Protein 4R1S (pdb70)

Nearest PDB structures (foldseek):
  4r1s-assembly2_B  TM=1.002E+00  e=2.062E-67  Petunia x hybrida
  4r1t-assembly1_A  TM=9.836E-01  e=7.313E-62  Petunia x hybrida
  5tqm-assembly2_B  TM=9.952E-01  e=5.275E-56  Sorghum bicolor
  4r1u-assembly1_A  TM=9.672E-01  e=2.224E-51  Medicago truncatula
  4r1u-assembly2_B  TM=9.645E-01  e=1.099E-50  Medicago truncatula

Solvent-accessible surface area: 26893 Å² total; per-residue (Å²): 88,100,63,37,31,0,0,0,0,24,0,14,34,12,35,4,0,18,0,0,55,18,0,1,83,96,21,2,40,0,58,0,7,11,165,65,26,129,45,116,116,5,30,25,0,112,152,22,125,10,4,190,134,62,13,64,15,15,145,8,40,20,59,68,80,85,11,1,93,103,0,0,104,57,6,35,0,0,0,1,22,21,30,33,86,36,78,32,41,2,45,0,40,34,8,3,14,66,0,1,72,23,0,0,33,3,0,29,106,29,133,14,152,18,0,0,3,11,4,10,31,5,0,2,70,38,46,72,134,45,79,107,117,63,62,0,36,24,116,16,82,6,41,48,82,59,0,70,102,17,102,33,50,57,16,36,0,10,1,34,1,0,76,8,0,71,126,25,3,182,128,88,71,19,64,10,0,0,0,1,8,6,37,8,0,0,22,4,39,10,78,83,32,38,49,21,0,87,20,0,26,18,0,1,67,4,41,1,52,5,31,20,35,37,24,49,3,0,1,3,0,73,6,0,0,69,0,0,2,42,0,20,71,24,104,137,6,75,24,15,8,2,0,0,40,28,13,27,1,42,8,42,0,7,97,9,0,33,107,79,6,97,89,15,73,13,10,119,118,18,50,70,118,119,150,113,129,63,174,71,33,106,50,31,12,91,73,0,99,107,51,55,17,154,32,32,77,13,99,93,1,0,82,46,0,0,81,6,0,44,141,74,59,57,9,108,123,62,190,89,103,67,28,28,0,0,0,0,23,0,14,35,13,35,3,0,18,0,0,53,14,0,1,97,92,15,2,39,0,59,0,6,10,158,65,26,127,48,118,125,6,31,28,0,112,145,14,119,13,4,189,129,68,15,65,17,16,136,6,39,21,58,67,78,88,14,1,93,105,0,0,107,58,8,38,0,0,0,2,22,20,31,32,86,36,78,30,36,2,42,0,38,33,8,2,16,67,0,2,76,23,0,0,33,2,0,22,104,40,129,13,165,16,0,0,3,11,4,10,29,5,0,2,76,39,43,73,136,44,82,115,122,60,59,1,37,28,116,17,83,8,45,53,85,62,0,71,102,14,104,30,45,57,15,36,0,8,2,34,0,0,73,4,0,71,117,21,3,183,127,87,71,20,64,10,0,0,0,1,7,7,38,9,0,0,26,4,38,9,77,84,31,36,48,21,0,88,21,0,25,18,0,1,67,5,38,1,53,5,18,23,33,35,23,45,4,0,1,3,0,61,6,0,0,66,0,0,2,41,0,20,73,18,108,129,7,73,22,16,8,2,0,0,43,28,14,29,5,44,4,51,0,4,85,24,0,31,145,74,6,95,93,14,71,14,10,115,113,18,60,72,121,118,151,115,116,69,161,68,34,106,49,30,13,94,72,0,100,107,48,55,19,153,28,33,79,13,111,97,0,0,86,45,0,0,86,10,0,40,136,66,59,54,8,109,120,108

B-factor: mean 30.67, std 13.15, range [9.42, 91.93]

GO terms:
  GO:0005737 cytoplasm (C, IDA)
  GO:0016621 cinnamoyl-CoA reductase activity (F, IDA)
  GO:0009699 phenylpropanoid biosynthetic process (P, IDA)
  GO:0007623 circadian rhythm (P, IEP)
  GO:0016621 cinnamoyl-CoA reductase activity (F, IMP)
  GO:0009699 phenylpropanoid biosynthetic process (P, IMP)
  GO:0009809 lignin biosynthetic process (P, IMP)
  GO:0010597 green leaf volatile biosynthetic process (P, IMP)

InterPro domains:
  IPR001509 NAD-dependent epimerase/dehydratase [PF01370] (9-241)
  IPR036291 NAD(P)-binding domain superfamily [SSF51735] (2-313)
  IPR050425 NAD(P)-dependent dehydratase-like [PTHR10366] (8-305)

Radius of gyration: 26.02 Å; Cα contacts (8 Å, |Δi|>4): 1402; chains: 2; bounding box: 62×63×68 Å

Organism: Petunia hybrida (NCBI:txid4102)

Secondary structure (DSSP, 8-state):
-TT-EEEEETTTSHHHHHHHHHHHHTT-EEEEEES-TT-GGGHHHHTSTTHHHHEEEEE--TT-HHHHHHHHTT-SEEEE------S-HHHHHHHHHHHHHHHHHHHHHTT-SEEEEE--GGGTS--SSS-TTSPB-TT----HHHHHHTT-HHHHHHHHHHHHHHHHHHHHT--EEEEEE-EEES--SSSS--HHHHHHHHHHHT---SB-S-EEEEEEHHHHHHHHHHHHH-TT--EEEEE--EEEEHHHHHHHHHHH-TTS----SBS--SSPPPPPPPB--HHHHHTT--PPPHHHHHHHHHHHHHHTTS-PPP-/-TT-EEEETTTTSHHHHHHHHHHHHTT-EEEEEES-TT-GGGHHHHTSTTHHHHEEEEE--TT-HHHHHHHHTT-SEEEE------S-HHHHHHHHHHHHHHHHHHHHHTT-SEEEEE--GGGTS--TTS-TTSPB-TT----HHHHHHTT-HHHHHHHHHHHHHHHHHHHHT--EEEEEE-EEES--SSSS--HHHHHHHHHHTT---SB-S-EEEEEEHHHHHHHHHHHHH-TT--EEEEE--EEEEHHHHHHHHHHH-TTS-----BS--SSPPPPPPPB--HHHHHTT--PPPHHHHHHHHHHHHHHTTS----

Sequence (637 aa):
VSGQVVCVTGAGGFIASWLVKILLEKGYTVRGTVRNPDDPKNGHLRELEGAKERLTLCKADLLDYQSLREAINGCDGVFHTASPVTDDPEQMVEPAVIIGTKNVINAAAEANVRRVVFTSSIGAVYMDPNRDPETVVDETCWSDPDFCKNTKNWYCYGKMVAEQAAWEEAKEKGVDLVVINPVLVQGPLLQTTVNASVLHILKYLTGSAKTYANSVQAYVDVKDVALAHILLYETPEASGRYLCAESVLHRGDVVEILSKFFPEYPIPTKCSDVTKPRVKPYKFSNQKLKDLGLEFTPVKQCLYETVKSLQEKGHLPIPTVSGQVVCVTGAGGFIASWLVKILLEKGYTVRGTVRNPDDPKNGHLRELEGAKERLTLCKADLLDYQSLREAINGCDGVFHTASPVTDDPEQMVEPAVIGTKNVINAAAEANVRRVVFTSSIGAVYMDPNRDPETVVDETCWSDPDFCKNTKNWYCYGKMVAEQAAWEEAKEKGVDLVVINPVLVQGPLLQTTVNASVLHILKYLTGSAKTYANSVQAYVDVKDVALAHILLYETPEASGRYLCAESVLHRGDVVEILSKFFPEYPIPTKCSDVTKPRVKPYKFSNQKLKDLGLEFTPVKQCLYETVKSLQEKGHLPIP

Structure (mmCIF, N/CA/C/O backbone):
data_4R1S
#
_entry.id   4R1S
#
_cell.length_a   60.177
_cell.length_b   61.232
_cell.length_c   222.239
_cell.angle_alpha   90.00
_cell.angle_beta   90.00
_cell.angle_gamma   90.00
#
_symmetry.space_group_name_H-M   'P 21 21 21'
#
loop_
_entity.id
_entity.type
_entity.pdbx_description
1 polymer 'cinnamoyl CoA reductase'
2 non-polymer 'NADP NICOTINAMIDE-ADENINE-DINUCLEOTIDE PHOSPHATE'
3 water water
#
loop_
_atom_site.group_PDB
_atom_site.id
_atom_site.type_symbol
_atom_site.label_atom_id
_atom_site.label_alt_id
_atom_site.label_comp_id
_atom_site.label_asym_id
_atom_site.label_entity_id
_atom_site.label_seq_id
_atom_site.pdbx_PDB_ins_code
_atom_site.Cartn_x
_atom_site.Cartn_y
_atom_site.Cartn_z
_atom_site.occupancy
_atom_site.B_iso_or_equiv
_atom_site.auth_seq_id
_atom_site.auth_comp_id
_atom_site.auth_asym_id
_atom_site.auth_atom_id
_atom_site.pdbx_PDB_model_num
ATOM 1 N N . VAL A 1 8 ? 31.517 1.869 3.742 1.00 57.45 4 VAL A N 1
ATOM 2 C CA . VAL A 1 8 ? 30.335 2.688 4.022 1.00 53.47 4 VAL A CA 1
ATOM 3 C C . VAL A 1 8 ? 30.548 4.123 3.550 1.00 57.89 4 VAL A C 1
ATOM 4 O O . VAL A 1 8 ? 29.611 4.929 3.513 1.00 55.12 4 VAL A O 1
ATOM 16 N N . SER A 1 9 ? 31.786 4.431 3.172 1.00 58.05 5 SER A N 1
ATOM 17 C CA . SER A 1 9 ? 32.116 5.759 2.682 1.00 48.00 5 SER A CA 1
ATOM 18 C C . SER A 1 9 ? 31.481 5.960 1.314 1.00 44.61 5 SER A C 1
ATOM 19 O O . SER A 1 9 ? 31.407 5.040 0.496 1.00 50.48 5 SER A O 1
ATOM 27 N N . GLY A 1 10 ? 30.995 7.169 1.081 1.00 60.00 6 GLY A N 1
ATOM 28 C CA . GLY A 1 10 ? 30.248 7.441 -0.123 1.00 50.42 6 GLY A CA 1
ATOM 29 C C . GLY A 1 10 ? 28.772 7.125 0.049 1.00 34.68 6 GLY A C 1
ATOM 30 O O . GLY A 1 10 ? 27.979 7.504 -0.794 1.00 41.75 6 GLY A O 1
ATOM 34 N N . GLN A 1 11 ? 28.391 6.439 1.127 1.00 32.69 7 GLN A N 1
ATOM 35 C CA . GLN A 1 11 ? 26.946 6.177 1.360 1.00 35.56 7 GLN A CA 1
ATOM 36 C C . GLN A 1 11 ? 26.220 7.397 1.916 1.00 36.07 7 GLN A C 1
ATOM 37 O O . GLN A 1 11 ? 26.735 8.119 2.758 1.00 31.98 7 GLN A O 1
ATOM 51 N N . VAL A 1 12 ? 24.994 7.600 1.456 1.00 25.19 8 VAL A N 1
ATOM 52 C CA . VAL A 1 12 ? 24.235 8.781 1.821 1.00 23.37 8 VAL A CA 1
ATOM 53 C C . VAL A 1 12 ? 22.923 8.300 2.422 1.00 21.80 8 VAL A C 1
ATOM 54 O O . VAL A 1 12 ? 22.238 7.455 1.841 1.00 21.35 8 VAL A O 1
ATOM 67 N N . VAL A 1 13 ? 22.597 8.811 3.605 1.00 21.40 9 VAL A N 1
ATOM 68 C CA . VAL A 1 13 ? 21.344 8.447 4.248 1.00 18.07 9 VAL A CA 1
ATOM 69 C C . VAL A 1 13 ? 20.595 9.678 4.728 1.00 19.32 9 VAL A C 1
ATOM 70 O O . VAL A 1 13 ? 21.202 10.688 5.123 1.00 18.61 9 VAL A O 1
ATOM 83 N N . CYS A 1 14 ? 19.270 9.576 4.696 1.00 17.09 10 CYS A N 1
ATOM 84 C CA . CYS A 1 14 ? 18.410 10.598 5.222 1.00 17.32 10 CYS A CA 1
ATOM 85 C C . CYS A 1 14 ? 17.937 10.166 6.620 1.00 15.54 10 CYS A C 1
ATOM 86 O O . CYS A 1 14 ? 17.587 9.013 6.817 1.00 17.62 10 CYS A O 1
ATOM 94 N N . VAL A 1 15 ? 18.000 11.083 7.572 1.00 16.04 11 VAL A N 1
ATOM 95 C CA . VAL A 1 15 ? 17.310 10.912 8.834 1.00 12.98 11 VAL A CA 1
ATOM 96 C C . VAL A 1 15 ? 16.212 11.962 8.942 1.00 11.58 11 VAL A C 1
ATOM 97 O O . VAL A 1 15 ? 16.482 13.170 8.986 1.00 15.39 11 VAL A O 1
ATOM 110 N N . THR A 1 16 ? 14.959 11.520 9.025 1.00 13.48 12 THR A N 1
ATOM 111 C CA . THR A 1 16 ? 13.878 12.482 9.217 1.00 14.34 12 THR A CA 1
ATOM 112 C C . THR A 1 16 ? 13.816 12.926 10.675 1.00 12.09 12 THR A C 1
ATOM 113 O O . THR A 1 16 ? 14.019 12.127 11.618 1.00 12.74 12 THR A O 1
ATOM 124 N N . GLY A 1 17 ? 13.537 14.204 10.872 1.00 13.96 13 GLY A N 1
ATOM 125 C CA . GLY A 1 17 ? 13.444 14.767 12.209 1.00 12.66 13 GLY A CA 1
ATOM 126 C C . GLY A 1 17 ? 14.757 14.670 12.975 1.00 13.26 13 GLY A C 1
ATOM 127 O O . GLY A 1 17 ? 14.812 14.243 14.140 1.00 12.14 13 GLY A O 1
ATOM 131 N N . ALA A 1 18 ? 15.810 15.127 12.322 1.00 12.82 14 ALA A N 1
ATOM 132 C CA . ALA A 1 18 ? 17.170 14.836 12.771 1.00 11.75 14 ALA A CA 1
ATOM 133 C C . ALA A 1 18 ? 17.588 15.457 14.102 1.00 15.11 14 ALA A C 1
ATOM 134 O O . ALA A 1 18 ? 18.575 15.016 14.676 1.00 15.09 14 ALA A O 1
ATOM 141 N N . GLY A 1 19 ? 16.915 16.528 14.520 1.00 14.01 15 GLY A N 1
ATOM 142 C CA . GLY A 1 19 ? 17.260 17.222 15.756 1.00 15.42 15 GLY A CA 1
ATOM 143 C C . GLY A 1 19 ? 16.594 16.674 16.995 1.00 14.18 15 GLY A C 1
ATOM 144 O O . GLY A 1 19 ? 16.842 17.188 18.082 1.00 14.35 15 GLY A O 1
ATOM 148 N N . GLY A 1 20 ? 15.785 15.631 16.839 1.00 11.97 16 GLY A N 1
ATOM 149 C CA . GLY A 1 20 ? 15.096 15.016 17.972 1.00 13.27 16 GLY A CA 1
ATOM 150 C C . GLY A 1 20 ? 15.989 14.202 18.900 1.00 11.97 16 GLY A C 1
ATOM 151 O O . GLY A 1 20 ? 17.174 13.988 18.652 1.00 11.84 16 GLY A O 1
ATOM 155 N N . PHE A 1 21 ? 15.406 13.699 19.991 1.00 11.32 17 PHE A N 1
ATOM 156 C CA . PHE A 1 21 ? 16.192 12.958 20.983 1.00 12.75 17 PHE A CA 1
ATOM 157 C C . PHE A 1 21 ? 16.936 11.738 20.415 1.00 10.68 17 PHE A C 1
ATOM 158 O O . PHE A 1 21 ? 18.162 11.645 20.467 1.00 12.22 17 PHE A O 1
ATOM 175 N N . ILE A 1 22 ? 16.185 10.790 19.880 1.00 9.78 18 ILE A N 1
ATOM 176 C CA . ILE A 1 22 ? 16.757 9.589 19.300 1.00 11.78 18 ILE A CA 1
ATOM 177 C C . ILE A 1 22 ? 17.558 9.916 18.031 1.00 11.59 18 ILE A C 1
ATOM 178 O O . ILE A 1 22 ? 18.695 9.462 17.848 1.00 14.83 18 ILE A O 1
ATOM 194 N N . ALA A 1 23 ? 16.967 10.730 17.171 1.00 12.63 19 ALA A N 1
ATOM 195 C CA . ALA A 1 23 ? 17.582 11.032 15.859 1.00 11.32 19 ALA A CA 1
ATOM 196 C C . ALA A 1 23 ? 18.952 11.717 16.013 1.00 13.12 19 ALA A C 1
ATOM 197 O O . ALA A 1 23 ? 19.846 11.479 15.217 1.00 13.19 19 ALA A O 1
ATOM 204 N N . SER A 1 24 ? 19.104 12.563 17.025 1.00 13.35 20 SER A N 1
ATOM 205 C CA . SER A 1 24 ? 20.372 13.275 17.200 1.00 13.77 20 SER A CA 1
ATOM 206 C C . SER A 1 24 ? 21.503 12.270 17.465 1.00 14.44 20 SER A C 1
ATOM 207 O O . SER A 1 24 ? 22.605 12.373 16.913 1.00 14.76 20 SER A O 1
ATOM 215 N N . TRP A 1 25 ? 21.223 11.259 18.270 1.00 14.77 21 TRP A N 1
ATOM 216 C CA . TRP A 1 25 ? 22.189 10.209 18.544 1.00 14.29 21 TRP A CA 1
ATOM 217 C C . TRP A 1 25 ? 22.434 9.388 17.288 1.00 14.02 21 TRP A C 1
ATOM 218 O O . TRP A 1 25 ? 23.577 9.061 17.003 1.00 15.85 21 TRP A O 1
ATOM 239 N N . LEU A 1 26 ? 21.368 9.081 16.552 1.00 14.97 22 LEU A N 1
ATOM 240 C CA . LEU A 1 26 ? 21.512 8.372 15.290 1.00 15.49 22 LEU A CA 1
ATOM 241 C C . LEU A 1 26 ? 22.414 9.155 14.324 1.00 15.63 22 LEU A C 1
ATOM 242 O O . LEU A 1 26 ? 23.341 8.600 13.740 1.00 16.13 22 LEU A O 1
ATOM 258 N N . VAL A 1 27 ? 22.162 10.448 14.162 1.00 15.16 23 VAL A N 1
ATOM 259 C CA . VAL A 1 27 ? 22.991 11.242 13.260 1.00 15.63 23 VAL A CA 1
ATOM 260 C C . VAL A 1 27 ? 24.440 11.240 13.739 1.00 18.71 23 VAL A C 1
ATOM 261 O O . VAL A 1 27 ? 25.377 11.077 12.959 1.00 17.66 23 VAL A O 1
ATOM 274 N N . LYS A 1 28 ? 24.626 11.388 15.041 1.00 17.33 24 LYS A N 1
ATOM 275 C CA . LYS A 1 28 ? 25.976 11.431 15.615 1.00 17.35 24 LYS A CA 1
ATOM 276 C C . LYS A 1 28 ? 26.774 10.197 15.286 1.00 15.61 24 LYS A C 1
ATOM 277 O O . LYS A 1 28 ? 27.914 10.271 14.823 1.00 17.02 24 LYS A O 1
ATOM 296 N N . ILE A 1 29 ? 26.148 9.052 15.471 1.00 16.89 25 ILE A N 1
ATOM 297 C CA . ILE A 1 29 ? 26.802 7.789 15.225 1.00 20.59 25 ILE A CA 1
ATOM 298 C C . ILE A 1 29 ? 26.963 7.470 13.739 1.00 18.00 25 ILE A C 1
ATOM 299 O O . ILE A 1 29 ? 27.992 6.903 13.337 1.00 19.54 25 ILE A O 1
ATOM 315 N N . LEU A 1 30 ? 25.975 7.837 12.922 1.00 17.35 26 LEU A N 1
ATOM 316 C CA . LEU A 1 30 ? 26.131 7.705 11.485 1.00 20.38 26 LEU A CA 1
ATOM 317 C C . LEU A 1 30 ? 27.339 8.499 11.004 1.00 18.17 26 LEU A C 1
ATOM 318 O O . LEU A 1 30 ? 28.136 8.009 10.212 1.00 19.39 26 LEU A O 1
ATOM 334 N N . LEU A 1 31 ? 27.483 9.732 11.471 1.00 20.25 27 LEU A N 1
ATOM 335 C CA . LEU A 1 31 ? 28.623 10.536 11.059 1.00 20.52 27 LEU A CA 1
ATOM 336 C C . LEU A 1 31 ? 29.945 9.918 11.525 1.00 21.80 27 LEU A C 1
ATOM 337 O O . LEU A 1 31 ? 30.944 9.929 10.791 1.00 22.31 27 LEU A O 1
ATOM 353 N N . GLU A 1 32 ? 29.951 9.384 12.745 1.00 19.37 28 GLU A N 1
ATOM 354 C CA . GLU A 1 32 ? 31.148 8.722 13.268 1.00 22.71 28 GLU A CA 1
ATOM 355 C C . GLU A 1 32 ? 31.525 7.514 12.415 1.00 21.60 28 GLU A C 1
ATOM 356 O O . GLU A 1 32 ? 32.708 7.210 12.246 1.00 25.55 28 GLU A O 1
ATOM 368 N N . LYS A 1 33 ? 30.527 6.826 11.883 1.00 23.90 29 LYS A N 1
ATOM 369 C CA . LYS A 1 33 ? 30.766 5.647 11.054 1.00 26.34 29 LYS A CA 1
ATOM 370 C C . LYS A 1 33 ? 31.140 5.991 9.609 1.00 31.88 29 LYS A C 1
ATOM 371 O O . LYS A 1 33 ? 31.400 5.093 8.810 1.00 33.74 29 LYS A O 1
ATOM 390 N N . GLY A 1 34 ? 31.147 7.280 9.275 1.00 22.92 30 GLY A N 1
ATOM 391 C CA . GLY A 1 34 ? 31.541 7.727 7.947 1.00 22.78 30 GLY A CA 1
ATOM 392 C C . GLY A 1 34 ? 30.469 8.050 6.925 1.00 23.92 30 GLY A C 1
ATOM 393 O O . GLY A 1 34 ? 30.789 8.405 5.759 1.00 25.86 30 GLY A O 1
ATOM 397 N N . TYR A 1 35 ? 29.212 7.947 7.323 1.00 21.69 31 TYR A N 1
ATOM 398 C CA . TYR A 1 35 ? 28.109 8.265 6.425 1.00 19.95 31 TYR A CA 1
ATOM 399 C C . TYR A 1 35 ? 28.018 9.735 6.090 1.00 23.28 31 TYR A C 1
ATOM 400 O O . TYR A 1 35 ? 28.387 10.581 6.886 1.00 22.69 31 TYR A O 1
ATOM 418 N N . THR A 1 36 ? 27.518 10.025 4.892 1.00 24.33 32 THR A N 1
ATOM 419 C CA . THR A 1 36 ? 26.984 11.348 4.583 1.00 20.41 32 THR A CA 1
ATOM 420 C C . THR A 1 36 ? 25.510 11.319 4.984 1.00 21.33 32 THR A C 1
ATOM 421 O O . THR A 1 36 ? 24.798 10.354 4.674 1.00 21.94 32 THR A O 1
ATOM 432 N N . VAL A 1 37 ? 25.074 12.353 5.710 1.00 19.82 33 VAL A N 1
ATOM 433 C CA . VAL A 1 37 ? 23.734 12.408 6.259 1.00 18.94 33 VAL A CA 1
ATOM 434 C C . VAL A 1 37 ? 22.990 13.647 5.798 1.00 18.12 33 VAL A C 1
ATOM 435 O O . VAL A 1 37 ? 23.518 14.772 5.838 1.00 20.45 33 VAL A O 1
ATOM 448 N N . ARG A 1 38 ? 21.767 13.424 5.344 1.00 16.91 34 ARG A N 1
ATOM 449 C CA . ARG A 1 38 ? 20.830 14.479 5.031 1.00 16.18 34 ARG A CA 1
ATOM 450 C C . ARG A 1 38 ? 19.760 14.402 6.106 1.00 16.67 34 ARG A C 1
ATOM 451 O O . ARG A 1 38 ? 18.889 13.533 6.074 1.00 17.51 34 ARG A O 1
ATOM 472 N N . GLY A 1 39 ? 19.890 15.260 7.098 1.00 16.73 35 GLY A N 1
ATOM 473 C CA . GLY A 1 39 ? 18.939 15.272 8.209 1.00 15.18 35 GLY A CA 1
ATOM 474 C C . GLY A 1 39 ? 17.841 16.272 7.922 1.00 18.77 35 GLY A C 1
ATOM 475 O O . GLY A 1 39 ? 18.114 17.423 7.601 1.00 20.70 35 GLY A O 1
ATOM 479 N N . THR A 1 40 ? 16.587 15.848 8.019 1.00 15.07 36 THR A N 1
ATOM 480 C CA . THR A 1 40 ? 15.480 16.798 7.803 1.00 14.64 36 THR A CA 1
ATOM 481 C C . THR A 1 40 ? 15.078 17.454 9.127 1.00 15.51 36 THR A C 1
ATOM 482 O O . THR A 1 40 ? 14.997 16.779 10.163 1.00 14.22 36 THR A O 1
ATOM 493 N N . VAL A 1 41 ? 14.860 18.762 9.076 1.00 13.69 37 VAL A N 1
ATOM 494 C CA . VAL A 1 41 ? 14.331 19.518 10.206 1.00 16.97 37 VAL A CA 1
ATOM 495 C C . VAL A 1 41 ? 13.368 20.560 9.621 1.00 17.78 37 VAL A C 1
ATOM 496 O O . VAL A 1 41 ? 13.485 20.956 8.460 1.00 16.41 37 VAL A O 1
ATOM 509 N N . ARG A 1 42 ? 12.411 21.010 10.419 1.00 16.46 38 ARG A N 1
ATOM 510 C CA . ARG A 1 42 ? 11.441 21.958 9.897 1.00 14.25 38 ARG A CA 1
ATOM 511 C C . ARG A 1 42 ? 12.048 23.325 9.585 1.00 20.64 38 ARG A C 1
ATOM 512 O O . ARG A 1 42 ? 11.609 23.999 8.642 1.00 20.44 38 ARG A O 1
ATOM 533 N N . ASN A 1 43 ? 13.094 23.705 10.316 1.00 20.22 39 ASN A N 1
ATOM 534 C CA . ASN A 1 43 ? 13.784 24.962 10.096 1.00 20.63 39 ASN A CA 1
ATOM 535 C C . ASN A 1 43 ? 15.269 24.877 10.447 1.00 21.14 39 ASN A C 1
ATOM 536 O O . ASN A 1 43 ? 15.649 24.940 11.618 1.00 22.86 39 ASN A O 1
ATOM 547 N N . PRO A 1 44 ? 16.122 24.726 9.426 1.00 19.42 40 PRO A N 1
ATOM 548 C CA . PRO A 1 44 ? 17.572 24.568 9.580 1.00 20.96 40 PRO A CA 1
ATOM 549 C C . PRO A 1 44 ? 18.220 25.696 10.367 1.00 33.03 40 PRO A C 1
ATOM 550 O O . PRO A 1 44 ? 19.215 25.462 11.051 1.00 31.99 40 PRO A O 1
ATOM 561 N N . ASP A 1 45 ? 17.628 26.882 10.320 1.00 31.41 41 ASP A N 1
ATOM 562 C CA . ASP A 1 45 ? 18.193 28.036 11.003 1.00 36.12 41 ASP A CA 1
ATOM 563 C C . ASP A 1 45 ? 17.756 28.172 12.464 1.00 29.83 41 ASP A C 1
ATOM 564 O O . ASP A 1 45 ? 18.266 29.038 13.171 1.00 34.01 41 ASP A O 1
ATOM 573 N N . ASP A 1 46 ? 16.814 27.346 12.911 1.00 25.60 42 ASP A N 1
ATOM 574 C CA . ASP A 1 46 ? 16.353 27.350 14.304 1.00 24.11 42 ASP A CA 1
ATOM 575 C C . ASP A 1 46 ? 17.481 26.915 15.235 1.00 29.55 42 ASP A C 1
ATOM 576 O O . ASP A 1 46 ? 18.087 25.869 15.020 1.00 26.53 42 ASP A O 1
ATOM 585 N N . PRO A 1 47 ? 17.768 27.723 16.274 1.00 31.49 43 PRO A N 1
ATOM 586 C CA . PRO A 1 47 ? 18.843 27.408 17.219 1.00 32.02 43 PRO A CA 1
ATOM 587 C C . PRO A 1 47 ? 18.668 26.063 17.915 1.00 24.58 43 PRO A C 1
ATOM 588 O O . PRO A 1 47 ? 19.655 25.534 18.432 1.00 28.63 43 PRO A O 1
ATOM 599 N N . LYS A 1 48 ? 17.459 25.520 17.952 1.00 24.60 44 LYS A N 1
ATOM 600 C CA . LYS A 1 48 ? 17.260 24.242 18.622 1.00 26.02 44 LYS A CA 1
ATOM 601 C C . LYS A 1 48 ? 17.959 23.121 17.858 1.00 24.46 44 LYS A C 1
ATOM 602 O O . LYS A 1 48 ? 18.104 22.010 18.376 1.00 24.52 44 LYS A O 1
ATOM 621 N N . ASN A 1 49 ? 18.377 23.401 16.625 1.00 22.68 45 ASN A N 1
ATOM 622 C CA . ASN A 1 49 ? 19.083 22.405 15.824 1.00 19.41 45 ASN A CA 1
ATOM 623 C C . ASN A 1 49 ? 20.608 22.568 15.885 1.00 23.05 45 ASN A C 1
ATOM 624 O O . ASN A 1 49 ? 21.356 21.799 15.283 1.00 22.34 45 ASN A O 1
ATOM 635 N N . GLY A 1 50 ? 21.076 23.566 16.628 1.00 25.90 46 GLY A N 1
ATOM 636 C CA . GLY A 1 50 ? 22.478 23.921 16.609 1.00 24.86 46 GLY A CA 1
ATOM 637 C C . GLY A 1 50 ? 23.416 22.810 17.043 1.00 25.69 46 GLY A C 1
ATOM 638 O O . GLY A 1 50 ? 24.534 22.718 16.578 1.00 27.95 46 GLY A O 1
ATOM 642 N N . HIS A 1 51 ? 22.952 21.949 17.941 1.00 19.93 47 HIS A N 1
ATOM 643 C CA . HIS A 1 51 ? 23.760 20.845 18.388 1.00 18.39 47 HIS A CA 1
ATOM 644 C C . HIS A 1 51 ? 24.192 19.925 17.248 1.00 20.07 47 HIS A C 1
ATOM 645 O O . HIS A 1 51 ? 25.258 19.320 17.331 1.00 23.91 47 HIS A O 1
ATOM 660 N N . LEU A 1 52 ? 23.382 19.823 16.194 1.00 16.63 48 LEU A N 1
ATOM 661 C CA . LEU A 1 52 ? 23.703 18.916 15.096 1.00 18.60 48 LEU A CA 1
ATOM 662 C C . LEU A 1 52 ? 24.913 19.382 14.314 1.00 21.11 48 LEU A C 1
ATOM 663 O O . LEU A 1 52 ? 25.728 18.576 13.886 1.00 22.15 48 LEU A O 1
ATOM 679 N N . ARG A 1 53 ? 25.000 20.691 14.124 1.00 20.82 49 ARG A N 1
ATOM 680 C CA . ARG A 1 53 ? 26.110 21.314 13.406 1.00 26.50 49 ARG A CA 1
ATOM 681 C C . ARG A 1 53 ? 27.450 21.071 14.109 1.00 22.00 49 ARG A C 1
ATOM 682 O O . ARG A 1 53 ? 28.513 21.097 13.465 1.00 24.76 49 ARG A O 1
ATOM 703 N N . GLU A 1 54 ? 27.430 20.838 15.428 1.00 19.74 50 GLU A N 1
ATOM 704 C CA . GLU A 1 54 ? 28.659 20.750 16.201 1.00 23.21 50 GLU A CA 1
ATOM 705 C C . GLU A 1 54 ? 29.192 19.320 16.330 1.00 23.64 50 GLU A C 1
ATOM 706 O O . GLU A 1 54 ? 30.242 19.083 16.955 1.00 23.73 50 GLU A O 1
ATOM 718 N N . LEU A 1 55 ? 28.455 18.370 15.759 1.00 21.00 51 LEU A N 1
ATOM 719 C CA . LEU A 1 55 ? 28.838 16.976 15.819 1.00 21.18 51 LEU A CA 1
ATOM 720 C C . LEU A 1 55 ? 30.078 16.735 14.995 1.00 22.42 51 LEU A C 1
ATOM 721 O O . LEU A 1 55 ? 30.297 17.383 13.956 1.00 23.19 51 LEU A O 1
ATOM 737 N N . GLU A 1 56 ? 30.869 15.773 15.442 1.00 21.75 52 GLU A N 1
ATOM 738 C CA . GLU A 1 56 ? 32.043 15.377 14.673 1.00 23.42 52 GLU A CA 1
ATOM 739 C C . GLU A 1 56 ? 31.648 14.910 13.266 1.00 26.75 52 GLU A C 1
ATOM 740 O O . GLU A 1 56 ? 30.787 14.029 13.115 1.00 22.41 52 GLU A O 1
ATOM 752 N N . GLY A 1 57 ? 32.253 15.509 12.240 1.00 24.20 53 GLY A N 1
ATOM 753 C CA . GLY A 1 57 ? 31.951 15.146 10.868 1.00 25.36 53 GLY A CA 1
ATOM 754 C C . GLY A 1 57 ? 30.814 15.942 10.225 1.00 24.60 53 GLY A C 1
ATOM 755 O O . GLY A 1 57 ? 30.605 15.860 9.006 1.00 23.39 53 GLY A O 1
ATOM 759 N N . ALA A 1 58 ? 30.082 16.720 11.016 1.00 21.63 54 ALA A N 1
ATOM 760 C CA . ALA A 1 58 ? 28.894 17.419 10.505 1.00 23.78 54 ALA A CA 1
ATOM 761 C C . ALA A 1 58 ? 29.269 18.466 9.463 1.00 22.76 54 ALA A C 1
ATOM 762 O O . ALA A 1 58 ? 28.565 18.638 8.482 1.00 24.17 54 ALA A O 1
ATOM 769 N N . LYS A 1 59 ? 30.361 19.188 9.689 1.00 25.58 55 LYS A N 1
ATOM 770 C CA . LYS A 1 59 ? 30.746 20.255 8.765 1.00 28.70 55 LYS A CA 1
ATOM 771 C C . LYS A 1 59 ? 30.906 19.759 7.337 1.00 30.14 55 LYS A C 1
ATOM 772 O O . LYS A 1 59 ? 30.446 20.413 6.415 1.00 31.70 55 LYS A O 1
ATOM 791 N N . GLU A 1 60 ? 31.517 18.589 7.175 1.00 26.75 56 GLU A N 1
ATOM 792 C CA . GLU A 1 60 ? 31.759 18.046 5.845 1.00 36.65 56 GLU A CA 1
ATOM 793 C C . GLU A 1 60 ? 30.630 17.155 5.334 1.00 31.37 56 GLU A C 1
ATOM 794 O O . GLU A 1 60 ? 30.401 17.066 4.127 1.00 30.80 56 GLU A O 1
ATOM 806 N N . ARG A 1 61 ? 29.888 16.524 6.249 1.00 25.80 57 ARG A N 1
ATOM 807 C CA . ARG A 1 61 ? 29.010 15.441 5.851 1.00 21.71 57 ARG A CA 1
ATOM 808 C C . ARG A 1 61 ? 27.566 15.495 6.315 1.00 25.54 57 ARG A C 1
ATOM 809 O O . ARG A 1 61 ? 26.802 14.589 5.985 1.00 23.77 57 ARG A O 1
ATOM 830 N N . LEU A 1 62 ? 27.175 16.530 7.054 1.00 22.35 58 LEU A N 1
ATOM 831 C CA . LEU A 1 62 ? 25.763 16.680 7.434 1.00 18.57 58 LEU A CA 1
ATOM 832 C C . LEU A 1 62 ? 25.160 17.862 6.711 1.00 21.54 58 LEU A C 1
ATOM 833 O O . LEU A 1 62 ? 25.692 18.968 6.759 1.00 23.03 58 LEU A O 1
ATOM 849 N N . THR A 1 63 ? 24.089 17.612 5.968 1.00 20.49 59 THR A N 1
ATOM 850 C CA . THR A 1 63 ? 23.280 18.676 5.398 1.00 23.18 59 THR A CA 1
ATOM 851 C C . THR A 1 63 ? 21.953 18.700 6.137 1.00 21.68 59 THR A C 1
ATOM 852 O O . THR A 1 63 ? 21.306 17.665 6.270 1.00 20.86 59 THR A O 1
ATOM 863 N N . LEU A 1 64 ? 21.523 19.871 6.592 1.00 18.76 60 LEU A N 1
ATOM 864 C CA . LEU A 1 64 ? 20.178 19.976 7.176 1.00 17.45 60 LEU A CA 1
ATOM 865 C C . LEU A 1 64 ? 19.235 20.428 6.065 1.00 18.78 60 LEU A C 1
ATOM 866 O O . LEU A 1 64 ? 19.414 21.503 5.493 1.00 22.70 60 LEU A O 1
ATOM 882 N N . CYS A 1 65 ? 18.271 19.566 5.751 1.00 17.29 61 CYS A N 1
ATOM 883 C CA . CYS A 1 65 ? 17.290 19.811 4.716 1.00 16.96 61 CYS A CA 1
ATOM 884 C C . CYS A 1 65 ? 16.003 20.313 5.343 1.00 18.75 61 CYS A C 1
ATOM 885 O O . CYS A 1 65 ? 15.480 19.682 6.255 1.00 19.80 61 CYS A O 1
ATOM 893 N N . LYS A 1 66 ? 15.505 21.443 4.878 1.00 19.18 62 LYS A N 1
ATOM 894 C CA . LYS A 1 66 ? 14.227 21.952 5.378 1.00 18.59 62 LYS A CA 1
ATOM 895 C C . LYS A 1 66 ? 13.094 21.089 4.840 1.00 16.00 62 LYS A C 1
ATOM 896 O O . LYS A 1 66 ? 12.868 21.002 3.622 1.00 16.94 62 LYS A O 1
ATOM 915 N N . ALA A 1 67 ? 12.360 20.447 5.747 1.00 14.72 63 ALA A N 1
ATOM 916 C CA . ALA A 1 67 ? 11.257 19.625 5.333 1.00 14.41 63 ALA A CA 1
ATOM 917 C C . ALA A 1 67 ? 10.217 19.452 6.409 1.00 18.88 63 ALA A C 1
ATOM 918 O O . ALA A 1 67 ? 10.479 19.605 7.589 1.00 17.00 63 ALA A O 1
ATOM 925 N N . ASP A 1 68 ? 9.022 19.129 5.969 1.00 15.58 64 ASP A N 1
ATOM 926 C CA . ASP A 1 68 ? 7.938 18.752 6.873 1.00 14.94 64 ASP A CA 1
ATOM 927 C C . ASP A 1 68 ? 7.346 17.455 6.362 1.00 16.81 64 ASP A C 1
ATOM 928 O O . ASP A 1 68 ? 7.240 17.258 5.143 1.00 13.73 64 ASP A O 1
ATOM 937 N N . LEU A 1 69 ? 6.922 16.592 7.274 1.00 13.06 65 LEU A N 1
ATOM 938 C CA . LEU A 1 69 ? 6.293 15.324 6.932 1.00 13.04 65 LEU A CA 1
ATOM 939 C C . LEU A 1 69 ? 5.062 15.466 6.028 1.00 12.99 65 LEU A C 1
ATOM 940 O O . LEU A 1 69 ? 4.777 14.537 5.287 1.00 13.86 65 LEU A O 1
ATOM 956 N N . LEU A 1 70 ? 4.347 16.594 6.137 1.00 12.56 66 LEU A N 1
ATOM 957 C CA . LEU A 1 70 ? 3.160 16.832 5.310 1.00 15.80 66 LEU A CA 1
ATOM 958 C C . LEU A 1 70 ? 3.453 17.704 4.086 1.00 20.25 66 LEU A C 1
ATOM 959 O O . LEU A 1 70 ? 2.544 18.170 3.418 1.00 20.65 66 LEU A O 1
ATOM 975 N N . ASP A 1 71 ? 4.725 17.881 3.769 1.00 13.86 67 ASP A N 1
ATOM 976 C CA . ASP A 1 71 ? 5.139 18.566 2.536 1.00 13.75 67 ASP A CA 1
ATOM 977 C C . ASP A 1 71 ? 5.918 17.565 1.691 1.00 14.31 67 ASP A C 1
ATOM 978 O O . ASP A 1 71 ? 7.128 17.412 1.831 1.00 16.56 67 ASP A O 1
ATOM 987 N N . TYR A 1 72 ? 5.198 16.885 0.808 1.00 16.70 68 TYR A N 1
ATOM 988 C CA . TYR A 1 72 ? 5.777 15.785 0.051 1.00 14.98 68 TYR A CA 1
ATOM 989 C C . TYR A 1 72 ? 6.969 16.242 -0.805 1.00 15.67 68 TYR A C 1
ATOM 990 O O . TYR A 1 72 ? 8.009 15.578 -0.820 1.00 17.78 68 TYR A O 1
ATOM 1008 N N . GLN A 1 73 ? 6.837 17.383 -1.468 1.00 19.13 69 GLN A N 1
ATOM 1009 C CA . GLN A 1 73 ? 7.958 17.890 -2.265 1.00 20.51 69 GLN A CA 1
ATOM 1010 C C . GLN A 1 73 ? 9.213 18.122 -1.421 1.00 17.51 69 GLN A C 1
ATOM 1011 O O . GLN A 1 73 ? 10.334 17.863 -1.886 1.00 18.43 69 GLN A O 1
ATOM 1025 N N . SER A 1 74 ? 9.056 18.613 -0.188 1.00 15.68 70 SER A N 1
ATOM 1026 C CA . SER A 1 74 ? 10.218 18.828 0.664 1.00 16.06 70 SER A CA 1
ATOM 1027 C C . SER A 1 74 ? 10.934 17.504 0.970 1.00 15.87 70 SER A C 1
ATOM 1028 O O . SER A 1 74 ? 12.161 17.452 1.113 1.00 17.51 70 SER A O 1
ATOM 1036 N N . LEU A 1 75 ? 10.162 16.425 1.044 1.00 15.11 71 LEU A N 1
ATOM 1037 C CA . LEU A 1 75 ? 10.699 15.102 1.315 1.00 16.18 71 LEU A CA 1
ATOM 1038 C C . LEU A 1 75 ? 11.391 14.536 0.089 1.00 18.41 71 LEU A C 1
ATOM 1039 O O . LEU A 1 75 ? 12.446 13.918 0.213 1.00 16.90 71 LEU A O 1
ATOM 1055 N N . ARG A 1 76 ? 10.812 14.772 -1.087 1.00 19.82 72 ARG A N 1
ATOM 1056 C CA . ARG A 1 76 ? 11.480 14.442 -2.337 1.00 19.52 72 ARG A CA 1
ATOM 1057 C C . ARG A 1 76 ? 12.865 15.077 -2.411 1.00 17.18 72 ARG A C 1
ATOM 1058 O O . ARG A 1 76 ? 13.846 14.432 -2.809 1.00 18.35 72 ARG A O 1
ATOM 1079 N N . GLU A 1 77 ? 12.960 16.349 -2.049 1.00 17.93 73 GLU A N 1
ATOM 1080 C CA . GLU A 1 77 ? 14.244 17.054 -2.130 1.00 17.68 73 GLU A CA 1
ATOM 1081 C C . GLU A 1 77 ? 15.287 16.505 -1.149 1.00 19.92 73 GLU A C 1
ATOM 1082 O O . GLU A 1 77 ? 16.476 16.391 -1.470 1.00 20.46 73 GLU A O 1
ATOM 1094 N N . ALA A 1 78 ? 14.828 16.163 0.051 1.00 17.52 74 ALA A N 1
ATOM 1095 C CA . ALA A 1 78 ? 15.699 15.605 1.069 1.00 17.10 74 ALA A CA 1
ATOM 1096 C C . ALA A 1 78 ? 16.186 14.209 0.721 1.00 16.29 74 ALA A C 1
ATOM 1097 O O . ALA A 1 78 ? 17.369 13.873 0.896 1.00 18.20 74 ALA A O 1
ATOM 1104 N N . ILE A 1 79 ? 15.268 13.390 0.224 1.00 16.14 75 ILE A N 1
ATOM 1105 C CA . ILE A 1 79 ? 15.548 11.971 0.037 1.00 15.91 75 ILE A CA 1
ATOM 1106 C C . ILE A 1 79 ? 16.238 11.667 -1.305 1.00 19.74 75 ILE A C 1
ATOM 1107 O O . ILE A 1 79 ? 16.868 10.634 -1.460 1.00 19.82 75 ILE A O 1
ATOM 1123 N N . ASN A 1 80 ? 16.104 12.565 -2.259 1.00 19.05 76 ASN A N 1
ATOM 1124 C CA . ASN A 1 80 ? 16.776 12.432 -3.562 1.00 19.08 76 ASN A CA 1
ATOM 1125 C C . ASN A 1 80 ? 18.258 12.108 -3.373 1.00 25.55 76 ASN A C 1
ATOM 1126 O O . ASN A 1 80 ? 18.942 12.843 -2.666 1.00 22.42 76 ASN A O 1
ATOM 1137 N N . GLY A 1 81 ? 18.751 11.004 -3.945 1.00 21.05 77 GLY A N 1
ATOM 1138 C CA . GLY A 1 81 ? 20.167 10.662 -3.911 1.00 23.94 77 GLY A CA 1
ATOM 1139 C C . GLY A 1 81 ? 20.608 9.865 -2.676 1.00 25.19 77 GLY A C 1
ATOM 1140 O O . GLY A 1 81 ? 21.788 9.533 -2.536 1.00 25.08 77 GLY A O 1
ATOM 1144 N N . CYS A 1 82 ? 19.663 9.549 -1.784 1.00 23.00 78 CYS A N 1
ATOM 1145 C CA . CYS A 1 82 ? 19.982 8.743 -0.603 1.00 19.39 78 CYS A CA 1
ATOM 1146 C C . CYS A 1 82 ? 19.962 7.258 -0.914 1.00 24.17 78 CYS A C 1
ATOM 1147 O O . CYS A 1 82 ? 19.116 6.791 -1.687 1.00 26.11 78 CYS A O 1
ATOM 1155 N N . ASP A 1 83 ? 20.896 6.536 -0.299 1.00 22.32 79 ASP A N 1
ATOM 1156 C CA . ASP A 1 83 ? 20.927 5.084 -0.318 1.00 25.17 79 ASP A CA 1
ATOM 1157 C C . ASP A 1 83 ? 19.961 4.496 0.721 1.00 26.63 79 ASP A C 1
ATOM 1158 O O . ASP A 1 83 ? 19.437 3.397 0.566 1.00 23.51 79 ASP A O 1
ATOM 1167 N N . GLY A 1 84 ? 19.729 5.223 1.798 1.00 21.30 80 GLY A N 1
ATOM 1168 C CA . GLY A 1 84 ? 18.860 4.713 2.850 1.00 21.46 80 GLY A CA 1
ATOM 1169 C C . GLY A 1 84 ? 18.111 5.833 3.517 1.00 20.18 80 GLY A C 1
ATOM 1170 O O . GLY A 1 84 ? 18.539 6.985 3.433 1.00 19.16 80 GLY A O 1
ATOM 1174 N N . VAL A 1 85 ? 17.023 5.490 4.209 1.00 17.23 81 VAL A N 1
ATOM 1175 C CA . VAL A 1 85 ? 16.263 6.456 4.965 1.00 13.86 81 VAL A CA 1
ATOM 1176 C C . VAL A 1 85 ? 15.946 5.901 6.348 1.00 15.09 81 VAL A C 1
ATOM 1177 O O . VAL A 1 85 ? 15.472 4.769 6.476 1.00 18.08 81 VAL A O 1
ATOM 1190 N N . PHE A 1 86 ? 16.232 6.710 7.361 1.00 16.07 82 PHE A N 1
ATOM 1191 C CA . PHE A 1 86 ? 15.814 6.419 8.710 1.00 14.39 82 PHE A CA 1
ATOM 1192 C C . PHE A 1 86 ? 14.648 7.334 9.025 1.00 14.69 82 PHE A C 1
ATOM 1193 O O . PHE A 1 86 ? 14.831 8.547 9.265 1.00 14.84 82 PHE A O 1
ATOM 1210 N N . HIS A 1 87 ? 13.451 6.770 8.983 1.00 15.46 83 HIS A N 1
ATOM 1211 C CA . HIS A 1 87 ? 12.273 7.578 9.185 1.00 14.74 83 HIS A CA 1
ATOM 1212 C C . HIS A 1 87 ? 11.892 7.570 10.671 1.00 14.00 83 HIS A C 1
ATOM 1213 O O . HIS A 1 87 ? 11.166 6.690 11.124 1.00 14.42 83 HIS A O 1
ATOM 1228 N N . THR A 1 88 ? 12.384 8.568 11.402 1.00 13.97 84 THR A N 1
ATOM 1229 C CA . THR A 1 88 ? 12.181 8.649 12.846 1.00 13.48 84 THR A CA 1
ATOM 1230 C C . THR A 1 88 ? 11.230 9.789 13.274 1.00 12.80 84 THR A C 1
ATOM 1231 O O . THR A 1 88 ? 10.750 9.819 14.416 1.00 11.64 84 THR A O 1
ATOM 1242 N N . ALA A 1 89 ? 10.981 10.744 12.400 1.00 12.64 85 ALA A N 1
ATOM 1243 C CA . ALA A 1 89 ? 10.219 11.939 12.766 1.00 12.75 85 ALA A CA 1
ATOM 1244 C C . ALA A 1 89 ? 8.751 11.574 13.020 1.00 11.70 85 ALA A C 1
ATOM 1245 O O . ALA A 1 89 ? 8.129 10.847 12.244 1.00 12.71 85 ALA A O 1
ATOM 1252 N N . SER A 1 90 ? 8.227 12.100 14.113 1.00 9.42 86 SER A N 1
ATOM 1253 C CA . SER A 1 90 ? 6.819 11.930 14.471 1.00 11.42 86 SER A CA 1
ATOM 1254 C C . SER A 1 90 ? 6.450 12.902 15.563 1.00 11.91 86 SER A C 1
ATOM 1255 O O . SER A 1 90 ? 7.263 13.174 16.450 1.00 12.28 86 SER A O 1
ATOM 1263 N N . PRO A 1 91 ? 5.182 13.368 15.555 1.00 12.69 87 PRO A N 1
ATOM 1264 C CA . PRO A 1 91 ? 4.666 13.928 16.800 1.00 12.27 87 PRO A CA 1
ATOM 1265 C C . PRO A 1 91 ? 4.685 12.846 17.877 1.00 12.18 87 PRO A C 1
ATOM 1266 O O . PRO A 1 91 ? 4.651 11.649 17.582 1.00 13.38 87 PRO A O 1
ATOM 1277 N N . VAL A 1 92 ? 4.801 13.288 19.124 1.00 12.77 88 VAL A N 1
ATOM 1278 C CA . VAL A 1 92 ? 4.762 12.402 20.269 1.00 12.60 88 VAL A CA 1
ATOM 1279 C C . VAL A 1 92 ? 3.770 13.005 21.240 1.00 12.19 88 VAL A C 1
ATOM 1280 O O . VAL A 1 92 ? 4.115 13.820 22.091 1.00 14.63 88 VAL A O 1
ATOM 1293 N N . THR A 1 93 ? 2.503 12.642 21.062 1.00 11.51 89 THR A N 1
ATOM 1294 C CA . THR A 1 93 ? 1.424 13.299 21.734 1.00 14.56 89 THR A CA 1
ATOM 1295 C C . THR A 1 93 ? 0.179 12.427 21.675 1.00 13.96 89 THR A C 1
ATOM 1296 O O . THR A 1 93 ? -0.039 11.682 20.683 1.00 15.98 89 THR A O 1
ATOM 1307 N N . ASP A 1 94 ? -0.619 12.488 22.743 1.00 14.22 90 ASP A N 1
ATOM 1308 C CA . ASP A 1 94 ? -1.944 11.856 22.743 1.00 16.35 90 ASP A CA 1
ATOM 1309 C C . ASP A 1 94 ? -3.053 12.749 22.179 1.00 18.98 90 ASP A C 1
ATOM 1310 O O . ASP A 1 94 ? -4.238 12.388 22.217 1.00 18.84 90 ASP A O 1
ATOM 1319 N N . ASP A 1 95 ? -2.703 13.923 21.653 1.00 16.20 91 ASP A N 1
ATOM 1320 C CA . ASP A 1 95 ? -3.698 14.758 20.976 1.00 11.73 91 ASP A CA 1
ATOM 1321 C C . ASP A 1 95 ? -3.833 14.274 19.551 1.00 13.86 91 ASP A C 1
ATOM 1322 O O . ASP A 1 95 ? -2.923 14.467 18.765 1.00 16.10 91 ASP A O 1
ATOM 1331 N N . PRO A 1 96 ? -4.983 13.645 19.211 1.00 16.07 92 PRO A N 1
ATOM 1332 C CA . PRO A 1 96 ? -5.100 13.038 17.870 1.00 18.81 92 PRO A CA 1
ATOM 1333 C C . PRO A 1 96 ? -5.042 14.086 16.764 1.00 16.18 92 PRO A C 1
ATOM 1334 O O . PRO A 1 96 ? -4.600 13.780 15.667 1.00 16.00 92 PRO A O 1
ATOM 1345 N N . GLU A 1 97 ? -5.450 15.319 17.050 1.00 16.02 93 GLU A N 1
ATOM 1346 C CA . GLU A 1 97 ? -5.374 16.381 16.032 1.00 18.71 93 GLU A CA 1
ATOM 1347 C C . GLU A 1 97 ? -3.946 16.725 15.649 1.00 16.07 93 GLU A C 1
ATOM 1348 O O . GLU A 1 97 ? -3.663 17.116 14.487 1.00 16.05 93 GLU A O 1
ATOM 1360 N N . GLN A 1 98 ? -3.031 16.566 16.591 1.00 13.07 94 GLN A N 1
ATOM 1361 C CA . GLN A 1 98 ? -1.617 16.748 16.346 1.00 12.72 94 GLN A CA 1
ATOM 1362 C C . GLN A 1 98 ? -0.930 15.467 15.873 1.00 14.89 94 GLN A C 1
ATOM 1363 O O . GLN A 1 98 ? 0.010 15.516 15.092 1.00 16.48 94 GLN A O 1
ATOM 1377 N N . MET A 1 99 ? -1.391 14.316 16.336 1.00 12.87 95 MET A N 1
ATOM 1378 C CA . MET A 1 99 ? -0.627 13.084 16.145 1.00 12.30 95 MET A CA 1
ATOM 1379 C C . MET A 1 99 ? -0.866 12.423 14.776 1.00 15.50 95 MET A C 1
ATOM 1380 O O . MET A 1 99 ? 0.062 11.946 14.114 1.00 14.23 95 MET A O 1
ATOM 1394 N N . VAL A 1 100 ? -2.126 12.307 14.390 1.00 15.16 96 VAL A N 1
ATOM 1395 C CA . VAL A 1 100 ? -2.480 11.300 13.405 1.00 17.43 96 VAL A CA 1
ATOM 1396 C C . VAL A 1 100 ? -1.977 11.575 11.987 1.00 14.59 96 VAL A C 1
ATOM 1397 O O . VAL A 1 100 ? -1.376 10.686 11.369 1.00 16.37 96 VAL A O 1
ATOM 1410 N N . GLU A 1 101 ? -2.206 12.770 11.438 1.00 18.05 97 GLU A N 1
ATOM 1411 C CA . GLU A 1 101 ? -1.829 12.979 10.022 1.00 18.00 97 GLU A CA 1
ATOM 1412 C C . GLU A 1 101 ? -0.313 12.944 9.821 1.00 16.66 97 GLU A C 1
ATOM 1413 O O . GLU A 1 101 ? 0.192 12.273 8.909 1.00 16.02 97 GLU A O 1
ATOM 1425 N N . PRO A 1 102 ? 0.467 13.621 10.695 1.00 15.05 98 PRO A N 1
ATOM 1426 C CA . PRO A 1 102 ? 1.917 13.563 10.421 1.00 15.16 98 PRO A CA 1
ATOM 1427 C C . PRO A 1 102 ? 2.488 12.168 10.611 1.00 19.95 98 PRO A C 1
ATOM 1428 O O . PRO A 1 102 ? 3.434 11.778 9.935 1.00 19.82 98 PRO A O 1
ATOM 1439 N N . ALA A 1 103 ? 1.909 11.394 11.516 1.00 13.02 99 ALA A N 1
ATOM 1440 C CA . ALA A 1 103 ? 2.319 10.012 11.685 1.00 15.29 99 ALA A CA 1
ATOM 1441 C C . ALA A 1 103 ? 1.969 9.154 10.452 1.00 17.00 99 ALA A C 1
ATOM 1442 O O . ALA A 1 103 ? 2.842 8.504 9.872 1.00 17.61 99 ALA A O 1
ATOM 1449 N N . VAL A 1 104 ? 0.714 9.167 10.050 1.00 16.01 100 VAL A N 1
ATOM 1450 C CA . VAL A 1 104 ? 0.234 8.216 9.056 1.00 15.70 100 VAL A CA 1
ATOM 1451 C C . VAL A 1 104 ? 0.509 8.704 7.618 1.00 17.12 100 VAL A C 1
ATOM 1452 O O . VAL A 1 104 ? 1.158 8.006 6.836 1.00 17.25 100 VAL A O 1
ATOM 1465 N N . ILE A 1 105 ? 0.063 9.916 7.309 1.00 15.69 101 ILE A N 1
ATOM 1466 C CA A ILE A 1 105 ? 0.308 10.497 5.991 0.39 17.31 101 ILE A CA 1
ATOM 1467 C CA B ILE A 1 105 ? 0.308 10.497 5.990 0.61 17.19 101 ILE A CA 1
ATOM 1468 C C . ILE A 1 105 ? 1.802 10.773 5.815 1.00 18.77 101 ILE A C 1
ATOM 1469 O O . ILE A 1 105 ? 2.364 10.489 4.755 1.00 15.76 101 ILE A O 1
ATOM 1498 N N . GLY A 1 106 ? 2.453 11.313 6.859 1.00 14.61 102 GLY A N 1
ATOM 1499 C CA . GLY A 1 106 ? 3.877 11.576 6.804 1.00 14.81 102 GLY A CA 1
ATOM 1500 C C . GLY A 1 106 ? 4.665 10.332 6.478 1.00 13.27 102 GLY A C 1
ATOM 1501 O O . GLY A 1 106 ? 5.594 10.354 5.660 1.00 15.13 102 GLY A O 1
ATOM 1505 N N . THR A 1 107 ? 4.301 9.223 7.107 1.00 13.46 103 THR A N 1
ATOM 1506 C CA . THR A 1 107 ? 4.981 7.956 6.871 1.00 15.24 103 THR A CA 1
ATOM 1507 C C . THR A 1 107 ? 4.736 7.445 5.440 1.00 17.23 103 THR A C 1
ATOM 1508 O O . THR A 1 107 ? 5.659 6.994 4.768 1.00 17.06 103 THR A O 1
ATOM 1519 N N . LYS A 1 108 ? 3.503 7.544 4.957 1.00 17.77 104 LYS A N 1
ATOM 1520 C CA . LYS A 1 108 ? 3.255 7.168 3.581 1.00 19.26 104 LYS A CA 1
ATOM 1521 C C . LYS A 1 108 ? 4.092 8.045 2.657 1.00 17.14 104 LYS A C 1
ATOM 1522 O O . LYS A 1 108 ? 4.668 7.568 1.685 1.00 18.11 104 LYS A O 1
ATOM 1541 N N . ASN A 1 109 ? 4.157 9.333 2.961 1.00 17.08 105 ASN A N 1
ATOM 1542 C CA . ASN A 1 109 ? 4.917 10.259 2.138 1.00 16.37 105 ASN A CA 1
ATOM 1543 C C . ASN A 1 109 ? 6.383 9.851 2.083 1.00 16.50 105 ASN A C 1
ATOM 1544 O O . ASN A 1 109 ? 6.993 9.884 1.015 1.00 18.48 105 ASN A O 1
ATOM 1555 N N . VAL A 1 110 ? 6.960 9.524 3.247 1.00 16.13 106 VAL A N 1
ATOM 1556 C CA . VAL A 1 110 ? 8.350 9.122 3.287 1.00 13.82 106 VAL A CA 1
ATOM 1557 C C . VAL A 1 110 ? 8.617 7.856 2.469 1.00 15.11 106 VAL A C 1
ATOM 1558 O O . VAL A 1 110 ? 9.584 7.796 1.720 1.00 16.94 106 VAL A O 1
ATOM 1571 N N . ILE A 1 111 ? 7.764 6.855 2.595 1.00 18.56 107 ILE A N 1
ATOM 1572 C CA . ILE A 1 111 ? 7.956 5.626 1.851 1.00 22.03 107 ILE A CA 1
ATOM 1573 C C . ILE A 1 111 ? 7.861 5.896 0.328 1.00 20.55 107 ILE A C 1
ATOM 1574 O O . ILE A 1 111 ? 8.649 5.371 -0.487 1.00 19.20 107 ILE A O 1
ATOM 1590 N N . ASN A 1 112 ? 6.882 6.705 -0.065 1.00 19.88 108 ASN A N 1
ATOM 1591 C CA . ASN A 1 112 ? 6.732 7.048 -1.479 1.00 22.60 108 ASN A CA 1
ATOM 1592 C C . ASN A 1 112 ? 7.908 7.837 -2.038 1.00 22.61 108 ASN A C 1
ATOM 1593 O O . ASN A 1 112 ? 8.324 7.584 -3.184 1.00 21.97 108 ASN A O 1
ATOM 1604 N N . ALA A 1 113 ? 8.439 8.777 -1.263 1.00 19.63 109 ALA A N 1
ATOM 1605 C CA . ALA A 1 113 ? 9.619 9.529 -1.701 1.00 22.47 109 ALA A CA 1
ATOM 1606 C C . ALA A 1 113 ? 10.797 8.587 -1.823 1.00 22.44 109 ALA A C 1
ATOM 1607 O O . ALA A 1 113 ? 11.576 8.672 -2.777 1.00 21.39 109 ALA A O 1
ATOM 1614 N N . ALA A 1 114 ? 10.920 7.668 -0.874 1.00 20.29 110 ALA A N 1
ATOM 1615 C CA . ALA A 1 114 ? 12.038 6.717 -0.856 1.00 19.89 110 ALA A CA 1
ATOM 1616 C C . ALA A 1 114 ? 11.973 5.773 -2.071 1.00 24.21 110 ALA A C 1
ATOM 1617 O O . ALA A 1 114 ? 12.999 5.452 -2.698 1.00 21.65 110 ALA A O 1
ATOM 1624 N N . ALA A 1 115 ? 10.764 5.347 -2.415 1.00 22.47 111 ALA A N 1
ATOM 1625 C CA . ALA A 1 115 ? 10.548 4.529 -3.594 1.00 27.62 111 ALA A CA 1
ATOM 1626 C C . ALA A 1 115 ? 10.995 5.267 -4.854 1.00 28.76 111 ALA A C 1
ATOM 1627 O O . ALA A 1 115 ? 11.735 4.711 -5.666 1.00 28.37 111 ALA A O 1
ATOM 1634 N N . GLU A 1 116 ? 10.576 6.523 -5.009 1.00 24.48 112 GLU A N 1
ATOM 1635 C CA . GLU A 1 116 ? 10.943 7.274 -6.218 1.00 28.04 112 GLU A CA 1
ATOM 1636 C C . GLU A 1 116 ? 12.472 7.507 -6.282 1.00 28.00 112 GLU A C 1
ATOM 1637 O O . GLU A 1 116 ? 13.073 7.539 -7.375 1.00 28.67 112 GLU A O 1
ATOM 1649 N N . ALA A 1 117 ? 13.106 7.652 -5.112 1.00 22.98 113 ALA A N 1
ATOM 1650 C CA . ALA A 1 117 ? 14.568 7.835 -5.044 1.00 21.36 113 ALA A CA 1
ATOM 1651 C C . ALA A 1 117 ? 15.376 6.535 -5.215 1.00 26.79 113 ALA A C 1
ATOM 1652 O O . ALA A 1 117 ? 16.615 6.570 -5.264 1.00 25.61 113 ALA A O 1
ATOM 1659 N N . ASN A 1 118 ? 14.677 5.405 -5.341 1.00 24.34 114 ASN A N 1
ATOM 1660 C CA . ASN A 1 118 ? 15.288 4.073 -5.426 1.00 24.38 114 ASN A CA 1
ATOM 1661 C C . ASN A 1 118 ? 16.253 3.791 -4.273 1.00 24.51 114 ASN A C 1
ATOM 1662 O O . ASN A 1 118 ? 17.360 3.313 -4.477 1.00 26.36 114 ASN A O 1
ATOM 1673 N N . VAL A 1 119 ? 15.834 4.116 -3.055 1.00 21.77 115 VAL A N 1
ATOM 1674 C CA . VAL A 1 119 ? 16.668 3.829 -1.894 1.00 23.42 115 VAL A CA 1
ATOM 1675 C C . VAL A 1 119 ? 16.757 2.326 -1.667 1.00 27.31 115 VAL A C 1
ATOM 1676 O O . VAL A 1 119 ? 15.851 1.582 -2.047 1.00 26.68 115 VAL A O 1
ATOM 1689 N N . ARG A 1 120 ? 17.858 1.889 -1.056 1.00 23.52 116 ARG A N 1
ATOM 1690 C CA . ARG A 1 120 ? 18.102 0.472 -0.803 1.00 25.12 116 ARG A CA 1
ATOM 1691 C C . ARG A 1 120 ? 17.190 -0.061 0.315 1.00 27.62 116 ARG A C 1
ATOM 1692 O O . ARG A 1 120 ? 16.686 -1.175 0.249 1.00 24.09 116 ARG A O 1
ATOM 1713 N N . ARG A 1 121 ? 17.022 0.724 1.371 1.00 20.02 117 ARG A N 1
ATOM 1714 C CA . ARG A 1 121 ? 16.228 0.292 2.520 1.00 18.31 117 ARG A CA 1
ATOM 1715 C C . ARG A 1 121 ? 15.747 1.488 3.319 1.00 15.69 117 ARG A C 1
ATOM 1716 O O . ARG A 1 121 ? 16.447 2.506 3.419 1.00 18.71 117 ARG A O 1
ATOM 1737 N N . VAL A 1 122 ? 14.545 1.359 3.864 1.00 17.77 118 VAL A N 1
ATOM 1738 C CA . VAL A 1 122 ? 14.021 2.292 4.839 1.00 18.79 118 VAL A CA 1
ATOM 1739 C C . VAL A 1 122 ? 13.921 1.584 6.194 1.00 17.24 118 VAL A C 1
ATOM 1740 O O . VAL A 1 122 ? 13.477 0.431 6.283 1.00 17.62 118 VAL A O 1
ATOM 1753 N N . VAL A 1 123 ? 14.404 2.257 7.226 1.00 15.87 119 VAL A N 1
ATOM 1754 C CA . VAL A 1 123 ? 14.174 1.833 8.615 1.00 13.86 119 VAL A CA 1
ATOM 1755 C C . VAL A 1 123 ? 13.184 2.795 9.259 1.00 14.40 119 VAL A C 1
ATOM 1756 O O . VAL A 1 123 ? 13.383 4.015 9.286 1.00 15.38 119 VAL A O 1
ATOM 1769 N N . PHE A 1 124 ? 12.103 2.237 9.778 1.00 17.80 120 PHE A N 1
ATOM 1770 C CA . PHE A 1 124 ? 11.053 3.044 10.386 1.00 14.67 120 PHE A CA 1
ATOM 1771 C C . PHE A 1 124 ? 11.030 2.847 11.878 1.00 13.43 120 PHE A C 1
ATOM 1772 O O . PHE A 1 124 ? 10.995 1.725 12.351 1.00 13.82 120 PHE A O 1
ATOM 1789 N N . THR A 1 125 ? 11.040 3.956 12.592 1.00 13.18 121 THR A N 1
ATOM 1790 C CA . THR A 1 125 ? 10.885 3.931 14.046 1.00 10.87 121 THR A CA 1
ATOM 1791 C C . THR A 1 125 ? 9.412 3.844 14.402 1.00 11.93 121 THR A C 1
ATOM 1792 O O . THR A 1 125 ? 8.679 4.837 14.343 1.00 16.09 121 THR A O 1
ATOM 1803 N N . SER A 1 126 ? 8.975 2.645 14.773 1.00 12.96 122 SER A N 1
ATOM 1804 C CA . SER A 1 126 ? 7.682 2.470 15.391 1.00 13.32 122 SER A CA 1
ATOM 1805 C C . SER A 1 126 ? 7.809 2.570 16.927 1.00 12.63 122 SER A C 1
ATOM 1806 O O . SER A 1 126 ? 8.562 3.401 17.438 1.00 14.99 122 SER A O 1
ATOM 1814 N N . SER A 1 127 ? 7.049 1.759 17.654 1.00 14.34 123 SER A N 1
ATOM 1815 C CA . SER A 1 127 ? 7.033 1.811 19.107 1.00 14.27 123 SER A CA 1
ATOM 1816 C C . SER A 1 127 ? 6.473 0.545 19.719 1.00 15.14 123 SER A C 1
ATOM 1817 O O . SER A 1 127 ? 5.718 -0.209 19.096 1.00 17.73 123 SER A O 1
ATOM 1825 N N . ILE A 1 128 ? 6.784 0.348 20.999 1.00 15.61 124 ILE A N 1
ATOM 1826 C CA . ILE A 1 128 ? 6.144 -0.686 21.786 1.00 18.37 124 ILE A CA 1
ATOM 1827 C C . ILE A 1 128 ? 4.634 -0.423 21.847 1.00 16.65 124 ILE A C 1
ATOM 1828 O O . ILE A 1 128 ? 3.860 -1.351 22.043 1.00 19.90 124 ILE A O 1
ATOM 1844 N N . GLY A 1 129 ? 4.230 0.832 21.628 1.00 17.33 125 GLY A N 1
ATOM 1845 C CA . GLY A 1 129 ? 2.826 1.185 21.619 1.00 20.66 125 GLY A CA 1
ATOM 1846 C C . GLY A 1 129 ? 2.052 0.483 20.517 1.00 23.39 125 GLY A C 1
ATOM 1847 O O . GLY A 1 129 ? 0.841 0.364 20.615 1.00 22.05 125 GLY A O 1
ATOM 1851 N N . ALA A 1 130 ? 2.761 0.029 19.486 1.00 19.86 126 ALA A N 1
ATOM 1852 C CA . ALA A 1 130 ? 2.156 -0.700 18.368 1.00 19.86 126 ALA A CA 1
ATOM 1853 C C . ALA A 1 130 ? 2.189 -2.197 18.614 1.00 25.92 126 ALA A C 1
ATOM 1854 O O . ALA A 1 130 ? 1.726 -2.986 17.801 1.00 25.61 126 ALA A O 1
ATOM 1861 N N . VAL A 1 131 ? 2.754 -2.591 19.744 1.00 21.20 127 VAL A N 1
ATOM 1862 C CA . VAL A 1 131 ? 2.955 -4.011 20.053 1.00 20.78 127 VAL A CA 1
ATOM 1863 C C . VAL A 1 131 ? 2.098 -4.478 21.225 1.00 24.16 127 VAL A C 1
ATOM 1864 O O . VAL A 1 131 ? 1.440 -5.514 21.150 1.00 27.66 127 VAL A O 1
ATOM 1877 N N . TYR A 1 132 ? 2.115 -3.692 22.297 1.00 25.41 128 TYR A N 1
ATOM 1878 C CA . TYR A 1 132 ? 1.698 -4.131 23.638 1.00 24.73 128 TYR A CA 1
ATOM 1879 C C . TYR A 1 132 ? 0.213 -3.965 23.957 1.00 28.11 128 TYR A C 1
ATOM 1880 O O . TYR A 1 132 ? -0.345 -4.698 24.788 1.00 31.00 128 TYR A O 1
ATOM 1898 N N . MET A 1 133 ? -0.419 -2.973 23.346 1.00 27.16 129 MET A N 1
ATOM 1899 C CA . MET A 1 133 ? -1.714 -2.491 23.822 1.00 30.73 129 MET A CA 1
ATOM 1900 C C . MET A 1 133 ? -2.858 -3.347 23.292 1.00 36.53 129 MET A C 1
ATOM 1901 O O . MET A 1 133 ? -3.662 -2.905 22.468 1.00 33.99 129 MET A O 1
ATOM 1915 N N . ASP A 1 134 ? -2.904 -4.585 23.775 1.00 40.47 130 ASP A N 1
ATOM 1916 C CA . ASP A 1 134 ? -3.945 -5.533 23.402 1.00 43.80 130 ASP A CA 1
ATOM 1917 C C . ASP A 1 134 ? -4.625 -6.083 24.659 1.00 46.34 130 ASP A C 1
ATOM 1918 O O . ASP A 1 134 ? -3.997 -6.795 25.446 1.00 40.87 130 ASP A O 1
ATOM 1927 N N . PRO A 1 135 ? -5.916 -5.754 24.844 1.00 48.64 131 PRO A N 1
ATOM 1928 C CA . PRO A 1 135 ? -6.738 -6.186 25.984 1.00 56.48 131 PRO A CA 1
ATOM 1929 C C . PRO A 1 135 ? -6.827 -7.702 26.135 1.00 57.81 131 PRO A C 1
ATOM 1930 O O . PRO A 1 135 ? -6.806 -8.218 27.255 1.00 59.44 131 PRO A O 1
ATOM 1941 N N . ASN A 1 136 ? -6.961 -8.400 25.010 1.00 58.72 132 ASN A N 1
ATOM 1942 C CA . ASN A 1 136 ? -7.183 -9.841 25.019 1.00 60.99 132 ASN A CA 1
ATOM 1943 C C . ASN A 1 136 ? -5.926 -10.631 25.361 1.00 60.09 132 ASN A C 1
ATOM 1944 O O . ASN A 1 136 ? -5.969 -11.565 26.160 1.00 65.66 132 ASN A O 1
ATOM 1955 N N . ARG A 1 137 ? -4.808 -10.252 24.755 1.00 60.34 133 ARG A N 1
ATOM 1956 C CA . ARG A 1 137 ? -3.552 -10.959 24.966 1.00 54.34 133 ARG A CA 1
ATOM 1957 C C . ARG A 1 137 ? -3.420 -11.469 26.401 1.00 59.63 133 ARG A C 1
ATOM 1958 O O . ARG A 1 137 ? -3.544 -10.709 27.369 1.00 47.90 133 ARG A O 1
ATOM 1979 N N . ASP A 1 138 ? -3.167 -12.765 26.532 1.00 60.46 134 ASP A N 1
ATOM 1980 C CA . ASP A 1 138 ? -2.984 -13.360 27.843 1.00 59.35 134 ASP A CA 1
ATOM 1981 C C . ASP A 1 138 ? -1.769 -12.753 28.532 1.00 61.14 134 ASP A C 1
ATOM 1982 O O . ASP A 1 138 ? -0.710 -12.599 27.923 1.00 58.70 134 ASP A O 1
ATOM 1991 N N . PRO A 1 139 ? -1.923 -12.405 29.812 1.00 61.82 135 PRO A N 1
ATOM 1992 C CA . PRO A 1 139 ? -0.878 -11.772 30.622 1.00 58.97 135 PRO A CA 1
ATOM 1993 C C . PRO A 1 139 ? 0.442 -12.552 30.682 1.00 54.85 135 PRO A C 1
ATOM 1994 O O . PRO A 1 139 ? 1.493 -11.936 30.874 1.00 52.71 135 PRO A O 1
ATOM 2005 N N . GLU A 1 140 ? 0.395 -13.870 30.512 1.00 50.61 136 GLU A N 1
ATOM 2006 C CA . GLU A 1 140 ? 1.598 -14.701 30.638 1.00 49.70 136 GLU A CA 1
ATOM 2007 C C . GLU A 1 140 ? 2.351 -14.884 29.321 1.00 50.22 136 GLU A C 1
ATOM 2008 O O . GLU A 1 140 ? 3.479 -15.378 29.317 1.00 41.30 136 GLU A O 1
ATOM 2020 N N . THR A 1 141 ? 1.721 -14.490 28.215 1.00 47.16 137 THR A N 1
ATOM 2021 C CA . THR A 1 141 ? 2.333 -14.567 26.888 1.00 48.08 137 THR A CA 1
ATOM 2022 C C . THR A 1 141 ? 3.549 -13.657 26.780 1.00 39.00 137 THR A C 1
ATOM 2023 O O . THR A 1 141 ? 3.507 -12.505 27.197 1.00 34.13 137 THR A O 1
ATOM 2034 N N . VAL A 1 142 ? 4.631 -14.160 26.193 1.00 39.28 138 VAL A N 1
ATOM 2035 C CA . VAL A 1 142 ? 5.810 -13.332 26.002 1.00 34.41 138 VAL A CA 1
ATOM 2036 C C . VAL A 1 142 ? 5.512 -12.249 24.970 1.00 36.79 138 VAL A C 1
ATOM 2037 O O . VAL A 1 142 ? 5.001 -12.521 23.884 1.00 35.36 138 VAL A O 1
ATOM 2050 N N . VAL A 1 143 ? 5.828 -11.013 25.316 1.00 28.45 139 VAL A N 1
ATOM 2051 C CA . VAL A 1 143 ? 5.654 -9.918 24.382 1.00 31.03 139 VAL A CA 1
ATOM 2052 C C . VAL A 1 143 ? 6.804 -9.950 23.377 1.00 25.67 139 VAL A C 1
ATOM 2053 O O . VAL A 1 143 ? 7.975 -9.882 23.754 1.00 24.83 139 VAL A O 1
ATOM 2066 N N . ASP A 1 144 ? 6.465 -10.094 22.095 1.00 27.93 140 ASP A N 1
ATOM 2067 C CA . ASP A 1 144 ? 7.460 -10.071 21.031 1.00 26.50 140 ASP A CA 1
ATOM 2068 C C . ASP A 1 144 ? 6.877 -9.450 19.754 1.00 28.65 140 ASP A C 1
ATOM 2069 O O . ASP A 1 144 ? 5.778 -8.892 19.765 1.00 26.76 140 ASP A O 1
ATOM 2078 N N . GLU A 1 145 ? 7.631 -9.555 18.662 1.00 27.33 141 GLU A N 1
ATOM 2079 C CA . GLU A 1 145 ? 7.295 -8.896 17.405 1.00 28.75 141 GLU A CA 1
ATOM 2080 C C . GLU A 1 145 ? 6.015 -9.394 16.730 1.00 29.01 141 GLU A C 1
ATOM 2081 O O . GLU A 1 145 ? 5.484 -8.724 15.829 1.00 29.64 141 GLU A O 1
ATOM 2093 N N . THR A 1 146 ? 5.526 -10.564 17.127 1.00 27.51 142 THR A N 1
ATOM 2094 C CA . THR A 1 146 ? 4.257 -11.056 16.602 1.00 29.98 142 THR A CA 1
ATOM 2095 C C . THR A 1 146 ? 3.065 -10.345 17.241 1.00 32.48 142 THR A C 1
ATOM 2096 O O . THR A 1 146 ? 1.941 -10.482 16.786 1.00 35.77 142 THR A O 1
ATOM 2106 N N . CYS A 1 147 ? 3.300 -9.606 18.313 1.00 28.84 143 CYS A N 1
ATOM 2107 C CA . CYS A 1 147 ? 2.195 -8.966 19.018 1.00 31.78 143 CYS A CA 1
ATOM 2108 C C . CYS A 1 147 ? 1.904 -7.602 18.405 1.00 28.70 143 CYS A C 1
ATOM 2109 O O . CYS A 1 147 ? 2.825 -6.817 18.177 1.00 27.88 143 CYS A O 1
ATOM 2117 N N . TRP A 1 148 ? 0.619 -7.332 18.173 1.00 28.19 144 TRP A N 1
ATOM 2118 C CA . TRP A 1 148 ? 0.162 -6.024 17.737 1.00 26.27 144 TRP A CA 1
ATOM 2119 C C . TRP A 1 148 ? -0.882 -5.491 18.710 1.00 32.63 144 TRP A C 1
ATOM 2120 O O . TRP A 1 148 ? -1.650 -6.247 19.302 1.00 32.03 144 TRP A O 1
ATOM 2141 N N . SER A 1 149 ? -0.909 -4.175 18.865 1.00 31.84 145 SER A N 1
ATOM 2142 C CA . SER A 1 149 ? -1.899 -3.522 19.704 1.00 30.62 145 SER A CA 1
ATOM 2143 C C . SER A 1 149 ? -3.283 -3.577 19.063 1.00 36.47 145 SER A C 1
ATOM 2144 O O . SER A 1 149 ? -3.409 -3.771 17.860 1.00 35.15 145 SER A O 1
ATOM 2152 N N . ASP A 1 150 ? -4.307 -3.381 19.882 1.00 39.71 146 ASP A N 1
ATOM 2153 C CA . ASP A 1 150 ? -5.689 -3.306 19.419 1.00 43.50 146 ASP A CA 1
ATOM 2154 C C . ASP A 1 150 ? -6.063 -1.827 19.216 1.00 43.65 146 ASP A C 1
ATOM 2155 O O . ASP A 1 150 ? -6.096 -1.058 20.177 1.00 36.42 146 ASP A O 1
ATOM 2164 N N . PRO A 1 151 ? -6.335 -1.425 17.959 1.00 38.69 147 PRO A N 1
ATOM 2165 C CA . PRO A 1 151 ? -6.601 -0.014 17.632 1.00 45.27 147 PRO A CA 1
ATOM 2166 C C . PRO A 1 151 ? -7.824 0.566 18.331 1.00 46.61 147 PRO A C 1
ATOM 2167 O O . PRO A 1 151 ? -7.747 1.659 18.893 1.00 40.96 147 PRO A O 1
ATOM 2178 N N . ASP A 1 152 ? -8.943 -0.149 18.298 1.00 52.11 148 ASP A N 1
ATOM 2179 C CA . ASP A 1 152 ? -10.142 0.328 18.971 1.00 50.41 148 ASP A CA 1
ATOM 2180 C C . ASP A 1 152 ? -9.826 0.544 20.435 1.00 46.80 148 ASP A C 1
ATOM 2181 O O . ASP A 1 152 ? -10.211 1.550 21.023 1.00 48.45 148 ASP A O 1
ATOM 2190 N N . PHE A 1 153 ? -9.097 -0.399 21.022 1.00 43.28 149 PHE A N 1
ATOM 2191 C CA . PHE A 1 153 ? -8.710 -0.266 22.411 1.00 37.83 149 PHE A CA 1
ATOM 2192 C C . PHE A 1 153 ? -7.862 0.976 22.668 1.00 41.92 149 PHE A C 1
ATOM 2193 O O . PHE A 1 153 ? -8.033 1.657 23.683 1.00 43.30 149 PHE A O 1
ATOM 2210 N N . CYS A 1 154 ? -6.915 1.250 21.778 1.00 33.27 150 CYS A N 1
ATOM 2211 C CA . CYS A 1 154 ? -6.099 2.446 21.925 1.00 35.59 150 CYS A CA 1
ATOM 2212 C C . CYS A 1 154 ? -7.001 3.663 21.798 1.00 39.90 150 CYS A C 1
ATOM 2213 O O . CYS A 1 154 ? -6.920 4.588 22.599 1.00 33.24 150 CYS A O 1
ATOM 2221 N N . LYS A 1 155 ? -7.874 3.631 20.796 1.00 43.79 151 LYS A N 1
ATOM 2222 C CA . LYS A 1 155 ? -8.853 4.696 20.571 1.00 49.48 151 LYS A CA 1
ATOM 2223 C C . LYS A 1 155 ? -9.793 4.909 21.769 1.00 48.93 151 LYS A C 1
ATOM 2224 O O . LYS A 1 155 ? -10.037 6.046 22.176 1.00 44.12 151 LYS A O 1
ATOM 2243 N N . ASN A 1 156 ? -10.327 3.827 22.335 1.00 44.39 152 ASN A N 1
ATOM 2244 C CA . ASN A 1 156 ? -11.310 3.965 23.410 1.00 51.80 152 ASN A CA 1
ATOM 2245 C C . ASN A 1 156 ? -10.666 4.386 24.728 1.00 47.38 152 ASN A C 1
ATOM 2246 O O . ASN A 1 156 ? -11.339 4.901 25.617 1.00 51.97 152 ASN A O 1
ATOM 2257 N N . THR A 1 157 ? -9.361 4.162 24.857 1.00 44.65 153 THR A N 1
ATOM 2258 C CA . THR A 1 157 ? -8.643 4.536 26.077 1.00 28.74 153 THR A CA 1
ATOM 2259 C C . THR A 1 157 ? -7.884 5.846 25.919 1.00 39.70 153 THR A C 1
ATOM 2260 O O . THR A 1 157 ? -7.100 6.238 26.803 1.00 33.47 153 THR A O 1
ATOM 2271 N N . LYS A 1 158 ? -8.102 6.498 24.778 1.00 39.30 154 LYS A N 1
ATOM 2272 C CA . LYS A 1 158 ? -7.455 7.774 24.456 1.00 42.77 154 LYS A CA 1
ATOM 2273 C C . LYS A 1 158 ? -5.918 7.654 24.420 1.00 32.78 154 LYS A C 1
ATOM 2274 O O . LYS A 1 158 ? -5.182 8.608 24.686 1.00 28.05 154 LYS A O 1
ATOM 2293 N N . ASN A 1 159 ? -5.444 6.456 24.106 1.00 27.44 155 ASN A N 1
ATOM 2294 C CA . ASN A 1 159 ? -4.038 6.257 23.826 1.00 23.24 155 ASN A CA 1
ATOM 2295 C C . ASN A 1 159 ? -3.751 6.561 22.345 1.00 19.49 155 ASN A C 1
ATOM 2296 O O . ASN A 1 159 ? -3.392 5.681 21.564 1.00 20.86 155 ASN A O 1
ATOM 2307 N N . TRP A 1 160 ? -3.939 7.824 21.972 1.00 20.35 156 TRP A N 1
ATOM 2308 C CA . TRP A 1 160 ? -3.854 8.235 20.581 1.00 20.02 156 TRP A CA 1
ATOM 2309 C C . TRP A 1 160 ? -2.431 8.191 20.045 1.00 16.47 156 TRP A C 1
ATOM 2310 O O . TRP A 1 160 ? -2.231 8.017 18.863 1.00 17.30 156 TRP A O 1
ATOM 2331 N N . TYR A 1 161 ? -1.436 8.359 20.904 1.00 17.02 157 TYR A N 1
ATOM 2332 C CA . TYR A 1 161 ? -0.048 8.214 20.481 1.00 14.84 157 TYR A CA 1
ATOM 2333 C C . TYR A 1 161 ? 0.207 6.780 20.028 1.00 17.89 157 TYR A C 1
ATOM 2334 O O . TYR A 1 161 ? 0.765 6.575 18.954 1.00 18.25 157 TYR A O 1
ATOM 2352 N N . CYS A 1 162 ? -0.204 5.800 20.841 1.00 17.92 158 CYS A N 1
ATOM 2353 C CA . CYS A 1 162 ? -0.073 4.396 20.480 1.00 19.65 158 CYS A CA 1
ATOM 2354 C C . CYS A 1 162 ? -0.866 4.087 19.215 1.00 19.73 158 CYS A C 1
ATOM 2355 O O . CYS A 1 162 ? -0.365 3.427 18.303 1.00 19.92 158 CYS A O 1
ATOM 2363 N N . TYR A 1 163 ? -2.111 4.558 19.154 1.00 20.87 159 TYR A N 1
ATOM 2364 C CA . TYR A 1 163 ? -2.888 4.421 17.923 1.00 19.03 159 TYR A CA 1
ATOM 2365 C C . TYR A 1 163 ? -2.125 4.946 16.704 1.00 20.13 159 TYR A C 1
ATOM 2366 O O . TYR A 1 163 ? -1.965 4.243 15.698 1.00 21.38 159 TYR A O 1
ATOM 2384 N N . GLY A 1 164 ? -1.611 6.173 16.793 1.00 16.83 160 GLY A N 1
ATOM 2385 C CA . GLY A 1 164 ? -0.915 6.776 15.669 1.00 16.10 160 GLY A CA 1
ATOM 2386 C C . GLY A 1 164 ? 0.319 6.000 15.252 1.00 15.30 160 GLY A C 1
ATOM 2387 O O . GLY A 1 164 ? 0.562 5.775 14.071 1.00 16.00 160 GLY A O 1
ATOM 2391 N N . LYS A 1 165 ? 1.118 5.559 16.221 1.00 16.51 161 LYS A N 1
ATOM 2392 C CA . LYS A 1 165 ? 2.282 4.769 15.875 1.00 17.57 161 LYS A CA 1
ATOM 2393 C C . LYS A 1 165 ? 1.882 3.451 15.199 1.00 17.85 161 LYS A C 1
ATOM 2394 O O . LYS A 1 165 ? 2.514 3.045 14.225 1.00 17.88 161 LYS A O 1
ATOM 2413 N N . MET A 1 166 ? 0.851 2.782 15.713 1.00 16.98 162 MET A N 1
ATOM 2414 C CA . MET A 1 166 ? 0.424 1.514 15.113 1.00 18.49 162 MET A CA 1
ATOM 2415 C C . MET A 1 166 ? -0.062 1.677 13.672 1.00 20.42 162 MET A C 1
ATOM 2416 O O . MET A 1 166 ? 0.337 0.913 12.781 1.00 20.17 162 MET A O 1
ATOM 2430 N N . VAL A 1 167 ? -0.978 2.624 13.470 1.00 18.94 163 VAL A N 1
ATOM 2431 C CA . VAL A 1 167 ? -1.537 2.872 12.146 1.00 21.72 163 VAL A CA 1
ATOM 2432 C C . VAL A 1 167 ? -0.435 3.371 11.207 1.00 19.79 163 VAL A C 1
ATOM 2433 O O . VAL A 1 167 ? -0.438 3.042 10.027 1.00 19.82 163 VAL A O 1
ATOM 2446 N N . ALA A 1 168 ? 0.523 4.135 11.708 1.00 16.48 164 ALA A N 1
ATOM 2447 C CA . ALA A 1 168 ? 1.633 4.558 10.858 1.00 18.67 164 ALA A CA 1
ATOM 2448 C C . ALA A 1 168 ? 2.491 3.365 10.447 1.00 21.68 164 ALA A C 1
ATOM 2449 O O . ALA A 1 168 ? 2.976 3.300 9.295 1.00 18.66 164 ALA A O 1
ATOM 2456 N N . GLU A 1 169 ? 2.698 2.431 11.379 1.00 17.58 165 GLU A N 1
ATOM 2457 C CA . GLU A 1 169 ? 3.481 1.249 11.079 1.00 20.00 165 GLU A CA 1
ATOM 2458 C C . GLU A 1 169 ? 2.744 0.396 10.053 1.00 20.71 165 GLU A C 1
ATOM 2459 O O . GLU A 1 169 ? 3.352 -0.084 9.082 1.00 20.96 165 GLU A O 1
ATOM 2471 N N . GLN A 1 170 ? 1.436 0.240 10.232 1.00 18.77 166 GLN A N 1
ATOM 2472 C CA . GLN A 1 170 ? 0.644 -0.522 9.279 1.00 21.62 166 GLN A CA 1
ATOM 2473 C C . GLN A 1 170 ? 0.692 0.140 7.907 1.00 24.49 166 GLN A C 1
ATOM 2474 O O . GLN A 1 170 ? 0.870 -0.535 6.906 1.00 25.22 166 GLN A O 1
ATOM 2488 N N . ALA A 1 171 ? 0.576 1.462 7.872 1.00 21.88 167 ALA A N 1
ATOM 2489 C CA . ALA A 1 171 ? 0.668 2.185 6.605 1.00 24.13 167 ALA A CA 1
ATOM 2490 C C . ALA A 1 171 ? 2.031 1.983 5.949 1.00 24.38 167 ALA A C 1
ATOM 2491 O O . ALA A 1 171 ? 2.111 1.921 4.705 1.00 25.08 167 ALA A O 1
ATOM 2498 N N . ALA A 1 172 ? 3.088 1.923 6.761 1.00 18.71 168 ALA A N 1
ATOM 2499 C CA . ALA A 1 172 ? 4.448 1.765 6.234 1.00 18.90 168 ALA A CA 1
ATOM 2500 C C . ALA A 1 172 ? 4.594 0.419 5.526 1.00 22.49 168 ALA A C 1
ATOM 2501 O O . ALA A 1 172 ? 5.051 0.364 4.374 1.00 20.00 168 ALA A O 1
ATOM 2508 N N . TRP A 1 173 ? 4.152 -0.656 6.174 1.00 21.64 169 TRP A N 1
ATOM 2509 C CA . TRP A 1 173 ? 4.216 -1.989 5.567 1.00 20.73 169 TRP A CA 1
ATOM 2510 C C . TRP A 1 173 ? 3.410 -2.033 4.275 1.00 27.68 169 TRP A C 1
ATOM 2511 O O . TRP A 1 173 ? 3.887 -2.546 3.254 1.00 30.38 169 TRP A O 1
ATOM 2532 N N . GLU A 1 174 ? 2.188 -1.504 4.327 1.00 24.89 170 GLU A N 1
ATOM 2533 C CA . GLU A 1 174 ? 1.297 -1.499 3.173 1.00 26.34 170 GLU A CA 1
ATOM 2534 C C . GLU A 1 174 ? 1.910 -0.740 2.005 1.00 25.94 170 GLU A C 1
ATOM 2535 O O . GLU A 1 174 ? 1.931 -1.234 0.874 1.00 28.44 170 GLU A O 1
ATOM 2547 N N . GLU A 1 175 ? 2.420 0.458 2.267 1.00 25.10 171 GLU A N 1
ATOM 2548 C CA . GLU A 1 175 ? 2.976 1.281 1.176 1.00 23.25 171 GLU A CA 1
ATOM 2549 C C . GLU A 1 175 ? 4.281 0.684 0.640 1.00 25.86 171 GLU A C 1
ATOM 2550 O O . GLU A 1 175 ? 4.531 0.681 -0.579 1.00 25.76 171 GLU A O 1
ATOM 2562 N N . ALA A 1 176 ? 5.123 0.190 1.542 1.00 24.23 172 ALA A N 1
ATOM 2563 C CA . ALA A 1 176 ? 6.382 -0.452 1.142 1.00 24.96 172 ALA A CA 1
ATOM 2564 C C . ALA A 1 176 ? 6.109 -1.646 0.257 1.00 28.03 172 ALA A C 1
ATOM 2565 O O . ALA A 1 176 ? 6.804 -1.866 -0.748 1.00 27.63 172 ALA A O 1
ATOM 2572 N N . LYS A 1 177 ? 5.090 -2.418 0.615 1.00 28.35 173 LYS A N 1
ATOM 2573 C CA . LYS A 1 177 ? 4.730 -3.586 -0.163 1.00 33.67 173 LYS A CA 1
ATOM 2574 C C . LYS A 1 177 ? 4.305 -3.148 -1.564 1.00 30.84 173 LYS A C 1
ATOM 2575 O O . LYS A 1 177 ? 4.735 -3.712 -2.567 1.00 36.15 173 LYS A O 1
ATOM 2594 N N . GLU A 1 178 ? 3.474 -2.116 -1.631 1.00 30.92 174 GLU A N 1
ATOM 2595 C CA . GLU A 1 178 ? 2.914 -1.662 -2.913 1.00 35.14 174 GLU A CA 1
ATOM 2596 C C . GLU A 1 178 ? 3.990 -1.095 -3.847 1.00 25.89 174 GLU A C 1
ATOM 2597 O O . GLU A 1 178 ? 3.923 -1.277 -5.067 1.00 28.73 174 GLU A O 1
ATOM 2609 N N . LYS A 1 179 ? 4.965 -0.399 -3.247 1.00 28.67 175 LYS A N 1
ATOM 2610 C CA . LYS A 1 179 ? 6.022 0.315 -3.970 1.00 27.83 175 LYS A CA 1
ATOM 2611 C C . LYS A 1 179 ? 7.304 -0.496 -4.113 1.00 34.50 175 LYS A C 1
ATOM 2612 O O . LYS A 1 179 ? 8.223 -0.076 -4.813 1.00 33.10 175 LYS A O 1
ATOM 2631 N N . GLY A 1 180 ? 7.365 -1.664 -3.482 1.00 28.19 176 GLY A N 1
ATOM 2632 C CA . GLY A 1 180 ? 8.527 -2.529 -3.624 1.00 24.71 176 GLY A CA 1
ATOM 2633 C C . GLY A 1 180 ? 9.750 -2.017 -2.884 1.00 25.24 176 GLY A C 1
ATOM 2634 O O . GLY A 1 180 ? 10.895 -2.176 -3.362 1.00 28.57 176 GLY A O 1
ATOM 2638 N N . VAL A 1 181 ? 9.500 -1.417 -1.710 1.00 24.34 177 VAL A N 1
ATOM 2639 C CA . VAL A 1 181 ? 10.541 -0.857 -0.873 1.00 23.81 177 VAL A CA 1
ATOM 2640 C C . VAL A 1 181 ? 10.863 -1.858 0.233 1.00 24.02 177 VAL A C 1
ATOM 2641 O O . VAL A 1 181 ? 9.963 -2.401 0.870 1.00 24.39 177 VAL A O 1
ATOM 2654 N N . ASP A 1 182 ? 12.155 -2.088 0.434 1.00 21.42 178 ASP A N 1
ATOM 2655 C CA . ASP A 1 182 ? 12.669 -2.894 1.538 1.00 23.25 178 ASP A CA 1
ATOM 2656 C C . ASP A 1 182 ? 12.543 -2.074 2.821 1.00 24.40 178 ASP A C 1
ATOM 2657 O O . ASP A 1 182 ? 13.260 -1.090 3.024 1.00 23.80 178 ASP A O 1
ATOM 2666 N N . LEU A 1 183 ? 11.596 -2.466 3.673 1.00 21.81 179 LEU A N 1
ATOM 2667 C CA . LEU A 1 183 ? 11.335 -1.777 4.926 1.00 23.83 179 LEU A CA 1
ATOM 2668 C C . LEU A 1 183 ? 11.643 -2.688 6.098 1.00 24.29 179 LEU A C 1
ATOM 2669 O O . LEU A 1 183 ? 11.229 -3.841 6.112 1.00 23.98 179 LEU A O 1
ATOM 2685 N N . VAL A 1 184 ? 12.368 -2.156 7.081 1.00 18.88 180 VAL A N 1
ATOM 2686 C CA . VAL A 1 184 ? 12.545 -2.805 8.370 1.00 18.60 180 VAL A CA 1
ATOM 2687 C C . VAL A 1 184 ? 12.045 -1.871 9.459 1.00 19.35 180 VAL A C 1
ATOM 2688 O O . VAL A 1 184 ? 12.196 -0.656 9.379 1.00 19.30 180 VAL A O 1
ATOM 2701 N N . VAL A 1 185 ? 11.453 -2.442 10.493 1.00 20.93 181 VAL A N 1
ATOM 2702 C CA . VAL A 1 185 ? 10.867 -1.630 11.544 1.00 16.37 181 VAL A CA 1
ATOM 2703 C C . VAL A 1 185 ? 11.505 -1.944 12.891 1.00 18.33 181 VAL A C 1
ATOM 2704 O O . VAL A 1 185 ? 11.755 -3.103 13.222 1.00 20.44 181 VAL A O 1
ATOM 2717 N N . ILE A 1 186 ? 11.786 -0.889 13.637 1.00 16.97 182 ILE A N 1
ATOM 2718 C CA . ILE A 1 186 ? 12.215 -1.033 15.027 1.00 16.40 182 ILE A CA 1
ATOM 2719 C C . ILE A 1 186 ? 11.125 -0.494 15.965 1.00 15.68 182 ILE A C 1
ATOM 2720 O O . ILE A 1 186 ? 10.480 0.533 15.683 1.00 15.29 182 ILE A O 1
ATOM 2736 N N . ASN A 1 187 ? 10.928 -1.199 17.078 1.00 17.45 183 ASN A N 1
ATOM 2737 C CA . ASN A 1 187 ? 9.877 -0.882 18.042 1.00 13.68 183 ASN A CA 1
ATOM 2738 C C . ASN A 1 187 ? 10.500 -0.647 19.400 1.00 18.09 183 ASN A C 1
ATOM 2739 O O . ASN A 1 187 ? 10.579 -1.561 20.207 1.00 17.55 183 ASN A O 1
ATOM 2750 N N . PRO A 1 188 ? 11.006 0.559 19.635 1.00 17.42 184 PRO A N 1
ATOM 2751 C CA . PRO A 1 188 ? 11.567 0.781 20.975 1.00 16.11 184 PRO A CA 1
ATOM 2752 C C . PRO A 1 188 ? 10.502 0.902 22.053 1.00 18.14 184 PRO A C 1
ATOM 2753 O O . PRO A 1 188 ? 9.363 1.329 21.802 1.00 14.11 184 PRO A O 1
ATOM 2764 N N . VAL A 1 189 ? 10.907 0.553 23.273 1.00 15.79 185 VAL A N 1
ATOM 2765 C CA . VAL A 1 189 ? 10.148 0.840 24.473 1.00 13.40 185 VAL A CA 1
ATOM 2766 C C . VAL A 1 189 ? 10.549 2.227 24.960 1.00 16.79 185 VAL A C 1
ATOM 2767 O O . VAL A 1 189 ? 11.197 2.971 24.237 1.00 15.97 185 VAL A O 1
ATOM 2780 N N . LEU A 1 190 ? 10.186 2.589 26.180 1.00 13.96 186 LEU A N 1
ATOM 2781 C CA . LEU A 1 190 ? 10.522 3.930 26.662 1.00 11.09 186 LEU A CA 1
ATOM 2782 C C . LEU A 1 190 ? 12.025 4.147 26.652 1.00 15.90 186 LEU A C 1
ATOM 2783 O O . LEU A 1 190 ? 12.768 3.375 27.239 1.00 15.22 186 LEU A O 1
ATOM 2799 N N . VAL A 1 191 ? 12.467 5.230 26.024 1.00 12.82 187 VAL A N 1
ATOM 2800 C CA . VAL A 1 191 ? 13.875 5.469 25.799 1.00 14.26 187 VAL A CA 1
ATOM 2801 C C . VAL A 1 191 ? 14.406 6.531 26.747 1.00 14.74 187 VAL A C 1
ATOM 2802 O O . VAL A 1 191 ? 13.830 7.611 26.881 1.00 12.93 187 VAL A O 1
ATOM 2815 N N . GLN A 1 192 ? 15.494 6.210 27.444 1.00 12.90 188 GLN A N 1
ATOM 2816 C CA . GLN A 1 192 ? 16.168 7.171 28.305 1.00 14.64 188 GLN A CA 1
ATOM 2817 C C . GLN A 1 192 ? 17.644 7.286 27.928 1.00 15.39 188 GLN A C 1
ATOM 2818 O O . GLN A 1 192 ? 18.171 6.494 27.129 1.00 18.98 188 GLN A O 1
ATOM 2832 N N . GLY A 1 193 ? 18.308 8.298 28.464 1.00 16.24 189 GLY A N 1
ATOM 2833 C CA . GLY A 1 193 ? 19.725 8.472 28.237 1.00 18.19 189 GLY A CA 1
ATOM 2834 C C . GLY A 1 193 ? 20.012 9.949 28.132 1.00 12.35 189 GLY A C 1
ATOM 2835 O O . GLY A 1 193 ? 19.111 10.769 28.294 1.00 15.37 189 GLY A O 1
ATOM 2839 N N . PRO A 1 194 ? 21.266 10.295 27.863 1.00 15.50 190 PRO A N 1
ATOM 2840 C CA . PRO A 1 194 ? 21.656 11.700 27.802 1.00 17.90 190 PRO A CA 1
ATOM 2841 C C . PRO A 1 194 ? 21.093 12.362 26.564 1.00 15.07 190 PRO A C 1
ATOM 2842 O O . PRO A 1 194 ? 20.887 11.712 25.531 1.00 16.44 190 PRO A O 1
ATOM 2853 N N . LEU A 1 195 ? 20.812 13.646 26.703 1.00 14.46 191 LEU A N 1
ATOM 2854 C CA . LEU A 1 195 ? 20.210 14.443 25.648 1.00 13.66 191 LEU A CA 1
ATOM 2855 C C . LEU A 1 195 ? 21.274 15.240 24.931 1.00 16.78 191 LEU A C 1
ATOM 2856 O O . LEU A 1 195 ? 22.042 15.957 25.545 1.00 17.40 191 LEU A O 1
ATOM 2872 N N . LEU A 1 196 ? 21.315 15.142 23.608 1.00 13.48 192 LEU A N 1
ATOM 2873 C CA . LEU A 1 196 ? 22.171 16.040 22.837 1.00 15.74 192 LEU A CA 1
ATOM 2874 C C . LEU A 1 196 ? 21.512 17.413 22.552 1.00 18.22 192 LEU A C 1
ATOM 2875 O O . LEU A 1 196 ? 22.224 18.426 22.412 1.00 19.26 192 LEU A O 1
ATOM 2891 N N . GLN A 1 197 ? 20.179 17.425 22.471 1.00 16.14 193 GLN A N 1
ATOM 2892 C CA . GLN A 1 197 ? 19.375 18.605 22.125 1.00 17.92 193 GLN A CA 1
ATOM 2893 C C . GLN A 1 197 ? 19.087 19.471 23.361 1.00 17.73 193 GLN A C 1
ATOM 2894 O O . GLN A 1 197 ? 19.353 19.047 24.481 1.00 21.10 193 GLN A O 1
ATOM 2908 N N . THR A 1 198 ? 18.600 20.696 23.175 1.00 19.58 194 THR A N 1
ATOM 2909 C CA . THR A 1 198 ? 18.505 21.650 24.289 1.00 19.89 194 THR A CA 1
ATOM 2910 C C . THR A 1 198 ? 17.282 21.503 25.189 1.00 35.40 194 THR A C 1
ATOM 2911 O O . THR A 1 198 ? 17.250 21.957 26.349 1.00 36.78 194 THR A O 1
ATOM 2922 N N . THR A 1 199 ? 16.289 20.857 24.638 1.00 30.24 195 THR A N 1
ATOM 2923 C CA . THR A 1 199 ? 14.989 20.769 25.265 1.00 46.40 195 THR A CA 1
ATOM 2924 C C . THR A 1 199 ? 14.727 19.357 25.701 1.00 43.99 195 THR A C 1
ATOM 2925 O O . THR A 1 199 ? 15.437 18.426 25.320 1.00 42.77 195 THR A O 1
ATOM 2936 N N . VAL A 1 200 ? 13.695 19.204 26.507 1.00 21.14 196 VAL A N 1
ATOM 2937 C CA . VAL A 1 200 ? 13.417 17.920 27.087 1.00 15.79 196 VAL A CA 1
ATOM 2938 C C . VAL A 1 200 ? 12.236 17.338 26.331 1.00 21.63 196 VAL A C 1
ATOM 2939 O O . VAL A 1 200 ? 11.128 17.899 26.336 1.00 18.87 196 VAL A O 1
ATOM 2952 N N . ASN A 1 201 ? 12.487 16.213 25.671 1.00 14.51 197 ASN A N 1
ATOM 2953 C CA . ASN A 1 201 ? 11.483 15.484 24.929 1.00 15.10 197 ASN A CA 1
ATOM 2954 C C . ASN A 1 201 ? 10.575 14.651 25.833 1.00 14.38 197 ASN A C 1
ATOM 2955 O O . ASN A 1 201 ? 10.856 14.480 27.041 1.00 11.44 197 ASN A O 1
ATOM 2966 N N . ALA A 1 202 ? 9.516 14.089 25.264 1.00 11.44 198 ALA A N 1
ATOM 2967 C CA . ALA A 1 202 ? 8.483 13.419 26.053 1.00 13.76 198 ALA A CA 1
ATOM 2968 C C . ALA A 1 202 ? 8.969 12.294 26.944 1.00 14.63 198 ALA A C 1
ATOM 2969 O O . ALA A 1 202 ? 8.626 12.254 28.146 1.00 12.64 198 ALA A O 1
ATOM 2976 N N . SER A 1 203 ? 9.794 11.383 26.423 1.00 11.09 199 SER A N 1
ATOM 2977 C CA . SER A 1 203 ? 10.165 10.220 27.213 1.00 16.42 199 SER A CA 1
ATOM 2978 C C . SER A 1 203 ? 10.974 10.644 28.428 1.00 15.85 199 SER A C 1
ATOM 2979 O O . SER A 1 203 ? 10.809 10.088 29.532 1.00 15.12 199 SER A O 1
ATOM 2987 N N . VAL A 1 204 ? 11.803 11.663 28.269 1.00 11.54 200 VAL A N 1
ATOM 2988 C CA . VAL A 1 204 ? 12.690 12.090 29.344 1.00 10.92 200 VAL A CA 1
ATOM 2989 C C . VAL A 1 204 ? 11.894 12.850 30.433 1.00 12.01 200 VAL A C 1
ATOM 2990 O O . VAL A 1 204 ? 12.297 12.861 31.606 1.00 13.30 200 VAL A O 1
ATOM 3003 N N . LEU A 1 205 ? 10.792 13.477 30.055 1.00 12.58 201 LEU A N 1
ATOM 3004 C CA . LEU A 1 205 ? 9.919 14.083 31.056 1.00 15.08 201 LEU A CA 1
ATOM 3005 C C . LEU A 1 205 ? 9.468 13.089 32.107 1.00 14.19 201 LEU A C 1
ATOM 3006 O O . LEU A 1 205 ? 9.166 13.473 33.247 1.00 15.44 201 LEU A O 1
ATOM 3022 N N . HIS A 1 206 ? 9.349 11.821 31.727 1.00 13.84 202 HIS A N 1
ATOM 3023 C CA . HIS A 1 206 ? 8.962 10.759 32.660 1.00 17.38 202 HIS A CA 1
ATOM 3024 C C . HIS A 1 206 ? 9.973 10.553 33.783 1.00 15.80 202 HIS A C 1
ATOM 3025 O O . HIS A 1 206 ? 9.612 10.069 34.878 1.00 19.65 202 HIS A O 1
ATOM 3040 N N . ILE A 1 207 ? 11.224 10.912 33.543 1.00 13.41 203 ILE A N 1
ATOM 3041 C CA . ILE A 1 207 ? 12.244 10.892 34.587 1.00 13.53 203 ILE A CA 1
ATOM 3042 C C . ILE A 1 207 ? 12.381 12.237 35.283 1.00 13.23 203 ILE A C 1
ATOM 3043 O O . ILE A 1 207 ? 12.454 12.294 36.534 1.00 12.76 203 ILE A O 1
ATOM 3059 N N . LEU A 1 208 ? 12.360 13.313 34.523 1.00 13.68 204 LEU A N 1
ATOM 3060 C CA . LEU A 1 208 ? 12.493 14.643 35.070 1.00 14.01 204 LEU A CA 1
ATOM 3061 C C . LEU A 1 208 ? 11.467 14.896 36.210 1.00 14.47 204 LEU A C 1
ATOM 3062 O O . LEU A 1 208 ? 11.825 15.499 37.217 1.00 15.22 204 LEU A O 1
ATOM 3078 N N . LYS A 1 209 ? 10.229 14.429 36.033 1.00 14.29 205 LYS A N 1
ATOM 3079 C CA . LYS A 1 209 ? 9.159 14.680 37.011 1.00 13.91 205 LYS A CA 1
ATOM 3080 C C . LYS A 1 209 ? 9.507 14.111 38.383 1.00 15.61 205 LYS A C 1
ATOM 3081 O O . LYS A 1 209 ? 9.034 14.605 39.414 1.00 16.23 205 LYS A O 1
ATOM 3100 N N . TYR A 1 210 ? 10.295 13.049 38.415 1.00 11.97 206 TYR A N 1
ATOM 3101 C CA . TYR A 1 210 ? 10.713 12.503 39.726 1.00 13.76 206 TYR A CA 1
ATOM 3102 C C . TYR A 1 210 ? 11.753 13.376 40.404 1.00 13.86 206 TYR A C 1
ATOM 3103 O O . TYR A 1 210 ? 11.697 13.589 41.631 1.00 15.84 206 TYR A O 1
ATOM 3121 N N . LEU A 1 211 ? 12.699 13.892 39.630 1.00 13.39 207 LEU A N 1
ATOM 3122 C CA . LEU A 1 211 ? 13.779 14.700 40.152 1.00 15.54 207 LEU A CA 1
ATOM 3123 C C . LEU A 1 211 ? 13.322 16.097 40.544 1.00 17.13 207 LEU A C 1
ATOM 3124 O O . LEU A 1 211 ? 13.872 16.688 41.465 1.00 18.15 207 LEU A O 1
ATOM 3140 N N . THR A 1 212 ? 12.314 16.629 39.857 1.00 15.82 208 THR A N 1
ATOM 3141 C CA . THR A 1 212 ? 11.779 17.930 40.225 1.00 18.06 208 THR A CA 1
ATOM 3142 C C . THR A 1 212 ? 10.767 17.775 41.366 1.00 16.89 208 THR A C 1
ATOM 3143 O O . THR A 1 212 ? 10.392 18.753 42.020 1.00 19.83 208 THR A O 1
ATOM 3154 N N . GLY A 1 213 ? 10.310 16.551 41.581 1.00 16.23 209 GLY A N 1
ATOM 3155 C CA . GLY A 1 213 ? 9.288 16.326 42.577 1.00 18.53 209 GLY A CA 1
ATOM 3156 C C . GLY A 1 213 ? 7.886 16.717 42.128 1.00 17.34 209 GLY A C 1
ATOM 3157 O O . GLY A 1 213 ? 6.951 16.717 42.924 1.00 18.40 209 GLY A O 1
ATOM 3161 N N . SER A 1 214 ? 7.685 17.019 40.854 1.00 14.69 210 SER A N 1
ATOM 3162 C CA . SER A 1 214 ? 6.320 17.270 40.402 1.00 14.73 210 SER A CA 1
ATOM 3163 C C . SER A 1 214 ? 5.488 15.986 40.537 1.00 14.54 210 SER A C 1
ATOM 3164 O O . SER A 1 214 ? 4.288 16.034 40.826 1.00 17.04 210 SER A O 1
ATOM 3172 N N . ALA A 1 215 ? 6.119 14.836 40.327 1.00 13.40 211 ALA A N 1
ATOM 3173 C CA . ALA A 1 215 ? 5.521 13.572 40.709 1.00 14.74 211 ALA A CA 1
ATOM 3174 C C . ALA A 1 215 ? 5.619 13.407 42.225 1.00 13.94 211 ALA A C 1
ATOM 3175 O O . ALA A 1 215 ? 6.714 13.417 42.771 1.00 17.57 211 ALA A O 1
ATOM 3182 N N . LYS A 1 216 ? 4.477 13.176 42.842 1.00 13.77 212 LYS A N 1
ATOM 3183 C CA . LYS A 1 216 ? 4.359 13.068 44.301 1.00 14.06 212 LYS A CA 1
ATOM 3184 C C . LYS A 1 216 ? 4.336 11.633 44.807 1.00 19.36 212 LYS A C 1
ATOM 3185 O O . LYS A 1 216 ? 4.586 11.389 45.986 1.00 17.86 212 LYS A O 1
ATOM 3204 N N . THR A 1 217 ? 3.951 10.710 43.942 1.00 16.25 213 THR A N 1
ATOM 3205 C CA . THR A 1 217 ? 3.894 9.292 44.221 1.00 16.98 213 THR A CA 1
ATOM 3206 C C . THR A 1 217 ? 4.364 8.545 42.986 1.00 20.97 213 THR A C 1
ATOM 3207 O O . THR A 1 217 ? 4.610 9.164 41.954 1.00 16.51 213 THR A O 1
ATOM 3218 N N . TYR A 1 218 ? 4.523 7.227 43.100 1.00 17.48 214 TYR A N 1
ATOM 3219 C CA . TYR A 1 218 ? 4.795 6.388 41.926 1.00 17.73 214 TYR A CA 1
ATOM 3220 C C . TYR A 1 218 ? 3.654 5.377 41.790 1.00 16.21 214 TYR A C 1
ATOM 3221 O O . TYR A 1 218 ? 3.158 4.821 42.783 1.00 18.95 214 TYR A O 1
ATOM 3239 N N . ALA A 1 219 ? 3.217 5.153 40.558 1.00 16.32 215 ALA A N 1
ATOM 3240 C CA . ALA A 1 219 ? 2.091 4.284 40.313 1.00 15.87 215 ALA A CA 1
ATOM 3241 C C . ALA A 1 219 ? 2.459 2.834 40.461 1.00 16.48 215 ALA A C 1
ATOM 3242 O O . ALA A 1 219 ? 3.628 2.456 40.324 1.00 17.75 215 ALA A O 1
ATOM 3249 N N . ASN A 1 220 ? 1.445 2.006 40.692 1.00 18.41 216 ASN A N 1
ATOM 3250 C CA . ASN A 1 220 ? 1.637 0.567 40.699 1.00 17.33 216 ASN A CA 1
ATOM 3251 C C . ASN A 1 220 ? 1.570 0.036 39.275 1.00 19.32 216 ASN A C 1
ATOM 3252 O O . ASN A 1 220 ? 0.530 -0.478 38.827 1.00 20.30 216 ASN A O 1
ATOM 3263 N N . SER A 1 221 ? 2.694 0.141 38.580 1.00 19.33 217 SER A N 1
ATOM 3264 C CA . SER A 1 221 ? 2.762 -0.258 37.184 1.00 18.99 217 SER A CA 1
ATOM 3265 C C . SER A 1 221 ? 4.198 -0.575 36.815 1.00 18.93 217 SER A C 1
ATOM 3266 O O . SER A 1 221 ? 5.131 -0.150 37.510 1.00 17.25 217 SER A O 1
ATOM 3274 N N . VAL A 1 222 ? 4.352 -1.326 35.722 1.00 18.32 218 VAL A N 1
ATOM 3275 C CA . VAL A 1 222 ? 5.648 -1.665 35.184 1.00 15.43 218 VAL A CA 1
ATOM 3276 C C . VAL A 1 222 ? 5.732 -1.205 33.737 1.00 18.69 218 VAL A C 1
ATOM 3277 O O . VAL A 1 222 ? 4.722 -1.038 33.075 1.00 19.03 218 VAL A O 1
ATOM 3290 N N . GLN A 1 223 ? 6.942 -1.016 33.261 1.00 17.87 219 GLN A N 1
ATOM 3291 C CA . GLN A 1 223 ? 7.139 -0.834 31.833 1.00 19.19 219 GLN A CA 1
ATOM 3292 C C . GLN A 1 223 ? 8.600 -1.038 31.489 1.00 20.36 219 GLN A C 1
ATOM 3293 O O . GLN A 1 223 ? 9.481 -1.058 32.369 1.00 16.79 219 GLN A O 1
ATOM 3307 N N . ALA A 1 224 ? 8.837 -1.218 30.197 1.00 18.55 220 ALA A N 1
ATOM 3308 C CA . ALA A 1 224 ? 10.150 -1.523 29.670 1.00 16.88 220 ALA A CA 1
ATOM 3309 C C . ALA A 1 224 ? 10.933 -0.247 29.361 1.00 14.94 220 ALA A C 1
ATOM 3310 O O . ALA A 1 224 ? 10.357 0.795 29.004 1.00 17.57 220 ALA A O 1
ATOM 3317 N N . TYR A 1 225 ? 12.251 -0.360 29.505 1.00 16.02 221 TYR A N 1
ATOM 3318 C CA . TYR A 1 225 ? 13.188 0.737 29.303 1.00 15.61 221 TYR A CA 1
ATOM 3319 C C . TYR A 1 225 ? 14.308 0.303 28.369 1.00 16.70 221 TYR A C 1
ATOM 3320 O O . TYR A 1 225 ? 14.648 -0.891 28.274 1.00 18.68 221 TYR A O 1
ATOM 3338 N N . VAL A 1 226 ? 14.900 1.281 27.696 1.00 16.39 222 VAL A N 1
ATOM 3339 C CA . VAL A 1 226 ? 16.063 1.046 26.834 1.00 16.07 222 VAL A CA 1
ATOM 3340 C C . VAL A 1 226 ? 16.849 2.332 26.716 1.00 12.78 222 VAL A C 1
ATOM 3341 O O . VAL A 1 226 ? 16.293 3.441 26.799 1.00 15.32 222 VAL A O 1
ATOM 3354 N N . ASP A 1 227 ? 18.154 2.182 26.484 1.00 16.03 223 ASP A N 1
ATOM 3355 C CA . ASP A 1 227 ? 19.050 3.325 26.354 1.00 15.85 223 ASP A CA 1
ATOM 3356 C C . ASP A 1 227 ? 19.063 3.885 24.935 1.00 16.69 223 ASP A C 1
ATOM 3357 O O . ASP A 1 227 ? 19.103 3.141 23.974 1.00 17.29 223 ASP A O 1
ATOM 3366 N N . VAL A 1 228 ? 19.018 5.209 24.837 1.00 13.14 224 VAL A N 1
ATOM 3367 C CA . VAL A 1 228 ? 18.998 5.892 23.561 1.00 13.87 224 VAL A CA 1
ATOM 3368 C C . VAL A 1 228 ? 20.167 5.538 22.635 1.00 14.66 224 VAL A C 1
ATOM 3369 O O . VAL A 1 228 ? 19.990 5.451 21.408 1.00 15.36 224 VAL A O 1
ATOM 3382 N N . LYS A 1 229 ? 21.362 5.317 23.192 1.00 15.00 225 LYS A N 1
ATOM 3383 C CA . LYS A 1 229 ? 22.498 4.984 22.346 1.00 16.99 225 LYS A CA 1
ATOM 3384 C C . LYS A 1 229 ? 22.296 3.605 21.711 1.00 19.92 225 LYS A C 1
ATOM 3385 O O . LYS A 1 229 ? 22.628 3.398 20.525 1.00 20.02 225 LYS A O 1
ATOM 3404 N N . ASP A 1 230 ? 21.715 2.686 22.476 1.00 19.44 226 ASP A N 1
ATOM 3405 C CA . ASP A 1 230 ? 21.403 1.343 21.981 1.00 17.70 226 ASP A CA 1
ATOM 3406 C C . ASP A 1 230 ? 20.369 1.425 20.847 1.00 18.71 226 ASP A C 1
ATOM 3407 O O . ASP A 1 230 ? 20.468 0.695 19.874 1.00 18.64 226 ASP A O 1
ATOM 3416 N N . VAL A 1 231 ? 19.356 2.262 21.027 1.00 16.91 227 VAL A N 1
ATOM 3417 C CA . VAL A 1 231 ? 18.297 2.447 20.043 1.00 17.59 227 VAL A CA 1
ATOM 3418 C C . VAL A 1 231 ? 18.915 2.975 18.756 1.00 18.99 227 VAL A C 1
ATOM 3419 O O . VAL A 1 231 ? 18.624 2.488 17.653 1.00 16.54 227 VAL A O 1
ATOM 3432 N N . ALA A 1 232 ? 19.799 3.959 18.882 1.00 15.00 228 ALA A N 1
ATOM 3433 C CA . ALA A 1 232 ? 20.450 4.493 17.689 1.00 16.03 228 ALA A CA 1
ATOM 3434 C C . ALA A 1 232 ? 21.290 3.421 16.977 1.00 17.45 228 ALA A C 1
ATOM 3435 O O . ALA A 1 232 ? 21.183 3.234 15.733 1.00 18.09 228 ALA A O 1
ATOM 3442 N N . LEU A 1 233 ? 22.116 2.700 17.739 1.00 18.64 229 LEU A N 1
ATOM 3443 C CA . LEU A 1 233 ? 22.937 1.637 17.186 1.00 19.20 229 LEU A CA 1
ATOM 3444 C C . LEU A 1 233 ? 22.093 0.570 16.495 1.00 20.10 229 LEU A C 1
ATOM 3445 O O . LEU A 1 233 ? 22.450 0.072 15.423 1.00 20.16 229 LEU A O 1
ATOM 3461 N N . ALA A 1 234 ? 20.952 0.263 17.098 1.00 18.21 230 ALA A N 1
ATOM 3462 C CA . ALA A 1 234 ? 20.035 -0.737 16.579 1.00 19.15 230 ALA A CA 1
ATOM 3463 C C . ALA A 1 234 ? 19.461 -0.299 15.234 1.00 19.98 230 ALA A C 1
ATOM 3464 O O . ALA A 1 234 ? 19.330 -1.140 14.343 1.00 18.50 230 ALA A O 1
ATOM 3471 N N . HIS A 1 235 ? 19.139 0.986 15.079 1.00 16.00 231 HIS A N 1
ATOM 3472 C CA . HIS A 1 235 ? 18.641 1.486 13.776 1.00 16.66 231 HIS A CA 1
ATOM 3473 C C . HIS A 1 235 ? 19.699 1.210 12.732 1.00 16.75 231 HIS A C 1
ATOM 3474 O O . HIS A 1 235 ? 19.399 0.773 11.600 1.00 16.28 231 HIS A O 1
ATOM 3489 N N . ILE A 1 236 ? 20.952 1.504 13.072 1.00 18.02 232 ILE A N 1
ATOM 3490 C CA . ILE A 1 236 ? 22.039 1.343 12.125 1.00 18.68 232 ILE A CA 1
ATOM 3491 C C . ILE A 1 236 ? 22.266 -0.116 11.783 1.00 19.29 232 ILE A C 1
ATOM 3492 O O . ILE A 1 236 ? 22.458 -0.465 10.602 1.00 21.44 232 ILE A O 1
ATOM 3508 N N . LEU A 1 237 ? 22.202 -0.964 12.804 1.00 21.03 233 LEU A N 1
ATOM 3509 C CA . LEU A 1 237 ? 22.363 -2.386 12.635 1.00 20.63 233 LEU A CA 1
ATOM 3510 C C . LEU A 1 237 ? 21.289 -2.951 11.701 1.00 23.07 233 LEU A C 1
ATOM 3511 O O . LEU A 1 237 ? 21.576 -3.780 10.856 1.00 24.91 233 LEU A O 1
ATOM 3527 N N . LEU A 1 238 ? 20.060 -2.486 11.839 1.00 18.91 234 LEU A N 1
ATOM 3528 C CA . LEU A 1 238 ? 18.970 -2.942 10.972 1.00 20.61 234 LEU A CA 1
ATOM 3529 C C . LEU A 1 238 ? 19.152 -2.469 9.525 1.00 25.02 234 LEU A C 1
ATOM 3530 O O . LEU A 1 238 ? 18.772 -3.170 8.571 1.00 27.32 234 LEU A O 1
ATOM 3546 N N . TYR A 1 239 ? 19.691 -1.267 9.355 1.00 21.75 235 TYR A N 1
ATOM 3547 C CA . TYR A 1 239 ? 19.998 -0.780 8.010 1.00 22.25 235 TYR A CA 1
ATOM 3548 C C . TYR A 1 239 ? 21.097 -1.599 7.336 1.00 22.08 235 TYR A C 1
ATOM 3549 O O . TYR A 1 239 ? 20.985 -1.982 6.166 1.00 24.83 235 TYR A O 1
ATOM 3567 N N . GLU A 1 240 ? 22.152 -1.886 8.089 1.00 23.59 236 GLU A N 1
ATOM 3568 C CA . GLU A 1 240 ? 23.374 -2.459 7.536 1.00 27.58 236 GLU A CA 1
ATOM 3569 C C . GLU A 1 240 ? 23.353 -3.975 7.341 1.00 35.58 236 GLU A C 1
ATOM 3570 O O . GLU A 1 240 ? 24.114 -4.498 6.528 1.00 34.75 236 GLU A O 1
ATOM 3582 N N . THR A 1 241 ? 22.487 -4.677 8.064 1.00 27.36 237 THR A N 1
ATOM 3583 C CA . THR A 1 241 ? 22.455 -6.133 8.008 1.00 28.12 237 THR A CA 1
ATOM 3584 C C . THR A 1 241 ? 21.528 -6.556 6.886 1.00 25.25 237 THR A C 1
ATOM 3585 O O . THR A 1 241 ? 20.330 -6.369 6.970 1.00 28.14 237 THR A O 1
ATOM 3596 N N . PRO A 1 242 ? 22.091 -7.115 5.804 1.00 27.27 238 PRO A N 1
ATOM 3597 C CA . PRO A 1 242 ? 21.264 -7.445 4.642 1.00 33.69 238 PRO A CA 1
ATOM 3598 C C . PRO A 1 242 ? 20.075 -8.342 4.980 1.00 26.54 238 PRO A C 1
ATOM 3599 O O . PRO A 1 242 ? 18.987 -8.170 4.430 1.00 32.98 238 PRO A O 1
ATOM 3610 N N . GLU A 1 243 ? 20.287 -9.288 5.888 1.00 29.93 239 GLU A N 1
ATOM 3611 C CA . GLU A 1 243 ? 19.267 -10.273 6.225 1.00 35.72 239 GLU A CA 1
ATOM 3612 C C . GLU A 1 243 ? 18.168 -9.742 7.157 1.00 34.20 239 GLU A C 1
ATOM 3613 O O . GLU A 1 243 ? 17.197 -10.458 7.439 1.00 30.09 239 GLU A O 1
ATOM 3625 N N . ALA A 1 244 ? 18.306 -8.511 7.648 1.00 26.09 240 ALA A N 1
ATOM 3626 C CA . ALA A 1 244 ? 17.292 -7.973 8.560 1.00 26.43 240 ALA A CA 1
ATOM 3627 C C . ALA A 1 244 ? 15.935 -7.932 7.879 1.00 27.34 240 ALA A C 1
ATOM 3628 O O . ALA A 1 244 ? 15.814 -7.544 6.708 1.00 27.96 240 ALA A O 1
ATOM 3635 N N . SER A 1 245 ? 14.906 -8.316 8.629 1.00 27.84 241 SER A N 1
ATOM 3636 C CA . SER A 1 245 ? 13.578 -8.491 8.064 1.00 28.87 241 SER A CA 1
ATOM 3637 C C . SER A 1 245 ? 12.495 -8.333 9.129 1.00 25.18 241 SER A C 1
ATOM 3638 O O . SER A 1 245 ? 12.626 -8.863 10.237 1.00 29.19 241 SER A O 1
ATOM 3646 N N . GLY A 1 246 ? 11.429 -7.601 8.812 1.00 24.70 242 GLY A N 1
ATOM 3647 C CA . GLY A 1 246 ? 10.318 -7.456 9.749 1.00 26.02 242 GLY A CA 1
ATOM 3648 C C . GLY A 1 246 ? 10.510 -6.398 10.826 1.00 22.91 242 GLY A C 1
ATOM 3649 O O . GLY A 1 246 ? 11.119 -5.350 10.571 1.00 22.69 242 GLY A O 1
ATOM 3653 N N . ARG A 1 247 ? 9.964 -6.683 12.016 1.00 23.35 243 ARG A N 1
ATOM 3654 C CA . ARG A 1 247 ? 9.967 -5.786 13.181 1.00 23.68 243 ARG A CA 1
ATOM 3655 C C . ARG A 1 247 ? 10.976 -6.277 14.203 1.00 23.60 243 ARG A C 1
ATOM 3656 O O . ARG A 1 247 ? 11.306 -7.462 14.240 1.00 25.02 243 ARG A O 1
ATOM 3677 N N . TYR A 1 248 ? 11.447 -5.365 15.042 1.00 22.28 244 TYR A N 1
ATOM 3678 C CA . TYR A 1 248 ? 12.449 -5.690 16.053 1.00 21.51 244 TYR A CA 1
ATOM 3679 C C . TYR A 1 248 ? 12.102 -4.955 17.340 1.00 18.64 244 TYR A C 1
ATOM 3680 O O . TYR A 1 248 ? 12.070 -3.726 17.385 1.00 18.62 244 TYR A O 1
ATOM 3698 N N . LEU A 1 249 ? 11.827 -5.714 18.396 1.00 21.65 245 LEU A N 1
ATOM 3699 C CA . LEU A 1 249 ? 11.530 -5.128 19.695 1.00 18.12 245 LEU A CA 1
ATOM 3700 C C . LEU A 1 249 ? 12.855 -4.704 20.321 1.00 20.56 245 LEU A C 1
ATOM 3701 O O . LEU A 1 249 ? 13.793 -5.506 20.414 1.00 24.08 245 LEU A O 1
ATOM 3717 N N . CYS A 1 250 ? 12.939 -3.436 20.708 1.00 17.47 246 CYS A N 1
ATOM 3718 C CA . CYS A 1 250 ? 14.173 -2.872 21.236 1.00 19.31 246 CYS A CA 1
ATOM 3719 C C . CYS A 1 250 ? 13.958 -2.458 22.694 1.00 19.43 246 CYS A C 1
ATOM 3720 O O . CYS A 1 250 ? 13.399 -1.398 22.965 1.00 17.15 246 CYS A O 1
ATOM 3728 N N . ALA A 1 251 ? 14.395 -3.312 23.619 1.00 18.70 247 ALA A N 1
ATOM 3729 C CA . ALA A 1 251 ? 14.086 -3.166 25.037 1.00 18.80 247 ALA A CA 1
ATOM 3730 C C . ALA A 1 251 ? 15.188 -3.861 25.829 1.00 20.98 247 ALA A C 1
ATOM 3731 O O . ALA A 1 251 ? 15.685 -4.898 25.400 1.00 23.09 247 ALA A O 1
ATOM 3738 N N . GLU A 1 252 ? 15.558 -3.310 26.983 1.00 19.51 248 GLU A N 1
ATOM 3739 C CA . GLU A 1 252 ? 16.595 -3.929 27.814 1.00 20.53 248 GLU A CA 1
ATOM 3740 C C . GLU A 1 252 ? 15.995 -4.677 28.999 1.00 22.11 248 GLU A C 1
ATOM 3741 O O . GLU A 1 252 ? 16.321 -5.838 29.225 1.00 22.96 248 GLU A O 1
ATOM 3753 N N . SER A 1 253 ? 15.114 -4.030 29.755 1.00 20.27 249 SER A N 1
ATOM 3754 C CA . SER A 1 253 ? 14.438 -4.712 30.881 1.00 21.36 249 SER A CA 1
ATOM 3755 C C . SER A 1 253 ? 13.144 -4.007 31.234 1.00 21.87 249 SER A C 1
ATOM 3756 O O . SER A 1 253 ? 12.873 -2.884 30.784 1.00 21.02 249 SER A O 1
ATOM 3764 N N . VAL A 1 254 ? 12.336 -4.674 32.053 1.00 20.88 250 VAL A N 1
ATOM 3765 C CA . VAL A 1 254 ? 11.096 -4.099 32.539 1.00 21.54 250 VAL A CA 1
ATOM 3766 C C . VAL A 1 254 ? 11.239 -3.813 34.032 1.00 19.42 250 VAL A C 1
ATOM 3767 O O . VAL A 1 254 ? 11.699 -4.675 34.795 1.00 21.79 250 VAL A O 1
ATOM 3780 N N . LEU A 1 255 ? 10.870 -2.601 34.433 1.00 18.60 251 LEU A N 1
ATOM 3781 C CA . LEU A 1 255 ? 10.948 -2.206 35.831 1.00 17.93 251 LEU A CA 1
ATOM 3782 C C . LEU A 1 255 ? 9.613 -1.676 36.339 1.00 14.91 251 LEU A C 1
ATOM 3783 O O . LEU A 1 255 ? 8.858 -1.002 35.627 1.00 18.74 251 LEU A O 1
ATOM 3799 N N . HIS A 1 256 ? 9.361 -1.946 37.614 1.00 15.73 252 HIS A N 1
ATOM 3800 C CA . HIS A 1 256 ? 8.262 -1.331 38.301 1.00 19.29 252 HIS A CA 1
ATOM 3801 C C . HIS A 1 256 ? 8.662 0.121 38.579 1.00 15.60 252 HIS A C 1
ATOM 3802 O O . HIS A 1 256 ? 9.846 0.417 38.781 1.00 19.37 252 HIS A O 1
ATOM 3817 N N . ARG A 1 257 ? 7.695 1.029 38.594 1.00 15.57 253 ARG A N 1
ATOM 3818 C CA . ARG A 1 257 ? 7.999 2.433 38.898 1.00 14.98 253 ARG A CA 1
ATOM 3819 C C . ARG A 1 257 ? 8.716 2.605 40.247 1.00 16.04 253 ARG A C 1
ATOM 3820 O O . ARG A 1 257 ? 9.548 3.483 40.427 1.00 17.33 253 ARG A O 1
ATOM 3841 N N . GLY A 1 258 ? 8.327 1.785 41.200 1.00 18.22 254 GLY A N 1
ATOM 3842 C CA . GLY A 1 258 ? 8.983 1.676 42.492 1.00 16.57 254 GLY A CA 1
ATOM 3843 C C . GLY A 1 258 ? 10.467 1.381 42.418 1.00 19.99 254 GLY A C 1
ATOM 3844 O O . GLY A 1 258 ? 11.258 1.869 43.237 1.00 18.72 254 GLY A O 1
ATOM 3848 N N . ASP A 1 259 ? 10.842 0.550 41.453 1.00 19.01 255 ASP A N 1
ATOM 3849 C CA . ASP A 1 259 ? 12.244 0.218 41.211 1.00 20.99 255 ASP A CA 1
ATOM 3850 C C . ASP A 1 259 ? 12.948 1.417 40.605 1.00 21.29 255 ASP A C 1
ATOM 3851 O O . ASP A 1 259 ? 14.130 1.687 40.894 1.00 19.72 255 ASP A O 1
ATOM 3860 N N . VAL A 1 260 ? 12.235 2.109 39.727 1.00 19.24 256 VAL A N 1
ATOM 3861 C CA . VAL A 1 260 ? 12.787 3.287 39.072 1.00 18.47 256 VAL A CA 1
ATOM 3862 C C . VAL A 1 260 ? 13.106 4.386 40.103 1.00 19.71 256 VAL A C 1
ATOM 3863 O O . VAL A 1 260 ? 14.230 4.915 40.125 1.00 15.23 256 VAL A O 1
ATOM 3876 N N . VAL A 1 261 ? 12.158 4.690 40.989 1.00 17.09 257 VAL A N 1
ATOM 3877 C CA . VAL A 1 261 ? 12.397 5.763 41.964 1.00 17.04 257 VAL A CA 1
ATOM 3878 C C . VAL A 1 261 ? 13.458 5.339 42.976 1.00 15.91 257 VAL A C 1
ATOM 3879 O O . VAL A 1 261 ? 14.208 6.176 43.465 1.00 18.67 257 VAL A O 1
ATOM 3892 N N . GLU A 1 262 ? 13.546 4.046 43.266 1.00 17.43 258 GLU A N 1
ATOM 3893 C CA . GLU A 1 262 ? 14.600 3.561 44.144 1.00 22.24 258 GLU A CA 1
ATOM 3894 C C . GLU A 1 262 ? 15.984 3.774 43.552 1.00 17.36 258 GLU A C 1
ATOM 3895 O O . GLU A 1 262 ? 16.896 4.249 44.238 1.00 19.31 258 GLU A O 1
ATOM 3907 N N . ILE A 1 263 ? 16.147 3.447 42.263 1.00 15.97 259 ILE A N 1
ATOM 3908 C CA . ILE A 1 263 ? 17.401 3.660 41.565 1.00 18.29 259 ILE A CA 1
ATOM 3909 C C . ILE A 1 263 ? 17.760 5.132 41.600 1.00 18.27 259 ILE A C 1
ATOM 3910 O O . ILE A 1 263 ? 18.895 5.491 41.958 1.00 18.75 259 ILE A O 1
ATOM 3926 N N . LEU A 1 264 ? 16.790 5.977 41.260 1.00 18.13 260 LEU A N 1
ATOM 3927 C CA . LEU A 1 264 ? 17.010 7.423 41.205 1.00 18.41 260 LEU A CA 1
ATOM 3928 C C . LEU A 1 264 ? 17.374 7.992 42.568 1.00 20.12 260 LEU A C 1
ATOM 3929 O O . LEU A 1 264 ? 18.273 8.815 42.684 1.00 20.77 260 LEU A O 1
ATOM 3945 N N . SER A 1 265 ? 16.646 7.588 43.600 1.00 17.00 261 SER A N 1
ATOM 3946 C CA . SER A 1 265 ? 16.863 8.161 44.925 1.00 19.59 261 SER A CA 1
ATOM 3947 C C . SER A 1 265 ? 18.227 7.718 45.505 1.00 24.27 261 SER A C 1
ATOM 3948 O O . SER A 1 265 ? 18.868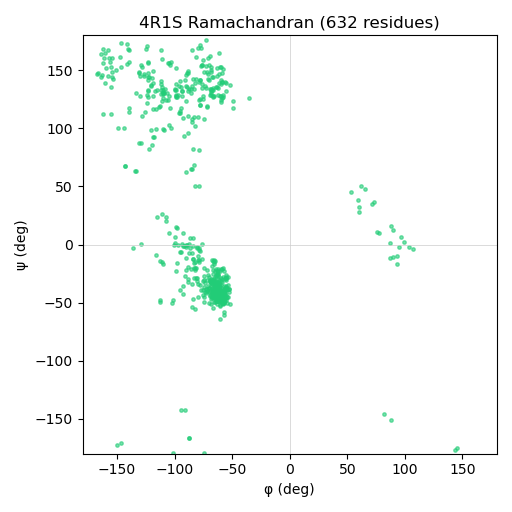 8.488 46.214 1.00 24.21 261 SER A O 1
ATOM 3956 N N . LYS A 1 266 ? 18.691 6.506 45.188 1.00 22.32 262 LYS A N 1
ATOM 3957 C CA . LYS A 1 266 ? 20.020 6.070 45.626 1.00 23.65 262 LYS A CA 1
ATOM 3958 C C . LYS A 1 266 ? 21.106 6.901 44.951 1.00 25.24 262 LYS A C 1
ATOM 3959 O O . LYS A 1 266 ? 22.091 7.261 45.579 1.00 26.12 262 LYS A O 1
ATOM 3978 N N . PHE A 1 267 ? 20.936 7.199 43.667 1.00 19.37 263 PHE A N 1
ATOM 3979 C CA . PHE A 1 267 ? 21.920 7.993 42.938 1.00 21.79 263 PHE A CA 1
ATOM 3980 C C . PHE A 1 267 ? 21.861 9.491 43.289 1.00 21.81 263 PHE A C 1
ATOM 3981 O O . PHE A 1 267 ? 22.883 10.192 43.203 1.00 23.93 263 PHE A O 1
ATOM 3998 N N . PHE A 1 268 ? 20.666 9.973 43.619 1.00 19.39 264 PHE A N 1
ATOM 3999 C CA . PHE A 1 268 ? 20.395 11.407 43.744 1.00 20.75 264 PHE A CA 1
ATOM 4000 C C . PHE A 1 268 ? 19.605 11.704 45.006 1.00 21.02 264 PHE A C 1
ATOM 4001 O O . PHE A 1 268 ? 18.478 12.178 44.962 1.00 19.34 264 PHE A O 1
ATOM 4018 N N . PRO A 1 269 ? 20.218 11.421 46.164 1.00 22.23 265 PRO A N 1
ATOM 4019 C CA . PRO A 1 269 ? 19.513 11.525 47.445 1.00 24.19 265 PRO A CA 1
ATOM 4020 C C . PRO A 1 269 ? 19.100 12.954 47.818 1.00 23.12 265 PRO A C 1
ATOM 4021 O O . PRO A 1 269 ? 18.276 13.130 48.704 1.00 28.99 265 PRO A O 1
ATOM 4032 N N . GLU A 1 270 ? 19.656 13.952 47.149 1.00 24.21 266 GLU A N 1
ATOM 4033 C CA . GLU A 1 270 ? 19.354 15.347 47.458 1.00 27.46 266 GLU A CA 1
ATOM 4034 C C . GLU A 1 270 ? 18.024 15.794 46.864 1.00 27.57 266 GLU A C 1
ATOM 4035 O O . GLU A 1 270 ? 17.531 16.873 47.199 1.00 27.04 266 GLU A O 1
ATOM 4047 N N . TYR A 1 271 ? 17.468 14.996 45.954 1.00 21.13 267 TYR A N 1
ATOM 4048 C CA . TYR A 1 271 ? 16.277 15.400 45.237 1.00 18.65 267 TYR A CA 1
ATOM 4049 C C . TYR A 1 271 ? 14.966 14.824 45.787 1.00 17.92 267 TYR A C 1
ATOM 4050 O O . TYR A 1 271 ? 14.944 13.720 46.332 1.00 20.11 267 TYR A O 1
ATOM 4068 N N . PRO A 1 272 ? 13.851 15.559 45.584 1.00 18.53 268 PRO A N 1
ATOM 4069 C CA . PRO A 1 272 ? 12.532 15.212 46.143 1.00 18.62 268 PRO A CA 1
ATOM 4070 C C . PRO A 1 272 ? 11.833 14.105 45.344 1.00 14.97 268 PRO A C 1
ATOM 4071 O O . PRO A 1 272 ? 10.691 14.242 44.935 1.00 18.28 268 PRO A O 1
ATOM 4082 N N . ILE A 1 273 ? 12.560 13.017 45.097 1.00 18.29 269 ILE A N 1
ATOM 4083 C CA . ILE A 1 273 ? 12.012 11.847 44.415 1.00 16.89 269 ILE A CA 1
ATOM 4084 C C . ILE A 1 273 ? 10.959 11.137 45.295 1.00 19.24 269 ILE A C 1
ATOM 4085 O O . ILE A 1 273 ? 11.165 10.921 46.488 1.00 17.40 269 ILE A O 1
ATOM 4101 N N . PRO A 1 274 ? 9.809 10.779 44.727 1.00 15.37 270 PRO A N 1
ATOM 4102 C CA . PRO A 1 274 ? 8.771 10.202 45.598 1.00 18.24 270 PRO A CA 1
ATOM 4103 C C . PRO A 1 274 ? 9.124 8.803 46.094 1.00 22.82 270 PRO A C 1
ATOM 4104 O O . PRO A 1 274 ? 9.784 8.039 45.401 1.00 23.62 270 PRO A O 1
ATOM 4115 N N . THR A 1 275 ? 8.691 8.505 47.311 1.00 20.49 271 THR A N 1
ATOM 4116 C CA . THR A 1 275 ? 8.922 7.219 47.944 1.00 20.72 271 THR A CA 1
ATOM 4117 C C . THR A 1 275 ? 7.640 6.410 48.136 1.00 21.69 271 THR A C 1
ATOM 4118 O O . THR A 1 275 ? 7.705 5.209 48.416 1.00 25.89 271 THR A O 1
ATOM 4129 N N . LYS A 1 276 ? 6.493 7.075 47.988 1.00 18.01 272 LYS A N 1
ATOM 4130 C CA . LYS A 1 276 ? 5.174 6.510 48.271 1.00 18.81 272 LYS A CA 1
ATOM 4131 C C . LYS A 1 276 ? 4.509 6.039 46.992 1.00 17.16 272 LYS A C 1
ATOM 4132 O O . LYS A 1 276 ? 4.477 6.757 46.005 1.00 18.29 272 LYS A O 1
ATOM 4151 N N . CYS A 1 277 ? 3.960 4.832 47.027 1.00 16.60 273 CYS A N 1
ATOM 4152 C CA . CYS A 1 277 ? 3.158 4.352 45.934 1.00 17.88 273 CYS A CA 1
ATOM 4153 C C . CYS A 1 277 ? 1.771 4.993 45.958 1.00 20.46 273 CYS A C 1
ATOM 4154 O O . CYS A 1 277 ? 1.143 5.099 47.012 1.00 21.56 273 CYS A O 1
ATOM 4162 N N . SER A 1 278 ? 1.280 5.380 44.776 1.00 19.31 274 SER A N 1
ATOM 4163 C CA . SER A 1 278 ? -0.018 6.031 44.616 1.00 18.67 274 SER A CA 1
ATOM 4164 C C . SER A 1 278 ? -1.184 5.269 45.210 1.00 23.34 274 SER A C 1
ATOM 4165 O O . SER A 1 278 ? -2.117 5.864 45.763 1.00 26.77 274 SER A O 1
ATOM 4173 N N . ASP A 1 279 ? -1.132 3.954 45.066 1.00 21.03 275 ASP A N 1
ATOM 4174 C CA . ASP A 1 279 ? -2.250 3.095 45.401 1.00 26.46 275 ASP A CA 1
ATOM 4175 C C . ASP A 1 279 ? -1.744 1.664 45.558 1.00 21.88 275 ASP A C 1
ATOM 4176 O O . ASP A 1 279 ? -1.300 1.065 44.597 1.00 20.29 275 ASP A O 1
ATOM 4185 N N . VAL A 1 280 ? -1.776 1.130 46.777 1.00 21.55 276 VAL A N 1
ATOM 4186 C CA . VAL A 1 280 ? -1.293 -0.234 47.005 1.00 22.06 276 VAL A CA 1
ATOM 4187 C C . VAL A 1 280 ? -2.429 -1.195 47.267 1.00 24.75 276 VAL A C 1
ATOM 4188 O O . VAL A 1 280 ? -2.213 -2.275 47.782 1.00 24.86 276 VAL A O 1
ATOM 4201 N N . THR A 1 281 ? -3.636 -0.819 46.855 1.00 22.28 277 THR A N 1
ATOM 4202 C CA . THR A 1 281 ? -4.786 -1.680 47.019 1.00 25.84 277 THR A CA 1
ATOM 4203 C C . THR A 1 281 ? -4.633 -3.032 46.335 1.00 23.59 277 THR A C 1
ATOM 4204 O O . THR A 1 281 ? -5.158 -4.039 46.831 1.00 32.00 277 THR A O 1
ATOM 4215 N N . LYS A 1 282 ? -3.919 -3.058 45.223 1.00 27.15 278 LYS A N 1
ATOM 4216 C CA . LYS A 1 282 ? -3.634 -4.289 44.517 1.00 22.49 278 LYS A CA 1
ATOM 4217 C C . LYS A 1 282 ? -2.191 -4.706 44.731 1.00 23.67 278 LYS A C 1
ATOM 4218 O O . LYS A 1 282 ? -1.350 -3.874 45.047 1.00 24.44 278 LYS A O 1
ATOM 4237 N N . PRO A 1 283 ? -1.904 -6.002 44.570 1.00 24.76 279 PRO A N 1
ATOM 4238 C CA . PRO A 1 283 ? -0.504 -6.435 44.689 1.00 25.85 279 PRO A CA 1
ATOM 4239 C C . PRO A 1 283 ? 0.404 -5.732 43.710 1.00 22.27 279 PRO A C 1
ATOM 4240 O O . PRO A 1 283 ? -0.006 -5.332 42.609 1.00 24.99 279 PRO A O 1
ATOM 4251 N N . ARG A 1 284 ? 1.654 -5.584 44.106 1.00 20.79 280 ARG A N 1
ATOM 4252 C CA . ARG A 1 284 ? 2.637 -4.918 43.249 1.00 21.43 280 ARG A CA 1
ATOM 4253 C C . ARG A 1 284 ? 2.743 -5.630 41.900 1.00 24.50 280 ARG A C 1
ATOM 4254 O O . ARG A 1 284 ? 2.944 -6.835 41.851 1.00 25.36 280 ARG A O 1
ATOM 4275 N N . VAL A 1 285 ? 2.601 -4.884 40.811 1.00 23.65 281 VAL A N 1
ATOM 4276 C CA . VAL A 1 285 ? 2.599 -5.480 39.463 1.00 24.65 281 VAL A CA 1
ATOM 4277 C C . VAL A 1 285 ? 3.976 -6.060 39.158 1.00 21.52 281 VAL A C 1
ATOM 4278 O O . VAL A 1 285 ? 4.999 -5.451 39.462 1.00 24.66 281 VAL A O 1
ATOM 4291 N N . LYS A 1 286 ? 3.988 -7.270 38.617 1.00 26.24 282 LYS A N 1
ATOM 4292 C CA . LYS A 1 286 ? 5.222 -7.933 38.258 1.00 23.67 282 LYS A CA 1
ATOM 4293 C C . LYS A 1 286 ? 5.612 -7.583 36.825 1.00 24.21 282 LYS A C 1
ATOM 4294 O O . LYS A 1 286 ? 4.755 -7.330 35.970 1.00 26.15 282 LYS A O 1
ATOM 4313 N N . PRO A 1 287 ? 6.916 -7.528 36.566 1.00 24.49 283 PRO A N 1
ATOM 4314 C CA . PRO A 1 287 ? 7.371 -7.268 35.200 1.00 22.55 283 PRO A CA 1
ATOM 4315 C C . PRO A 1 287 ? 6.803 -8.290 34.243 1.00 23.82 283 PRO A C 1
ATOM 4316 O O . PRO A 1 287 ? 6.725 -9.466 34.579 1.00 27.93 283 PRO A O 1
ATOM 4327 N N . TYR A 1 288 ? 6.394 -7.849 33.061 1.00 26.76 284 TYR A N 1
ATOM 4328 C CA . TYR A 1 288 ? 5.928 -8.788 32.050 1.00 25.92 284 TYR A CA 1
ATOM 4329 C C . TYR A 1 288 ? 7.124 -9.395 31.324 1.00 31.07 284 TYR A C 1
ATOM 4330 O O . TYR A 1 288 ? 8.241 -8.875 31.402 1.00 25.34 284 TYR A O 1
ATOM 4348 N N . LYS A 1 289 ? 6.889 -10.522 30.663 1.00 27.77 285 LYS A N 1
ATOM 4349 C CA . LYS A 1 289 ? 7.924 -11.221 29.920 1.00 23.48 285 LYS A CA 1
ATOM 4350 C C . LYS A 1 289 ? 7.986 -10.706 28.490 1.00 22.74 285 LYS A C 1
ATOM 4351 O O . LYS A 1 289 ? 6.950 -10.513 27.850 1.00 30.81 285 LYS A O 1
ATOM 4370 N N . PHE A 1 290 ? 9.195 -10.477 28.000 1.00 29.11 286 PHE A N 1
ATOM 4371 C CA . PHE A 1 290 ? 9.376 -10.048 26.617 1.00 28.47 286 PHE A CA 1
ATOM 4372 C C . PHE A 1 290 ? 10.581 -10.742 25.991 1.00 31.95 286 PHE A C 1
ATOM 4373 O O . PHE A 1 290 ? 11.411 -11.348 26.672 1.00 28.25 286 PHE A O 1
ATOM 4390 N N . SER A 1 291 ? 10.672 -10.628 24.674 1.00 28.43 287 SER A N 1
ATOM 4391 C CA . SER A 1 291 ? 11.819 -11.134 23.945 1.00 35.61 287 SER A CA 1
ATOM 4392 C C . SER A 1 291 ? 12.476 -10.036 23.102 1.00 22.92 287 SER A C 1
ATOM 4393 O O . SER A 1 291 ? 11.819 -9.396 22.275 1.00 31.88 287 SER A O 1
ATOM 4401 N N . ASN A 1 292 ? 13.764 -9.802 23.360 1.00 26.68 288 ASN A N 1
ATOM 4402 C CA . ASN A 1 292 ? 14.599 -8.971 22.492 1.00 28.80 288 ASN A CA 1
ATOM 4403 C C . ASN A 1 292 ? 15.644 -9.812 21.769 1.00 28.96 288 ASN A C 1
ATOM 4404 O O . ASN A 1 292 ? 16.700 -9.325 21.384 1.00 29.51 288 ASN A O 1
ATOM 4415 N N . GLN A 1 293 ? 15.319 -11.083 21.581 1.00 27.43 289 GLN A N 1
ATOM 4416 C CA . GLN A 1 293 ? 16.227 -12.052 20.995 1.00 28.43 289 GLN A CA 1
ATOM 4417 C C . GLN A 1 293 ? 16.553 -11.731 19.534 1.00 26.67 289 GLN A C 1
ATOM 4418 O O . GLN A 1 293 ? 17.679 -11.957 19.099 1.00 30.66 289 GLN A O 1
ATOM 4432 N N . LYS A 1 294 ? 15.587 -11.204 18.785 1.00 29.49 290 LYS A N 1
ATOM 4433 C CA . LYS A 1 294 ? 15.846 -10.859 17.387 1.00 28.01 290 LYS A CA 1
ATOM 4434 C C . LYS A 1 294 ? 17.034 -9.906 17.262 1.00 30.01 290 LYS A C 1
ATOM 4435 O O . LYS A 1 294 ? 17.931 -10.126 16.432 1.00 31.22 290 LYS A O 1
ATOM 4454 N N . LEU A 1 295 ? 17.049 -8.848 18.079 1.00 28.18 291 LEU A N 1
ATOM 4455 C CA . LEU A 1 295 ? 18.152 -7.894 18.030 1.00 28.47 291 LEU A CA 1
ATOM 4456 C C . LEU A 1 295 ? 19.431 -8.451 18.605 1.00 31.75 291 LEU A C 1
ATOM 4457 O O . LEU A 1 295 ? 20.507 -8.175 18.075 1.00 31.19 291 LEU A O 1
ATOM 4473 N N . LYS A 1 296 ? 19.331 -9.208 19.701 1.00 28.48 292 LYS A N 1
ATOM 4474 C CA . LYS A 1 296 ? 20.498 -9.867 20.265 1.00 33.02 292 LYS A CA 1
ATOM 4475 C C . LYS A 1 296 ? 21.145 -10.786 19.231 1.00 33.55 292 LYS A C 1
ATOM 4476 O O . LYS A 1 296 ? 22.367 -10.846 19.127 1.00 35.46 292 LYS A O 1
ATOM 4495 N N . ASP A 1 297 ? 20.323 -11.498 18.466 1.00 29.55 293 ASP A N 1
ATOM 4496 C CA . ASP A 1 297 ? 20.827 -12.416 17.439 1.00 32.65 293 ASP A CA 1
ATOM 4497 C C . ASP A 1 297 ? 21.596 -11.697 16.330 1.00 37.45 293 ASP A C 1
ATOM 4498 O O . ASP A 1 297 ? 22.400 -12.319 15.630 1.00 36.30 293 ASP A O 1
ATOM 4507 N N . LEU A 1 298 ? 21.357 -10.397 16.170 1.00 36.10 294 LEU A N 1
ATOM 4508 C CA . LEU A 1 298 ? 22.115 -9.590 15.216 1.00 34.68 294 LEU A CA 1
ATOM 4509 C C . LEU A 1 298 ? 23.361 -8.972 15.849 1.00 38.47 294 LEU A C 1
ATOM 4510 O O . LEU A 1 298 ? 24.118 -8.260 15.180 1.00 39.16 294 LEU A O 1
ATOM 4526 N N . GLY A 1 299 ? 23.565 -9.244 17.131 1.00 35.90 295 GLY A N 1
ATOM 4527 C CA . GLY A 1 299 ? 24.780 -8.845 17.820 1.00 46.31 295 GLY A CA 1
ATOM 4528 C C . GLY A 1 299 ? 24.648 -7.648 18.744 1.00 41.91 295 GLY A C 1
ATOM 4529 O O . GLY A 1 299 ? 25.617 -7.274 19.402 1.00 37.54 295 GLY A O 1
ATOM 4533 N N . LEU A 1 300 ? 23.461 -7.049 18.812 1.00 33.43 296 LEU A N 1
ATOM 4534 C CA . LEU A 1 300 ? 23.257 -5.889 19.685 1.00 28.08 296 LEU A CA 1
ATOM 4535 C C . LEU A 1 300 ? 23.381 -6.271 21.165 1.00 30.39 296 LEU A C 1
ATOM 4536 O O . LEU A 1 300 ? 22.817 -7.270 21.602 1.00 31.15 296 LEU A O 1
ATOM 4552 N N . GLU A 1 301 ? 24.138 -5.475 21.914 1.00 27.50 297 GLU A N 1
ATOM 4553 C CA . GLU A 1 301 ? 24.253 -5.628 23.357 1.00 33.50 297 GLU A CA 1
ATOM 4554 C C . GLU A 1 301 ? 23.565 -4.437 23.997 1.00 26.85 297 GLU A C 1
ATOM 4555 O O . GLU A 1 301 ? 23.735 -3.305 23.546 1.00 33.25 297 GLU A O 1
ATOM 4567 N N . PHE A 1 302 ? 22.766 -4.698 25.031 1.00 26.88 298 PHE A N 1
ATOM 4568 C CA . PHE A 1 302 ? 21.969 -3.675 25.680 1.00 25.19 298 PHE A CA 1
ATOM 4569 C C . PHE A 1 302 ? 22.624 -3.137 26.958 1.00 26.43 298 PHE A C 1
ATOM 4570 O O . PHE A 1 302 ? 23.007 -3.902 27.835 1.00 30.13 298 PHE A O 1
ATOM 4587 N N . THR A 1 303 ? 22.726 -1.815 27.051 1.00 21.55 299 THR A N 1
ATOM 4588 C CA . THR A 1 303 ? 23.217 -1.119 28.239 1.00 25.75 299 THR A CA 1
ATOM 4589 C C . THR A 1 303 ? 22.235 -1.269 29.389 1.00 24.09 299 THR A C 1
ATOM 4590 O O . THR A 1 303 ? 21.048 -0.986 29.229 1.00 22.81 299 THR A O 1
ATOM 4601 N N . PRO A 1 304 ? 22.722 -1.693 30.574 1.00 23.73 300 PRO A N 1
ATOM 4602 C CA . PRO A 1 304 ? 21.738 -1.843 31.650 1.00 21.92 300 PRO A CA 1
ATOM 4603 C C . PRO A 1 304 ? 21.009 -0.546 32.002 1.00 24.59 300 PRO A C 1
ATOM 4604 O O . PRO A 1 304 ? 21.604 0.533 31.989 1.00 24.33 300 PRO A O 1
ATOM 4615 N N . VAL A 1 305 ? 19.712 -0.647 32.295 1.00 21.36 301 VAL A N 1
ATOM 4616 C CA . VAL A 1 305 ? 18.8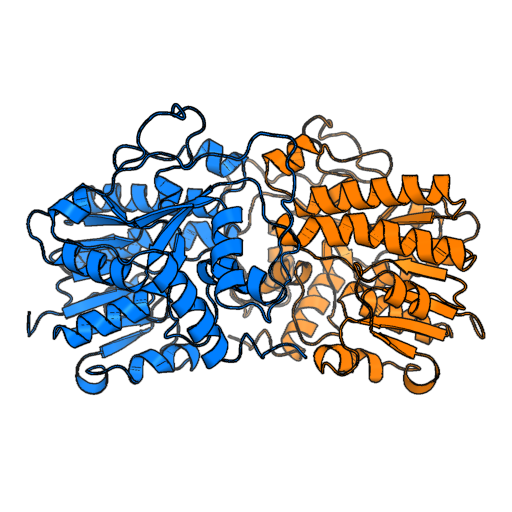80 0.520 32.576 1.00 21.31 301 VAL A CA 1
ATOM 4617 C C . VAL A 1 305 ? 19.415 1.460 33.671 1.00 21.96 301 VAL A C 1
ATOM 4618 O O . VAL A 1 305 ? 19.234 2.670 33.587 1.00 20.16 301 VAL A O 1
ATOM 4631 N N . LYS A 1 306 ? 20.065 0.927 34.708 1.00 20.72 302 LYS A N 1
ATOM 4632 C CA . LYS A 1 306 ? 20.540 1.784 35.794 1.00 23.34 302 LYS A CA 1
ATOM 4633 C C . LYS A 1 306 ? 21.493 2.859 35.302 1.00 20.66 302 LYS A C 1
ATOM 4634 O O . LYS A 1 306 ? 21.388 4.012 35.731 1.00 23.21 302 LYS A O 1
ATOM 4653 N N . GLN A 1 307 ? 22.420 2.465 34.422 1.00 29.25 303 GLN A N 1
ATOM 4654 C CA . GLN A 1 307 ? 23.438 3.368 33.883 1.00 36.01 303 GLN A CA 1
ATOM 4655 C C . GLN A 1 307 ? 22.754 4.433 33.062 1.00 25.39 303 GLN A C 1
ATOM 4656 O O . GLN A 1 307 ? 23.060 5.622 33.089 1.00 24.24 303 GLN A O 1
ATOM 4670 N N . CYS A 1 308 ? 21.804 3.965 32.286 1.00 24.50 304 CYS A N 1
ATOM 4671 C CA . CYS A 1 308 ? 21.026 4.794 31.435 1.00 22.45 304 CYS A CA 1
ATOM 4672 C C . CYS A 1 308 ? 20.233 5.878 32.216 1.00 18.73 304 CYS A C 1
ATOM 4673 O O . CYS A 1 308 ? 20.221 7.060 31.860 1.00 19.61 304 CYS A O 1
ATOM 4681 N N . LEU A 1 309 ? 19.607 5.483 33.311 1.00 16.34 305 LEU A N 1
ATOM 4682 C CA . LEU A 1 309 ? 18.866 6.431 34.136 1.00 18.69 305 LEU A CA 1
ATOM 4683 C C . LEU A 1 309 ? 19.791 7.465 34.771 1.00 15.47 305 LEU A C 1
ATOM 4684 O O . LEU A 1 309 ? 19.473 8.663 34.830 1.00 18.01 305 LEU A O 1
ATOM 4700 N N . TYR A 1 310 ? 20.936 7.001 35.233 1.00 17.84 306 TYR A N 1
ATOM 4701 C CA . TYR A 1 310 ? 21.939 7.876 35.812 1.00 19.53 306 TYR A CA 1
ATOM 4702 C C . TYR A 1 310 ? 22.342 8.940 34.799 1.00 21.02 306 TYR A C 1
ATOM 4703 O O . TYR A 1 310 ? 22.353 10.126 35.114 1.00 18.46 306 TYR A O 1
ATOM 4721 N N . GLU A 1 311 ? 22.674 8.509 33.581 1.00 22.39 307 GLU A N 1
ATOM 4722 C CA . GLU A 1 311 ? 23.148 9.450 32.558 1.00 22.75 307 GLU A CA 1
ATOM 4723 C C . GLU A 1 311 ? 22.072 10.449 32.151 1.00 18.58 307 GLU A C 1
ATOM 4724 O O . GLU A 1 311 ? 22.373 11.595 31.839 1.00 19.88 307 GLU A O 1
ATOM 4736 N N . THR A 1 312 ? 20.811 10.033 32.173 1.00 17.56 308 THR A N 1
ATOM 4737 C CA . THR A 1 312 ? 19.689 10.935 31.894 1.00 16.32 308 THR A CA 1
ATOM 4738 C C . THR A 1 312 ? 19.672 12.105 32.880 1.00 17.20 308 THR A C 1
ATOM 4739 O O . THR A 1 312 ? 19.584 13.266 32.500 1.00 15.27 308 THR A O 1
ATOM 4750 N N . VAL A 1 313 ? 19.749 11.784 34.169 1.00 16.87 309 VAL A N 1
ATOM 4751 C CA . VAL A 1 313 ? 19.775 12.831 35.184 1.00 14.95 309 VAL A CA 1
ATOM 4752 C C . VAL A 1 313 ? 21.021 13.720 35.085 1.00 15.65 309 VAL A C 1
ATOM 4753 O O . VAL A 1 313 ? 20.912 14.943 35.168 1.00 17.00 309 VAL A O 1
ATOM 4766 N N . LYS A 1 314 ? 22.198 13.141 34.876 1.00 17.44 310 LYS A N 1
ATOM 4767 C CA . LYS A 1 314 ? 23.408 13.956 34.726 1.00 20.27 310 LYS A CA 1
ATOM 4768 C C . LYS A 1 314 ? 23.246 14.925 33.543 1.00 18.13 310 LYS A C 1
ATOM 4769 O O . LYS A 1 314 ? 23.645 16.095 33.615 1.00 18.53 310 LYS A O 1
ATOM 4788 N N . SER A 1 315 ? 22.638 14.447 32.461 1.00 17.21 311 SER A N 1
ATOM 4789 C CA . SER A 1 315 ? 22.404 15.281 31.295 1.00 17.02 311 SER A CA 1
ATOM 4790 C C . SER A 1 315 ? 21.442 16.430 31.625 1.00 17.18 311 SER A C 1
ATOM 4791 O O . SER A 1 315 ? 21.707 17.587 31.292 1.00 18.02 311 SER A O 1
ATOM 4799 N N . LEU A 1 316 ? 20.350 16.111 32.311 1.00 15.81 312 LEU A N 1
ATOM 4800 C CA . LEU A 1 316 ? 19.382 17.128 32.730 1.00 15.96 312 LEU A CA 1
ATOM 4801 C C . LEU A 1 316 ? 20.054 18.172 33.620 1.00 17.73 312 LEU A C 1
ATOM 4802 O O . LEU A 1 316 ? 19.792 19.367 33.512 1.00 17.63 312 LEU A O 1
ATOM 4818 N N . GLN A 1 317 ? 20.921 17.720 34.517 1.00 18.83 313 GLN A N 1
ATOM 4819 C CA . GLN A 1 317 ? 21.672 18.655 35.344 1.00 18.30 313 GLN A CA 1
ATOM 4820 C C . GLN A 1 317 ? 22.579 19.561 34.510 1.00 19.97 313 GLN A C 1
ATOM 4821 O O . GLN A 1 317 ? 22.605 20.781 34.714 1.00 21.69 313 G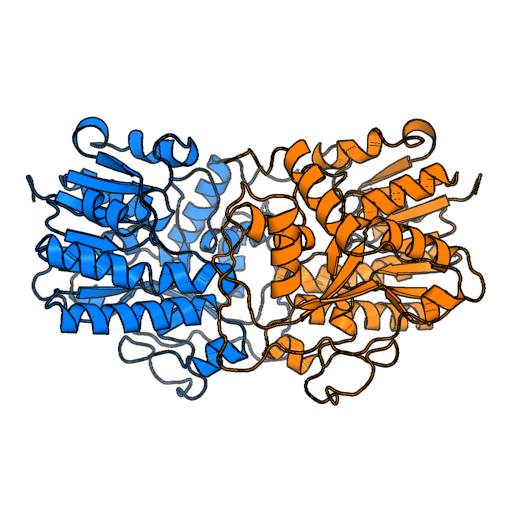LN A O 1
ATOM 4835 N N . GLU A 1 318 ? 23.351 18.974 33.588 1.00 20.05 314 GLU A N 1
ATOM 4836 C CA . GLU A 1 318 ? 24.258 19.753 32.737 1.00 28.07 314 GLU A CA 1
ATOM 4837 C C . GLU A 1 318 ? 23.531 20.847 32.000 1.00 24.30 314 GLU A C 1
ATOM 4838 O O . GLU A 1 318 ? 24.057 21.941 31.800 1.00 28.70 314 GLU A O 1
ATOM 4850 N N . LYS A 1 319 ? 22.327 20.522 31.557 1.00 23.27 315 LYS A N 1
ATOM 4851 C CA . LYS A 1 319 ? 21.613 21.394 30.651 1.00 27.02 315 LYS A CA 1
ATOM 4852 C C . LYS A 1 319 ? 20.692 22.377 31.362 1.00 29.82 315 LYS A C 1
ATOM 4853 O O . LYS A 1 319 ? 19.900 23.054 30.726 1.00 31.79 315 LYS A O 1
ATOM 4872 N N . GLY A 1 320 ? 20.809 22.451 32.687 1.00 24.26 316 GLY A N 1
ATOM 4873 C CA . GLY A 1 320 ? 20.179 23.507 33.460 1.00 28.87 316 GLY A CA 1
ATOM 4874 C C . GLY A 1 320 ? 18.818 23.140 34.041 1.00 33.94 316 GLY A C 1
ATOM 4875 O O . GLY A 1 320 ? 18.229 23.927 34.783 1.00 31.67 316 GLY A O 1
ATOM 4879 N N . HIS A 1 321 ? 18.334 21.939 33.749 1.00 27.09 317 HIS A N 1
ATOM 4880 C CA . HIS A 1 321 ? 16.984 21.544 34.159 1.00 29.55 317 HIS A CA 1
ATOM 4881 C C . HIS A 1 321 ? 16.846 21.093 35.640 1.00 27.70 317 HIS A C 1
ATOM 4882 O O . HIS A 1 321 ? 15.726 20.942 36.124 1.00 28.80 317 HIS A O 1
ATOM 4897 N N . LEU A 1 322 ? 17.955 20.901 36.363 1.00 23.06 318 LEU A N 1
ATOM 4898 C CA . LEU A 1 322 ? 17.909 20.362 37.747 1.00 23.95 318 LEU A CA 1
ATOM 4899 C C . LEU A 1 322 ? 18.921 20.934 38.752 1.00 34.63 318 LEU A C 1
ATOM 4900 O O . LEU A 1 322 ? 19.812 20.227 39.239 1.00 28.04 318 LEU A O 1
ATOM 4916 N N . PRO A 1 323 ? 18.776 22.204 39.101 1.00 29.17 319 PRO A N 1
ATOM 4917 C CA . PRO A 1 323 ? 19.671 22.727 40.133 1.00 31.18 319 PRO A CA 1
ATOM 4918 C C . PRO A 1 323 ? 19.535 21.931 41.438 1.00 39.74 319 PRO A C 1
ATOM 4919 O O . PRO A 1 323 ? 18.453 21.431 41.747 1.00 36.42 319 PRO A O 1
ATOM 4930 N N . ILE A 1 324 ? 20.619 21.795 42.194 1.00 39.00 320 ILE A N 1
ATOM 4931 C CA . ILE A 1 324 ? 20.544 21.070 43.466 1.00 43.36 320 ILE A CA 1
ATOM 4932 C C . ILE A 1 324 ? 19.668 21.851 44.453 1.00 44.30 320 ILE A C 1
ATOM 4933 O O . ILE A 1 324 ? 19.885 23.043 44.662 1.00 48.54 320 ILE A O 1
ATOM 4949 N N . PRO A 1 325 ? 18.661 21.185 45.053 1.00 44.68 321 PRO A N 1
ATOM 4950 C CA . PRO A 1 325 ? 17.739 21.874 45.967 1.00 46.45 321 PRO A CA 1
ATOM 4951 C C . PRO A 1 325 ? 18.458 22.414 47.191 1.00 48.71 321 PRO A C 1
ATOM 4952 O O . PRO A 1 325 ? 19.477 21.844 47.580 1.00 49.74 321 PRO A O 1
ATOM 4963 N N . THR A 1 326 ? 17.926 23.485 47.777 1.00 52.98 322 THR A N 1
ATOM 4964 C CA . THR A 1 326 ? 18.482 24.079 48.991 1.00 58.58 322 THR A CA 1
ATOM 4965 C C . THR A 1 326 ? 17.669 23.687 50.226 1.00 62.82 322 THR A C 1
ATOM 4966 O O . THR A 1 326 ? 17.436 22.504 50.486 1.00 64.26 322 THR A O 1
ATOM 4977 N N . VAL B 1 8 ? -13.345 45.132 49.096 1.00 45.08 4 VAL B N 1
ATOM 4978 C CA . VAL B 1 8 ? -14.016 45.513 50.333 1.00 55.23 4 VAL B CA 1
ATOM 4979 C C . VAL B 1 8 ? -12.980 45.738 51.430 1.00 57.11 4 VAL B C 1
ATOM 4980 O O . VAL B 1 8 ? -12.369 44.787 51.914 1.00 61.01 4 VAL B O 1
ATOM 4992 N N . SER B 1 9 ? -12.795 46.991 51.836 1.00 52.61 5 SER B N 1
ATOM 4993 C CA . SER B 1 9 ? -11.548 47.380 52.501 1.00 54.08 5 SER B CA 1
ATOM 4994 C C . SER B 1 9 ? -11.408 46.952 53.962 1.00 48.25 5 SER B C 1
ATOM 4995 O O . SER B 1 9 ? -12.324 47.095 54.779 1.00 49.34 5 SER B O 1
ATOM 5003 N N . GLY B 1 10 ? -10.221 46.430 54.263 1.00 58.01 6 GLY B N 1
ATOM 5004 C CA . GLY B 1 10 ? -9.950 45.793 55.533 1.00 56.62 6 GLY B CA 1
ATOM 5005 C C . GLY B 1 10 ? -10.180 44.296 55.439 1.00 52.03 6 GLY B C 1
ATOM 5006 O O . GLY B 1 10 ? -9.720 43.546 56.302 1.00 59.48 6 GLY B O 1
ATOM 5010 N N . GLN B 1 11 ? -10.893 43.857 54.398 1.00 44.43 7 GLN B N 1
ATOM 5011 C CA . GLN B 1 11 ? -11.199 42.441 54.234 1.00 40.77 7 GLN B CA 1
ATOM 5012 C C . GLN B 1 11 ? -10.071 41.707 53.504 1.00 36.79 7 GLN B C 1
ATOM 5013 O O . GLN B 1 11 ? -9.575 42.175 52.476 1.00 34.56 7 GLN B O 1
ATOM 5027 N N . VAL B 1 12 ? -9.706 40.547 54.047 1.00 28.25 8 VAL B N 1
ATOM 5028 C CA . VAL B 1 12 ? -8.537 39.784 53.618 1.00 23.36 8 VAL B CA 1
ATOM 5029 C C . VAL B 1 12 ? -8.906 38.406 53.099 1.00 20.92 8 VAL B C 1
ATOM 5030 O O . VAL B 1 12 ? -9.573 37.621 53.769 1.00 22.18 8 VAL B O 1
ATOM 5043 N N . VAL B 1 13 ? -8.424 38.090 51.900 1.00 22.32 9 VAL B N 1
ATOM 5044 C CA . VAL B 1 13 ? -8.679 36.793 51.327 1.00 19.71 9 VAL B CA 1
ATOM 5045 C C . VAL B 1 13 ? -7.389 36.167 50.821 1.00 23.84 9 VAL B C 1
ATOM 5046 O O . VAL B 1 13 ? -6.451 36.863 50.431 1.00 22.31 9 VAL B O 1
ATOM 5059 N N . CYS B 1 14 ? -7.338 34.844 50.897 1.00 17.64 10 CYS B N 1
ATOM 5060 C CA . CYS B 1 14 ? -6.238 34.095 50.367 1.00 20.57 10 CYS B CA 1
ATOM 5061 C C . CYS B 1 14 ? -6.660 33.565 49.006 1.00 20.78 10 CYS B C 1
ATOM 5062 O O . CYS B 1 14 ? -7.788 33.106 48.816 1.00 22.13 10 CYS B O 1
ATOM 5070 N N . VAL B 1 15 ? -5.746 33.624 48.051 1.00 17.73 11 VAL B N 1
ATOM 5071 C CA . VAL B 1 15 ? -5.908 32.909 46.784 1.00 16.91 11 VAL B CA 1
ATOM 5072 C C . VAL B 1 15 ? -4.756 31.913 46.660 1.00 20.21 11 VAL B C 1
ATOM 5073 O O . VAL B 1 15 ? -3.591 32.299 46.597 1.00 17.57 11 VAL B O 1
ATOM 5086 N N . THR B 1 16 ? -5.066 30.626 46.624 1.00 16.49 12 THR B N 1
ATOM 5087 C CA . THR B 1 16 ? -4.002 29.636 46.443 1.00 15.59 12 THR B CA 1
ATOM 5088 C C . THR B 1 16 ? -3.576 29.544 44.972 1.00 15.58 12 THR B C 1
ATOM 5089 O O . THR B 1 16 ? -4.405 29.637 44.059 1.00 16.86 12 THR B O 1
ATOM 5100 N N . GLY B 1 17 ? -2.278 29.422 44.733 1.00 14.39 13 GLY B N 1
ATOM 5101 C CA . GLY B 1 17 ? -1.783 29.342 43.361 1.00 18.23 13 GLY B CA 1
ATOM 5102 C C . GLY B 1 17 ? -2.017 30.623 42.577 1.00 17.80 13 GLY B C 1
ATOM 5103 O O . GLY B 1 17 ? -2.488 30.609 41.424 1.00 17.86 13 GLY B O 1
ATOM 5107 N N . ALA B 1 18 ? -1.663 31.737 43.207 1.00 20.08 14 ALA B N 1
ATOM 5108 C CA . ALA B 1 18 ? -2.052 33.068 42.747 1.00 18.06 14 ALA B CA 1
ATOM 5109 C C . ALA B 1 18 ? -1.498 33.447 41.369 1.00 17.27 14 ALA B C 1
ATOM 5110 O O . ALA B 1 18 ? -2.047 34.330 40.709 1.00 19.33 14 ALA B O 1
ATOM 5117 N N . GLY B 1 19 ? -0.409 32.806 40.948 1.00 18.97 15 GLY B N 1
ATOM 5118 C CA . GLY B 1 19 ? 0.257 33.178 39.713 1.00 22.19 15 GLY B CA 1
ATOM 5119 C C . GLY B 1 19 ? -0.255 32.449 38.493 1.00 20.65 15 GLY B C 1
ATOM 5120 O O . GLY B 1 19 ? 0.225 32.689 37.394 1.00 20.35 15 GLY B O 1
ATOM 5124 N N . GLY B 1 20 ? -1.207 31.540 38.678 1.00 19.88 16 GLY B N 1
ATOM 5125 C CA . GLY B 1 20 ? -1.745 30.806 37.537 1.00 22.54 16 GLY B CA 1
ATOM 5126 C C . GLY B 1 20 ? -2.679 31.628 36.653 1.00 17.49 16 GLY B C 1
ATOM 5127 O O . GLY B 1 20 ? -2.966 32.799 36.906 1.00 18.20 16 GLY B O 1
ATOM 5131 N N . PHE B 1 21 ? -3.199 30.985 35.614 1.00 17.51 17 PHE B N 1
ATOM 5132 C CA . PHE B 1 21 ? -4.010 31.660 34.604 1.00 21.58 17 PHE B CA 1
ATOM 5133 C C . PHE B 1 21 ? -5.270 32.295 35.195 1.00 18.58 17 PHE B C 1
ATOM 5134 O O . PHE B 1 21 ? -5.474 33.500 35.110 1.00 24.81 17 PHE B O 1
ATOM 5151 N N . ILE B 1 22 ? -6.155 31.468 35.728 1.00 17.89 18 ILE B N 1
ATOM 5152 C CA . ILE B 1 22 ? -7.382 31.946 36.339 1.00 18.10 18 ILE B CA 1
ATOM 5153 C C . ILE B 1 22 ? -7.114 32.771 37.599 1.00 18.46 18 ILE B C 1
ATOM 5154 O O . ILE B 1 22 ? -7.701 33.849 37.774 1.00 20.21 18 ILE B O 1
ATOM 5170 N N . ALA B 1 23 ? -6.222 32.291 38.461 1.00 18.25 19 ALA B N 1
ATOM 5171 C CA . ALA B 1 23 ? -5.960 32.951 39.742 1.00 21.09 19 ALA B CA 1
ATOM 5172 C C . ALA B 1 23 ? -5.370 34.344 39.554 1.00 19.30 19 ALA B C 1
ATOM 5173 O O . ALA B 1 23 ? -5.701 35.256 40.310 1.00 20.71 19 ALA B O 1
ATOM 5180 N N . SER B 1 24 ? -4.527 34.531 38.533 1.00 21.93 20 SER B N 1
ATOM 5181 C CA . SER B 1 24 ? -3.990 35.864 38.288 1.00 19.87 20 SER B CA 1
ATOM 5182 C C . SER B 1 24 ? -5.107 36.885 38.023 1.00 21.77 20 SER B C 1
ATOM 5183 O O . SER B 1 24 ? -5.051 38.040 38.496 1.00 24.37 20 SER B O 1
ATOM 5191 N N . TR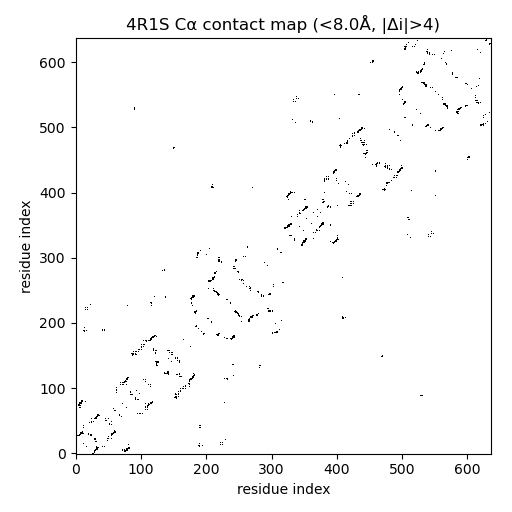P B 1 25 ? -6.129 36.480 37.262 1.00 20.92 21 TRP B N 1
ATOM 5192 C CA . TRP B 1 25 ? -7.266 37.370 36.973 1.00 21.75 21 TRP B CA 1
ATOM 5193 C C . TRP B 1 25 ? -8.114 37.608 38.223 1.00 24.23 21 TRP B C 1
ATOM 5194 O O . TRP B 1 25 ? -8.643 38.708 38.452 1.00 25.40 21 TRP B O 1
ATOM 5215 N N . LEU B 1 26 ? -8.253 36.558 39.017 1.00 21.78 22 LEU B N 1
ATOM 5216 C CA . LEU B 1 26 ? -8.975 36.652 40.269 1.00 20.88 22 LEU B CA 1
ATOM 5217 C C . LEU B 1 26 ? -8.279 37.633 41.205 1.00 24.28 22 LEU B C 1
ATOM 5218 O O . LEU B 1 26 ? -8.922 38.459 41.838 1.00 22.82 22 LEU B O 1
ATOM 5234 N N . VAL B 1 27 ? -6.960 37.544 41.288 1.00 21.15 23 VAL B N 1
ATOM 5235 C CA . VAL B 1 27 ? -6.195 38.468 42.112 1.00 25.36 23 VAL B CA 1
ATOM 5236 C C . VAL B 1 27 ? -6.346 39.879 41.601 1.00 25.83 23 VAL B C 1
ATOM 5237 O O . VAL B 1 27 ? -6.593 40.818 42.353 1.00 23.34 23 VAL B O 1
ATOM 5250 N N . LYS B 1 28 ? -6.162 40.041 40.302 1.00 25.04 24 LYS B N 1
ATOM 5251 C CA . LYS B 1 28 ? -6.266 41.357 39.701 1.00 27.13 24 LYS B CA 1
ATOM 5252 C C . LYS B 1 28 ? -7.591 42.014 40.041 1.00 26.50 24 LYS B C 1
ATOM 5253 O O . LYS B 1 28 ? -7.638 43.185 40.390 1.00 26.57 24 LYS B O 1
ATOM 5272 N N . ILE B 1 29 ? -8.682 41.263 39.927 1.00 25.84 25 ILE B N 1
ATOM 5273 C CA . ILE B 1 29 ? -10.003 41.853 40.130 1.00 27.73 25 ILE B CA 1
ATOM 5274 C C . ILE B 1 29 ? -10.303 42.033 41.634 1.00 24.97 25 ILE B C 1
ATOM 5275 O O . ILE B 1 29 ? -10.939 43.006 42.021 1.00 25.98 25 ILE B O 1
ATOM 5291 N N . LEU B 1 30 ? -9.834 41.117 42.476 1.00 24.12 26 LEU B N 1
ATOM 5292 C CA . LEU B 1 30 ? -9.972 41.295 43.929 1.00 26.49 26 LEU B CA 1
ATOM 5293 C C . LEU B 1 30 ? -9.332 42.611 44.376 1.00 26.56 26 LEU B C 1
ATOM 5294 O O . LEU B 1 30 ? -9.906 43.363 45.169 1.00 28.31 26 LEU B O 1
ATOM 5310 N N . LEU B 1 31 ? -8.119 42.863 43.899 1.00 25.01 27 LEU B N 1
ATOM 5311 C CA . LEU B 1 31 ? -7.433 44.111 44.209 1.00 26.21 27 LEU B CA 1
ATOM 5312 C C . LEU B 1 31 ? -8.182 45.337 43.657 1.00 34.74 27 LEU B C 1
ATOM 5313 O O . LEU B 1 31 ? -8.256 46.368 44.324 1.00 31.82 27 LEU B O 1
ATOM 5329 N N . GLU B 1 32 ? -8.726 45.248 42.440 1.00 30.36 28 GLU B N 1
ATOM 5330 C CA . GLU B 1 32 ? -9.563 46.355 41.940 1.00 32.51 28 GLU B CA 1
ATOM 5331 C C . GLU B 1 32 ? -10.722 46.638 42.899 1.00 36.43 28 GLU B C 1
ATOM 5332 O O . GLU B 1 32 ? -11.092 47.784 43.113 1.00 38.40 28 GLU B O 1
ATOM 5344 N N . LYS B 1 33 ? -11.289 45.586 43.479 1.00 30.63 29 LYS B N 1
ATOM 5345 C CA . LYS B 1 33 ? -12.467 45.727 44.324 1.00 31.08 29 LYS B CA 1
ATOM 5346 C C . LYS B 1 33 ? -12.116 46.190 45.749 1.00 39.27 29 LYS B C 1
ATOM 5347 O O . LYS B 1 33 ? -13.005 46.393 46.574 1.00 40.17 29 LYS B O 1
ATOM 5366 N N . GLY B 1 34 ? -10.824 46.346 46.035 1.00 34.63 30 GLY B N 1
ATOM 5367 C CA . GLY B 1 34 ? -10.388 46.873 47.321 1.00 34.51 30 GLY B CA 1
ATOM 5368 C C . GLY B 1 34 ? -10.000 45.837 48.370 1.00 31.72 30 GLY B C 1
ATOM 5369 O O . GLY B 1 34 ? -9.734 46.184 49.528 1.00 28.97 30 GLY B O 1
ATOM 5373 N N . TYR B 1 35 ? -9.969 44.563 47.989 1.00 30.87 31 TYR B N 1
ATOM 5374 C CA . TYR B 1 35 ? -9.563 43.518 48.925 1.00 28.56 31 TYR B CA 1
ATOM 5375 C C . TYR B 1 35 ? -8.090 43.586 49.254 1.00 27.26 31 TYR B C 1
ATOM 5376 O O . TYR B 1 35 ? -7.283 44.079 48.467 1.00 29.40 31 TYR B O 1
ATOM 5394 N N . THR B 1 36 ? -7.753 43.069 50.429 1.00 27.43 32 THR B N 1
ATOM 5395 C CA . THR B 1 36 ? -6.381 42.742 50.761 1.00 26.84 32 THR B CA 1
ATOM 5396 C C . THR B 1 36 ? -6.214 41.280 50.402 1.00 29.15 32 THR B C 1
ATOM 5397 O O . THR B 1 36 ? -7.056 40.457 50.749 1.00 27.75 32 THR B O 1
ATOM 5408 N N . VAL B 1 37 ? -5.142 40.950 49.689 1.00 24.79 33 VAL B N 1
ATOM 5409 C CA . VAL B 1 37 ? -4.981 39.608 49.172 1.00 21.31 33 VAL B CA 1
ATOM 5410 C C . VAL B 1 37 ? -3.685 38.950 49.639 1.00 28.53 33 VAL B C 1
ATOM 5411 O O . VAL B 1 37 ? -2.611 39.543 49.581 1.00 23.73 33 VAL B O 1
ATOM 5424 N N . ARG B 1 38 ? -3.817 37.711 50.087 1.00 21.54 34 ARG B N 1
ATOM 5425 C CA . ARG B 1 38 ? -2.680 36.851 50.398 1.00 19.04 34 ARG B CA 1
ATOM 5426 C C . ARG B 1 38 ? -2.614 35.735 49.352 1.00 18.71 34 ARG B C 1
ATOM 5427 O O . ARG B 1 38 ? -3.382 34.773 49.376 1.00 20.21 34 ARG B O 1
ATOM 5448 N N . GLY B 1 39 ? -1.739 35.909 48.377 1.00 21.31 35 GLY B N 1
ATOM 5449 C CA . GLY B 1 39 ? -1.654 34.956 47.269 1.00 19.80 35 GLY B CA 1
ATOM 5450 C C . GLY B 1 39 ? -0.541 33.950 47.499 1.00 23.58 35 GLY B C 1
ATOM 5451 O O . GLY B 1 39 ? 0.592 34.329 47.752 1.00 24.35 35 GLY B O 1
ATOM 5455 N N . THR B 1 40 ? -0.833 32.663 47.395 1.00 18.04 36 THR B N 1
ATOM 5456 C CA . THR B 1 40 ? 0.212 31.689 47.639 1.00 16.54 36 THR B CA 1
ATOM 5457 C C . THR B 1 40 ? 0.869 31.297 46.332 1.00 18.90 36 THR B C 1
ATOM 5458 O O . THR B 1 40 ? 0.201 31.112 45.324 1.00 18.38 36 THR B O 1
ATOM 5469 N N . VAL B 1 41 ? 2.192 31.236 46.372 1.00 17.10 37 VAL B N 1
ATOM 5470 C CA . VAL B 1 41 ? 3.002 30.734 45.268 1.00 18.83 37 VAL B CA 1
ATOM 5471 C C . VAL B 1 41 ? 4.130 29.882 45.851 1.00 18.64 37 VAL B C 1
ATOM 5472 O O . VAL B 1 41 ? 4.507 30.062 47.004 1.00 20.50 37 VAL B O 1
ATOM 5485 N N . ARG B 1 42 ? 4.690 28.965 45.052 1.00 19.29 38 ARG B N 1
ATOM 5486 C CA . ARG B 1 42 ? 5.719 28.088 45.583 1.00 19.13 38 ARG B CA 1
ATOM 5487 C C . ARG B 1 42 ? 7.037 28.806 45.843 1.00 19.64 38 ARG B C 1
ATOM 5488 O O . ARG B 1 42 ? 7.740 28.479 46.794 1.00 19.78 38 ARG B O 1
ATOM 5509 N N . ASN B 1 43 ? 7.334 29.833 45.051 1.00 21.88 39 ASN B N 1
ATOM 5510 C CA . ASN B 1 43 ? 8.490 30.666 45.284 1.00 19.15 39 ASN B CA 1
ATOM 5511 C C . ASN B 1 43 ? 8.195 32.117 44.931 1.00 22.66 39 ASN B C 1
ATOM 5512 O O . ASN B 1 43 ? 8.242 32.482 43.763 1.00 23.45 39 ASN B O 1
ATOM 5523 N N . PRO B 1 44 ? 7.906 32.956 45.931 1.00 22.48 40 PRO B N 1
ATOM 5524 C CA . PRO B 1 44 ? 7.622 34.369 45.640 1.00 23.92 40 PRO B CA 1
ATOM 5525 C C . PRO B 1 44 ? 8.703 35.095 44.822 1.00 35.55 40 PRO B C 1
ATOM 5526 O O . PRO B 1 44 ? 8.364 36.038 44.108 1.00 32.33 40 PRO B O 1
ATOM 5537 N N . ASP B 1 45 ? 9.963 34.670 44.912 1.00 34.74 41 ASP B N 1
ATOM 5538 C CA . ASP B 1 45 ? 11.040 35.313 44.150 1.00 35.84 41 ASP B CA 1
ATOM 5539 C C . ASP B 1 45 ? 11.122 34.882 42.686 1.00 35.27 41 ASP B C 1
ATOM 5540 O O . ASP B 1 45 ? 11.835 35.517 41.893 1.00 38.22 41 ASP B O 1
ATOM 5549 N N . ASP B 1 46 ? 10.430 33.804 42.321 1.00 25.86 42 ASP B N 1
ATOM 5550 C CA . ASP B 1 46 ? 10.442 33.313 40.937 1.00 27.15 42 ASP B CA 1
ATOM 5551 C C . ASP B 1 46 ? 9.896 34.371 39.977 1.00 29.40 42 ASP B C 1
ATOM 5552 O O . ASP B 1 46 ? 8.809 34.910 40.187 1.00 31.97 42 ASP B O 1
ATOM 5561 N N . PRO B 1 47 ? 10.653 34.683 38.909 1.00 32.40 43 PRO B N 1
ATOM 5562 C CA . PRO B 1 47 ? 10.211 35.693 37.946 1.00 30.87 43 PRO B CA 1
ATOM 5563 C C . PRO B 1 47 ? 8.867 35.379 37.328 1.00 33.08 43 PRO B C 1
ATOM 5564 O O . PRO B 1 47 ? 8.174 36.280 36.850 1.00 32.21 43 PRO B O 1
ATOM 5575 N N . LYS B 1 48 ? 8.480 34.113 37.335 1.00 29.48 44 LYS B N 1
ATOM 5576 C CA . LYS B 1 48 ? 7.219 33.766 36.718 1.00 34.25 44 LYS B CA 1
ATOM 5577 C C . LYS B 1 48 ? 6.036 34.384 37.462 1.00 29.95 44 LYS B C 1
ATOM 5578 O O . LYS B 1 48 ? 4.917 34.406 36.935 1.00 29.31 44 LYS B O 1
ATOM 5597 N N . ASN B 1 49 ? 6.279 34.889 38.677 1.00 29.77 45 ASN B N 1
ATOM 5598 C CA . ASN B 1 49 ? 5.233 35.557 39.454 1.00 26.26 45 ASN B CA 1
ATOM 5599 C C . ASN B 1 49 ? 5.281 37.081 39.381 1.00 30.69 45 ASN B C 1
ATOM 5600 O O . ASN B 1 49 ? 4.444 37.760 39.969 1.00 29.45 45 ASN B O 1
ATOM 5611 N N . GLY B 1 50 ? 6.234 37.616 38.617 1.00 30.11 46 GLY B N 1
ATOM 5612 C CA . GLY B 1 50 ? 6.410 39.051 38.497 1.00 31.26 46 GLY B CA 1
ATOM 5613 C C . GLY B 1 50 ? 5.147 39.799 38.110 1.00 37.60 46 GLY B C 1
ATOM 5614 O O . GLY B 1 50 ? 4.904 40.899 38.581 1.00 37.55 46 GLY B O 1
ATOM 5618 N N . HIS B 1 51 ? 4.345 39.220 37.228 1.00 32.02 47 HIS B N 1
ATOM 5619 C CA . HIS B 1 51 ? 3.147 39.901 36.766 1.00 29.44 47 HIS B CA 1
ATOM 5620 C C . HIS B 1 51 ? 2.216 40.262 37.928 1.00 29.49 47 HIS B C 1
ATOM 5621 O O . HIS B 1 51 ? 1.486 41.247 37.870 1.00 32.16 47 HIS B O 1
ATOM 5636 N N . LEU B 1 52 ? 2.269 39.483 38.998 1.00 24.68 48 LEU B N 1
ATOM 5637 C CA . LEU B 1 52 ? 1.387 39.736 40.145 1.00 26.51 48 LEU B CA 1
ATOM 5638 C C . LEU B 1 52 ? 1.788 41.019 40.879 1.00 34.09 48 LEU B C 1
ATOM 5639 O O . LEU B 1 52 ? 0.935 41.785 41.351 1.00 29.48 48 LEU B O 1
ATOM 5655 N N . ARG B 1 53 ? 3.095 41.254 40.956 1.00 29.82 49 ARG B N 1
ATOM 5656 C CA . ARG B 1 53 ? 3.632 42.403 41.664 1.00 29.76 49 ARG B CA 1
ATOM 5657 C C . ARG B 1 53 ? 3.263 43.711 40.982 1.00 31.46 49 ARG B C 1
ATOM 5658 O O . ARG B 1 53 ? 3.216 44.763 41.622 1.00 37.37 49 ARG B O 1
ATOM 5679 N N . GLU B 1 54 ? 3.011 43.655 39.675 1.00 33.57 50 GLU B N 1
ATOM 5680 C CA . GLU B 1 54 ? 2.735 44.852 38.911 1.00 31.12 50 GLU B CA 1
ATOM 5681 C C . GLU B 1 54 ? 1.245 45.118 38.820 1.00 31.90 50 GLU B C 1
ATOM 5682 O O . GLU B 1 54 ? 0.836 46.075 38.178 1.00 34.25 50 GLU B O 1
ATOM 5694 N N . LEU B 1 55 ? 0.424 44.271 39.433 1.00 29.51 51 LEU B N 1
ATOM 5695 C CA . LEU B 1 55 ? -1.015 44.491 39.375 1.00 31.39 51 LEU B CA 1
ATOM 5696 C C . LEU B 1 55 ? -1.372 45.752 40.142 1.00 33.93 51 LEU B C 1
ATOM 5697 O O . LEU B 1 55 ? -0.771 46.063 41.175 1.00 36.66 51 LEU B O 1
ATOM 5713 N N . GLU B 1 56 ? -2.363 46.463 39.626 1.00 30.97 52 GLU B N 1
ATOM 5714 C CA . GLU B 1 56 ? -2.816 47.693 40.233 1.00 39.87 52 GLU B CA 1
ATOM 5715 C C . GLU B 1 56 ? -3.269 47.332 41.623 1.00 41.33 52 GLU B C 1
ATOM 5716 O O . GLU B 1 56 ? -4.115 46.450 41.801 1.00 36.12 52 GLU B O 1
ATOM 5728 N N . GLY B 1 57 ? -2.660 47.983 42.606 1.00 34.11 53 GLY B N 1
ATOM 5729 C CA . GLY B 1 57 ? -3.023 47.766 43.990 1.00 32.63 53 GLY B CA 1
ATOM 5730 C C . GLY B 1 57 ? -2.189 46.710 44.692 1.00 30.83 53 GLY B C 1
ATOM 5731 O O . GLY B 1 57 ? -2.282 46.579 45.905 1.00 28.87 53 GLY B O 1
ATOM 5735 N N . ALA B 1 58 ? -1.372 45.956 43.958 1.00 33.22 54 ALA B N 1
ATOM 5736 C CA . ALA B 1 58 ? -0.577 44.886 44.571 1.00 27.30 54 ALA B CA 1
ATOM 5737 C C . ALA B 1 58 ? 0.459 45.429 45.557 1.00 31.10 54 ALA B C 1
ATOM 5738 O O . ALA B 1 58 ? 0.664 44.854 46.624 1.00 29.72 54 ALA B O 1
ATOM 5745 N N . LYS B 1 59 ? 1.116 46.538 45.228 1.00 36.73 55 LYS B N 1
ATOM 5746 C CA . LYS B 1 59 ? 2.125 47.065 46.154 1.00 39.00 55 LYS B CA 1
ATOM 5747 C C . LYS B 1 59 ? 1.528 47.334 47.534 1.00 35.19 55 LYS B C 1
ATOM 5748 O O . LYS B 1 59 ? 2.180 47.130 48.559 1.00 38.41 55 LYS B O 1
ATOM 5767 N N . GLU B 1 60 ? 0.275 47.778 47.546 1.00 37.75 56 GLU B N 1
ATOM 5768 C CA . GLU B 1 60 ? -0.402 48.130 48.788 1.00 32.50 56 GLU B CA 1
ATOM 5769 C C . GLU B 1 60 ? -1.049 46.936 49.498 1.00 29.68 56 GLU B C 1
ATOM 5770 O O . GLU B 1 60 ? -1.122 46.907 50.720 1.00 31.86 56 GLU B O 1
ATOM 5782 N N . ARG B 1 61 ? -1.541 45.971 48.736 1.00 28.45 57 ARG B N 1
ATOM 5783 C CA . ARG B 1 61 ? -2.519 45.023 49.280 1.00 28.49 57 ARG B CA 1
ATOM 5784 C C . ARG B 1 61 ? -2.291 43.553 48.919 1.00 28.79 57 ARG B C 1
ATOM 5785 O O . ARG B 1 61 ? -3.008 42.679 49.391 1.00 26.48 57 ARG B O 1
ATOM 5806 N N . LEU B 1 62 ? -1.285 43.262 48.105 1.00 29.60 58 LEU B N 1
ATOM 5807 C CA . LEU B 1 62 ? -0.992 41.874 47.798 1.00 23.75 58 LEU B CA 1
ATOM 5808 C C . LEU B 1 62 ? 0.252 41.412 48.514 1.00 26.71 58 LEU B C 1
ATOM 5809 O O . LEU B 1 62 ? 1.322 42.012 48.372 1.00 28.33 58 LEU B O 1
ATOM 5825 N N . THR B 1 63 ? 0.105 40.342 49.285 1.00 25.22 59 THR B N 1
ATOM 5826 C CA . THR B 1 63 ? 1.254 39.637 49.849 1.00 23.77 59 THR B CA 1
ATOM 5827 C C . THR B 1 63 ? 1.421 38.261 49.183 1.00 25.32 59 THR B C 1
ATOM 5828 O O . THR B 1 63 ? 0.465 37.492 49.037 1.00 26.69 59 THR B O 1
ATOM 5839 N N . LEU B 1 64 ? 2.629 37.962 48.733 1.00 21.28 60 LEU B N 1
ATOM 5840 C CA . LEU B 1 64 ? 2.899 36.657 48.156 1.00 23.11 60 LEU B CA 1
ATOM 5841 C C . LEU B 1 64 ? 3.471 35.759 49.239 1.00 28.50 60 LEU B C 1
ATOM 5842 O O . LEU B 1 64 ? 4.559 36.001 49.754 1.00 28.11 60 LEU B O 1
ATOM 5858 N N . CYS B 1 65 ? 2.699 34.741 49.605 1.00 22.09 61 CYS B N 1
ATOM 5859 C CA . CYS B 1 65 ? 3.080 33.821 50.658 1.00 20.76 61 CYS B CA 1
ATOM 5860 C C . CYS B 1 65 ? 3.674 32.583 50.021 1.00 24.60 61 CYS B C 1
ATOM 5861 O O . CYS B 1 65 ? 3.047 31.969 49.158 1.00 20.50 61 CYS B O 1
ATOM 5869 N N . LYS B 1 66 ? 4.870 32.211 50.458 1.00 18.34 62 LYS B N 1
ATOM 5870 C CA . LYS B 1 66 ? 5.482 30.962 50.027 1.00 19.21 62 LYS B CA 1
ATOM 5871 C C . LYS B 1 66 ? 4.786 29.754 50.635 1.00 20.76 62 LYS B C 1
ATOM 5872 O O . LYS B 1 66 ? 4.752 29.559 51.867 1.00 18.27 62 LYS B O 1
ATOM 5891 N N . ALA B 1 67 ? 4.256 28.912 49.764 1.00 17.06 63 ALA B N 1
ATOM 5892 C CA . ALA B 1 67 ? 3.456 27.792 50.191 1.00 14.89 63 ALA B CA 1
ATOM 5893 C C . ALA B 1 67 ? 3.364 26.712 49.146 1.00 18.08 63 ALA B C 1
ATOM 5894 O O . ALA B 1 67 ? 3.443 26.974 47.943 1.00 14.90 63 ALA B O 1
ATOM 5901 N N . ASP B 1 68 ? 3.190 25.487 49.607 1.00 14.98 64 ASP B N 1
ATOM 5902 C CA . ASP B 1 68 ? 2.869 24.378 48.728 1.00 12.72 64 ASP B CA 1
ATOM 5903 C C . ASP B 1 68 ? 1.629 23.719 49.268 1.00 15.05 64 ASP B C 1
ATOM 5904 O O . ASP B 1 68 ? 1.450 23.647 50.474 1.00 13.03 64 ASP B O 1
ATOM 5913 N N . LEU B 1 69 ? 0.771 23.216 48.393 1.00 13.99 65 LEU B N 1
ATOM 5914 C CA . LEU B 1 69 ? -0.434 22.474 48.797 1.00 14.25 65 LEU B CA 1
ATOM 5915 C C . LEU B 1 69 ? -0.164 21.278 49.721 1.00 13.02 65 LEU B C 1
ATOM 5916 O O . LEU B 1 69 ? -1.039 20.915 50.524 1.00 14.44 65 LEU B O 1
ATOM 5932 N N . LEU B 1 70 ? 1.017 20.660 49.601 1.00 14.65 66 LEU B N 1
ATOM 5933 C CA . LEU B 1 70 ? 1.352 19.512 50.458 1.00 14.74 66 LEU B CA 1
ATOM 5934 C C . LEU B 1 70 ? 2.231 19.910 51.665 1.00 21.52 66 LEU B C 1
ATOM 5935 O O . LEU B 1 70 ? 2.806 19.037 52.320 1.00 21.99 66 LEU B O 1
ATOM 5951 N N . ASP B 1 71 ? 2.319 21.213 51.957 1.00 15.57 67 ASP B N 1
ATOM 5952 C CA . ASP B 1 71 ? 3.017 21.718 53.151 1.00 13.84 67 ASP B CA 1
ATOM 5953 C C . ASP B 1 71 ? 1.975 22.447 53.992 1.00 14.61 67 ASP B C 1
ATOM 5954 O O . ASP B 1 71 ? 1.690 23.630 53.789 1.00 15.77 67 ASP B O 1
ATOM 5963 N N . TYR B 1 72 ? 1.370 21.708 54.914 1.00 15.60 68 TYR B N 1
ATOM 5964 C CA . TYR B 1 72 ? 0.239 22.197 55.666 1.00 15.46 68 TYR B CA 1
ATOM 5965 C C . TYR B 1 72 ? 0.610 23.441 56.471 1.00 13.49 68 TYR B C 1
ATOM 5966 O O . TYR B 1 72 ? -0.150 24.399 56.540 1.00 15.60 68 TYR B O 1
ATOM 5984 N N . GLN B 1 73 ? 1.792 23.435 57.087 1.00 17.43 69 GLN B N 1
ATOM 5985 C CA . GLN B 1 73 ? 2.211 24.594 57.878 1.00 16.91 69 GLN B CA 1
ATOM 5986 C C . GLN B 1 73 ? 2.306 25.848 57.014 1.00 17.21 69 GLN B C 1
ATOM 5987 O O . GLN B 1 73 ? 1.916 26.914 57.435 1.00 17.18 69 GLN B O 1
ATOM 6001 N N . SER B 1 74 ? 2.805 25.715 55.780 1.00 14.83 70 SER B N 1
ATOM 6002 C CA . SER B 1 74 ? 2.839 26.869 54.884 1.00 14.73 70 SER B CA 1
ATOM 6003 C C . SER B 1 74 ? 1.422 27.425 54.572 1.00 14.02 70 SER B C 1
ATOM 6004 O O . SER B 1 74 ? 1.234 28.650 54.457 1.00 16.58 70 SER B O 1
ATOM 6012 N N . LEU B 1 75 ? 0.429 26.550 54.509 1.00 15.33 71 LEU B N 1
ATOM 6013 C CA . LEU B 1 75 ? -0.937 26.995 54.276 1.00 15.25 71 LEU B CA 1
ATOM 6014 C C . LEU B 1 75 ? -1.526 27.688 55.522 1.00 20.08 71 LEU B C 1
ATOM 6015 O O . LEU B 1 75 ? -2.220 28.684 55.388 1.00 16.08 71 LEU B O 1
ATOM 6031 N N . ARG B 1 76 ? -1.209 27.185 56.716 1.00 18.28 72 ARG B N 1
ATOM 6032 C CA . ARG B 1 76 ? -1.622 27.851 57.961 1.00 19.03 72 ARG B CA 1
ATOM 6033 C C . ARG B 1 76 ? -1.090 29.281 57.985 1.00 15.60 72 ARG B C 1
ATOM 6034 O O . ARG B 1 76 ? -1.794 30.230 58.342 1.00 17.42 72 ARG B O 1
ATOM 6055 N N . GLU B 1 77 ? 0.176 29.439 57.620 1.00 16.07 73 GLU B N 1
ATOM 6056 C CA . GLU B 1 77 ? 0.786 30.750 57.626 1.00 19.83 73 GLU B CA 1
ATOM 6057 C C . GLU B 1 77 ? 0.117 31.685 56.606 1.00 16.85 73 GLU B C 1
ATOM 6058 O O . GLU B 1 77 ? -0.076 32.863 56.892 1.00 17.54 73 GLU B O 1
ATOM 6070 N N . ALA B 1 78 ? -0.225 31.168 55.434 1.00 18.54 74 ALA B N 1
ATOM 6071 C CA . ALA B 1 78 ? -0.913 31.975 54.430 1.00 18.27 74 ALA B CA 1
ATOM 6072 C C . ALA B 1 78 ? -2.331 32.371 54.815 1.00 16.88 74 ALA B C 1
ATOM 6073 O O . ALA B 1 78 ? -2.758 33.511 54.607 1.00 21.64 74 ALA B O 1
ATOM 6080 N N . ILE B 1 79 ? -3.072 31.411 55.349 1.00 16.92 75 ILE B N 1
ATOM 6081 C CA . ILE B 1 79 ? -4.499 31.572 55.583 1.00 16.76 75 ILE B CA 1
ATOM 6082 C C . ILE B 1 79 ? -4.768 32.339 56.882 1.00 22.24 75 ILE B C 1
ATOM 6083 O O . ILE B 1 79 ? -5.811 32.951 57.062 1.00 20.88 75 ILE B O 1
ATOM 6099 N N . ASN B 1 80 ? -3.785 32.362 57.762 1.00 19.13 76 ASN B N 1
ATOM 6100 C CA . ASN B 1 80 ? -3.885 33.118 59.018 1.00 18.90 76 ASN B CA 1
ATOM 6101 C C . ASN B 1 80 ? -4.351 34.553 58.785 1.00 25.26 76 ASN B C 1
ATOM 6102 O O . ASN B 1 80 ? -3.698 35.331 58.090 1.00 29.14 76 ASN B O 1
ATOM 6113 N N . GLY B 1 81 ? -5.513 34.890 59.345 1.00 22.41 77 GLY B N 1
ATOM 6114 C CA . GLY B 1 81 ? -6.030 36.236 59.296 1.00 21.07 77 GLY B CA 1
ATOM 6115 C C . GLY B 1 81 ? -6.895 36.519 58.083 1.00 28.37 77 GLY B C 1
ATOM 6116 O O . GLY B 1 81 ? -7.208 37.670 57.831 1.00 29.36 77 GLY B O 1
ATOM 6120 N N . CYS B 1 82 ? -7.291 35.476 57.356 1.00 23.40 78 CYS B N 1
ATOM 6121 C CA . CYS B 1 82 ? -8.145 35.654 56.183 1.00 21.04 78 CYS B CA 1
ATOM 6122 C C . CYS B 1 82 ? -9.627 35.459 56.495 1.00 25.21 78 CYS B C 1
ATOM 6123 O O . CYS B 1 82 ? -9.997 34.561 57.241 1.00 23.79 78 CYS B O 1
ATOM 6131 N N . ASP B 1 83 ? -10.457 36.300 55.890 1.00 22.67 79 ASP B N 1
ATOM 6132 C CA . ASP B 1 83 ? -11.907 36.161 55.956 1.00 26.60 79 ASP B CA 1
ATOM 6133 C C . ASP B 1 83 ? -12.422 35.119 54.962 1.00 28.04 79 ASP B C 1
ATOM 6134 O O . ASP B 1 83 ? -13.445 34.466 55.179 1.00 27.42 79 ASP B O 1
ATOM 6143 N N . GLY B 1 84 ? -11.696 34.958 53.865 1.00 20.62 80 GLY B N 1
ATOM 6144 C CA . GLY B 1 84 ? -12.114 34.079 52.779 1.00 19.05 80 GLY B CA 1
ATOM 6145 C C . GLY B 1 84 ? -10.915 33.444 52.128 1.00 22.81 80 GLY B C 1
ATOM 6146 O O . GLY B 1 84 ? -9.824 34.020 52.158 1.00 17.59 80 GLY B O 1
ATOM 6150 N N . VAL B 1 85 ? -11.127 32.259 51.551 1.00 19.22 81 VAL B N 1
ATOM 6151 C CA . VAL B 1 85 ? -10.101 31.559 50.796 1.00 18.47 81 VAL B CA 1
ATOM 6152 C C . VAL B 1 85 ? -10.669 31.141 49.450 1.00 18.94 81 VAL B C 1
ATOM 6153 O O . VAL B 1 85 ? -11.709 30.482 49.386 1.00 21.27 81 VAL B O 1
ATOM 6166 N N . PHE B 1 86 ? -9.968 31.488 48.391 1.00 17.20 82 PHE B N 1
ATOM 6167 C CA . PHE B 1 86 ? -10.286 31.005 47.043 1.00 17.80 82 PHE B CA 1
ATOM 6168 C C . PHE B 1 86 ? -9.275 29.945 46.744 1.00 16.63 82 PHE B C 1
ATOM 6169 O O . PHE B 1 86 ? -8.107 30.247 46.471 1.00 15.07 82 PHE B O 1
ATOM 6186 N N . HIS B 1 87 ? -9.679 28.688 46.885 1.00 14.83 83 HIS B N 1
ATOM 6187 C CA . HIS B 1 87 ? -8.768 27.609 46.680 1.00 14.00 83 HIS B CA 1
ATOM 6188 C C . HIS B 1 87 ? -8.790 27.212 45.185 1.00 21.61 83 HIS B C 1
ATOM 6189 O O . HIS B 1 87 ? -9.632 26.420 44.757 1.00 16.84 83 HIS B O 1
ATOM 6204 N N . THR B 1 88 ? -7.846 27.760 44.425 1.00 15.62 84 THR B N 1
ATOM 6205 C CA . THR B 1 88 ? -7.767 27.560 42.949 1.00 14.00 84 THR B CA 1
ATOM 6206 C C . THR B 1 88 ? -6.568 26.712 42.499 1.00 16.04 84 THR B C 1
ATOM 6207 O O . THR B 1 88 ? -6.523 26.230 41.359 1.00 15.28 84 THR B O 1
ATOM 6218 N N . ALA B 1 89 ? -5.584 26.520 43.376 1.00 16.03 85 ALA B N 1
ATOM 6219 C CA . ALA B 1 89 ? -4.316 25.880 42.976 1.00 16.04 85 ALA B CA 1
ATOM 6220 C C . ALA B 1 89 ? -4.542 24.407 42.758 1.00 13.28 85 ALA B C 1
ATOM 6221 O O . ALA B 1 89 ? -5.191 23.741 43.551 1.00 14.66 85 ALA B O 1
ATOM 6228 N N . SER B 1 90 ? -3.992 23.907 41.666 1.00 14.05 86 SER B N 1
ATOM 6229 C CA . SER B 1 90 ? -4.045 22.485 41.344 1.00 11.98 86 SER B CA 1
ATOM 6230 C C . SER B 1 90 ? -3.084 22.196 40.217 1.00 14.67 86 SER B C 1
ATOM 6231 O O . SER B 1 90 ? -2.889 23.032 39.321 1.00 16.51 86 SER B O 1
ATOM 6239 N N . PRO B 1 91 ? -2.491 20.997 40.231 1.00 13.42 87 PRO B N 1
ATOM 6240 C CA . PRO B 1 91 ? -1.918 20.529 38.965 1.00 13.75 87 PRO B CA 1
ATOM 6241 C C . PRO B 1 91 ? -3.001 20.428 37.916 1.00 18.35 87 PRO B C 1
ATOM 6242 O O . PRO B 1 91 ? -4.171 20.230 38.232 1.00 17.45 87 PRO B O 1
ATOM 6253 N N . VAL B 1 92 ? -2.600 20.581 36.659 1.00 16.05 88 VAL B N 1
ATOM 6254 C CA . VAL B 1 92 ? -3.500 20.446 35.524 1.00 13.76 88 VAL B CA 1
ATOM 6255 C C . VAL B 1 92 ? -2.853 19.476 34.533 1.00 16.28 88 VAL B C 1
ATOM 6256 O O . VAL B 1 92 ? -2.095 19.861 33.612 1.00 16.26 88 VAL B O 1
ATOM 6269 N N . THR B 1 93 ? -3.117 18.191 34.749 1.00 16.52 89 THR B N 1
ATOM 6270 C CA . THR B 1 93 ? -2.386 17.139 34.091 1.00 17.56 89 THR B CA 1
ATOM 6271 C C . THR B 1 93 ? -3.134 15.823 34.202 1.00 17.46 89 THR B C 1
ATOM 6272 O O . THR B 1 93 ? -3.795 15.559 35.214 1.00 17.63 89 THR B O 1
ATOM 6283 N N . ASP B 1 94 ? -3.053 15.021 33.147 1.00 17.08 90 ASP B N 1
ATOM 6284 C CA . ASP B 1 94 ? -3.523 13.630 33.193 1.00 18.91 90 ASP B CA 1
ATOM 6285 C C . ASP B 1 94 ? -2.515 12.618 33.750 1.00 19.66 90 ASP B C 1
ATOM 6286 O O . ASP B 1 94 ? -2.763 11.423 33.699 1.00 21.66 90 ASP B O 1
ATOM 6295 N N . ASP B 1 95 ? -1.364 13.062 34.255 1.00 16.90 91 ASP B N 1
ATOM 6296 C CA . ASP B 1 95 ? -0.412 12.149 34.876 1.00 16.42 91 ASP B CA 1
ATOM 6297 C C . ASP B 1 95 ? -0.872 11.996 36.316 1.00 15.34 91 ASP B C 1
ATOM 6298 O O . ASP B 1 95 ? -0.747 12.941 37.090 1.00 14.72 91 ASP B O 1
ATOM 6307 N N . PRO B 1 96 ? -1.427 10.824 36.680 1.00 14.80 92 PRO B N 1
ATOM 6308 C CA . PRO B 1 96 ? -1.961 10.708 38.063 1.00 13.97 92 PRO B CA 1
ATOM 6309 C C . PRO B 1 96 ? -0.890 10.871 39.157 1.00 16.19 92 PRO B C 1
ATOM 6310 O O . PRO B 1 96 ? -1.223 11.285 40.261 1.00 15.76 92 PRO B O 1
ATOM 6321 N N . GLU B 1 97 ? 0.362 10.551 38.871 1.00 13.03 93 GLU B N 1
ATOM 6322 C CA . GLU B 1 97 ? 1.452 10.734 39.837 1.00 13.36 93 GLU B CA 1
ATOM 6323 C C . GLU B 1 97 ? 1.635 12.210 40.200 1.00 16.13 93 GLU B C 1
ATOM 6324 O O . GLU B 1 97 ? 2.061 12.535 41.321 1.00 15.88 93 GLU B O 1
ATOM 6336 N N . GLN B 1 98 ? 1.304 13.093 39.261 1.00 13.04 94 GLN B N 1
ATOM 6337 C CA . GLN B 1 98 ? 1.415 14.533 39.460 1.00 11.06 94 GLN B CA 1
ATOM 6338 C C . GLN B 1 98 ? 0.113 15.141 39.969 1.00 14.61 94 GLN B C 1
ATOM 6339 O O . GLN B 1 98 ? 0.105 16.068 40.785 1.00 15.17 94 GLN B O 1
ATOM 6353 N N . MET B 1 99 ? -0.998 14.601 39.496 1.00 14.37 95 MET B N 1
ATOM 6354 C CA . MET B 1 99 ? -2.299 15.234 39.737 1.00 13.85 95 MET B CA 1
ATOM 6355 C C . MET B 1 99 ? -2.905 14.959 41.129 1.00 14.02 95 MET B C 1
ATOM 6356 O O . MET B 1 99 ? -3.411 15.848 41.801 1.00 15.58 95 MET B O 1
ATOM 6370 N N . VAL B 1 100 ? -2.857 13.715 41.556 1.00 13.35 96 VAL B N 1
ATOM 6371 C CA . VAL B 1 100 ? -3.821 13.274 42.554 1.00 15.30 96 VAL B CA 1
ATOM 6372 C C . VAL B 1 100 ? -3.538 13.784 43.954 1.00 14.70 96 VAL B C 1
ATOM 6373 O O . VAL B 1 100 ? -4.462 14.277 44.611 1.00 17.94 96 VAL B O 1
ATOM 6386 N N . GLU B 1 101 ? -2.317 13.642 44.455 1.00 15.79 97 GLU B N 1
ATOM 6387 C CA . GLU B 1 101 ? -2.100 14.038 45.857 1.00 16.61 97 GLU B CA 1
ATOM 6388 C C . GLU B 1 101 ? -2.280 15.531 46.069 1.00 18.35 97 GLU B C 1
ATOM 6389 O O . GLU B 1 101 ? -2.952 15.921 47.006 1.00 20.00 97 GLU B O 1
ATOM 6401 N N . PRO B 1 102 ? -1.708 16.377 45.191 1.00 13.34 98 PRO B N 1
ATOM 6402 C CA . PRO B 1 102 ? -1.885 17.815 45.437 1.00 14.02 98 PRO B CA 1
ATOM 6403 C C . PRO B 1 102 ? -3.324 18.262 45.277 1.00 17.52 98 PRO B C 1
ATOM 6404 O O . PRO B 1 102 ? -3.739 19.220 45.927 1.00 19.53 98 PRO B O 1
ATOM 6415 N N . ALA B 1 103 ? -4.074 17.610 44.385 1.00 13.25 99 ALA B N 1
ATOM 6416 C CA . ALA B 1 103 ? -5.481 17.944 44.234 1.00 16.15 99 ALA B CA 1
ATOM 6417 C C . ALA B 1 103 ? -6.233 17.510 45.495 1.00 16.58 99 ALA B C 1
ATOM 6418 O O . ALA B 1 103 ? -6.939 18.295 46.088 1.00 19.32 99 ALA B O 1
ATOM 6425 N N . VAL B 1 104 ? -6.056 16.263 45.903 1.00 16.31 100 VAL B N 1
ATOM 6426 C CA . VAL B 1 104 ? -6.900 15.699 46.962 1.00 16.06 100 VAL B CA 1
ATOM 6427 C C . VAL B 1 104 ? -6.410 16.089 48.372 1.00 18.83 100 VAL B C 1
ATOM 6428 O O . VAL B 1 104 ? -7.176 16.643 49.148 1.00 18.44 100 VAL B O 1
ATOM 6441 N N . ILE B 1 105 ? -5.151 15.802 48.699 1.00 19.16 101 ILE B N 1
ATOM 6442 C CA . ILE B 1 105 ? -4.600 16.144 50.012 1.00 16.73 101 ILE B CA 1
ATOM 6443 C C . ILE B 1 105 ? -4.451 17.646 50.124 1.00 16.76 101 ILE B C 1
ATOM 6444 O O . ILE B 1 105 ? -4.734 18.228 51.159 1.00 17.62 101 ILE B O 1
ATOM 6460 N N . GLY B 1 106 ? -4.022 18.286 49.032 1.00 14.64 102 GLY B N 1
ATOM 6461 C CA . GLY B 1 106 ? -3.939 19.743 49.019 1.00 16.31 102 GLY B CA 1
ATOM 6462 C C . GLY B 1 106 ? -5.252 20.418 49.379 1.00 18.06 102 GLY B C 1
ATOM 6463 O O . GLY B 1 106 ? -5.295 21.382 50.147 1.00 18.11 102 GLY B O 1
ATOM 6467 N N . THR B 1 107 ? -6.338 19.906 48.812 1.00 17.49 103 THR B N 1
ATOM 6468 C CA . THR B 1 107 ? -7.654 20.474 49.067 1.00 18.83 103 THR B CA 1
ATOM 6469 C C . THR B 1 107 ? -8.086 20.211 50.500 1.00 18.27 103 THR B C 1
ATOM 6470 O O . THR B 1 107 ? -8.576 21.120 51.182 1.00 18.11 103 THR B O 1
ATOM 6481 N N . LYS B 1 108 ? -7.881 18.995 50.987 1.00 16.37 104 LYS B N 1
ATOM 6482 C CA . LYS B 1 108 ? -8.159 18.730 52.400 1.00 16.09 104 LYS B CA 1
ATOM 6483 C C . LYS B 1 108 ? -7.356 19.667 53.293 1.00 16.91 104 LYS B C 1
ATOM 6484 O O . LYS B 1 108 ? -7.893 20.222 54.265 1.00 16.97 104 LYS B O 1
ATOM 6503 N N . ASN B 1 109 ? -6.078 19.841 52.987 1.00 15.05 105 ASN B N 1
ATOM 6504 C CA . ASN B 1 109 ? -5.220 20.742 53.749 1.00 17.50 105 ASN B CA 1
ATOM 6505 C C . ASN B 1 109 ? -5.769 22.159 53.782 1.00 17.15 105 ASN B C 1
ATOM 6506 O O . ASN B 1 109 ? -5.841 22.775 54.838 1.00 17.99 105 ASN B O 1
ATOM 6517 N N . VAL B 1 110 ? -6.124 22.695 52.613 1.00 17.26 106 VAL B N 1
ATOM 6518 C CA . VAL B 1 110 ? -6.680 24.044 52.570 1.00 17.19 106 VAL B CA 1
ATOM 6519 C C . VAL B 1 110 ? -7.948 24.162 53.410 1.00 18.26 106 VAL B C 1
ATOM 6520 O O . VAL B 1 110 ? -8.093 25.125 54.174 1.00 18.33 106 VAL B O 1
ATOM 6533 N N . ILE B 1 111 ? -8.847 23.190 53.316 1.00 17.90 107 ILE B N 1
ATOM 6534 C CA . ILE B 1 111 ? -10.115 23.278 54.069 1.00 17.28 107 ILE B CA 1
ATOM 6535 C C . ILE B 1 111 ? -9.853 23.220 55.577 1.00 20.02 107 ILE B C 1
ATOM 6536 O O . ILE B 1 111 ? -10.438 23.962 56.367 1.00 21.49 107 ILE B O 1
ATOM 6552 N N . ASN B 1 112 ? -8.946 22.345 55.978 1.00 18.94 108 ASN B N 1
ATOM 6553 C CA . ASN B 1 112 ? -8.599 22.229 57.384 1.00 22.61 108 ASN B CA 1
ATOM 6554 C C . ASN B 1 112 ? -7.922 23.492 57.907 1.00 20.60 108 ASN B C 1
ATOM 6555 O O . ASN B 1 112 ? -8.248 23.958 59.014 1.00 21.37 108 ASN B O 1
ATOM 6566 N N . ALA B 1 113 ? -7.035 24.088 57.110 1.00 20.37 109 ALA B N 1
ATOM 6567 C CA . ALA B 1 113 ? -6.414 25.347 57.541 1.00 20.37 109 ALA B CA 1
ATOM 6568 C C . ALA B 1 113 ? -7.474 26.440 57.694 1.00 22.20 109 ALA B C 1
ATOM 6569 O O . ALA B 1 113 ? -7.465 27.222 58.658 1.00 20.77 109 ALA B O 1
ATOM 6576 N N . ALA B 1 114 ? -8.411 26.469 56.752 1.00 17.25 110 ALA B N 1
ATOM 6577 C CA . ALA B 1 114 ? -9.446 27.476 56.750 1.00 19.33 110 ALA B CA 1
ATOM 6578 C C . ALA B 1 114 ? -10.352 27.304 57.963 1.00 21.32 110 ALA B C 1
ATOM 6579 O O . ALA B 1 114 ? -10.758 28.278 58.583 1.00 24.12 110 ALA B O 1
ATOM 6586 N N . ALA B 1 115 ? -10.636 26.052 58.315 1.00 24.86 111 ALA B N 1
ATOM 6587 C CA . ALA B 1 115 ? -11.492 25.760 59.452 1.00 24.06 111 ALA B CA 1
ATOM 6588 C C . ALA B 1 115 ? -10.838 26.272 60.724 1.00 28.04 111 ALA B C 1
ATOM 6589 O O . ALA B 1 115 ? -11.492 26.882 61.573 1.00 25.31 111 ALA B O 1
ATOM 6596 N N . GLU B 1 116 ? -9.539 26.008 60.854 1.00 25.94 112 GLU B N 1
ATOM 6597 C CA . GLU B 1 116 ? -8.816 26.357 62.078 1.00 27.59 112 GLU B CA 1
ATOM 6598 C C . GLU B 1 116 ? -8.807 27.870 62.264 1.00 22.24 112 GLU B C 1
ATOM 6599 O O . GLU B 1 116 ? -8.916 28.398 63.382 1.00 23.53 112 GLU B O 1
ATOM 6611 N N . ALA B 1 117 ? -8.685 28.564 61.131 1.00 22.86 113 ALA B N 1
ATOM 6612 C CA . ALA B 1 117 ? -8.607 30.024 61.143 1.00 22.97 113 ALA B CA 1
ATOM 6613 C C . ALA B 1 117 ? -9.985 30.693 61.185 1.00 22.87 113 ALA B C 1
ATOM 6614 O O . ALA B 1 117 ? -10.070 31.923 61.228 1.00 26.30 113 ALA B O 1
ATOM 6621 N N . ASN B 1 118 ? -11.058 29.891 61.186 1.00 26.83 114 ASN B N 1
ATOM 6622 C CA . ASN B 1 118 ? -12.433 30.411 61.227 1.00 24.24 114 ASN B CA 1
ATOM 6623 C C . ASN B 1 118 ? -12.730 31.318 60.037 1.00 23.71 114 ASN B C 1
ATOM 6624 O O . ASN B 1 118 ? -13.397 32.345 60.162 1.00 26.05 114 ASN B O 1
ATOM 6635 N N . VAL B 1 119 ? -12.193 30.933 58.884 1.00 25.45 115 VAL B N 1
ATOM 6636 C CA . VAL B 1 119 ? -12.544 31.578 57.633 1.00 25.32 115 VAL B CA 1
ATOM 6637 C C . VAL B 1 119 ? -14.068 31.541 57.433 1.00 27.86 115 VAL B C 1
ATOM 6638 O O . VAL B 1 119 ? -14.709 30.544 57.748 1.00 29.10 115 VAL B O 1
ATOM 6651 N N . ARG B 1 120 ? -14.635 32.644 56.942 1.00 25.14 116 ARG B N 1
ATOM 6652 C CA . ARG B 1 120 ? -16.080 32.760 56.682 1.00 26.31 116 ARG B CA 1
ATOM 6653 C C . ARG B 1 120 ? -16.577 31.830 55.547 1.00 25.32 116 ARG B C 1
ATOM 6654 O O . ARG B 1 120 ? -17.629 31.203 55.653 1.00 26.36 116 ARG B O 1
ATOM 6675 N N . ARG B 1 121 ? -15.844 31.783 54.445 1.00 24.18 117 ARG B N 1
ATOM 6676 C CA . ARG B 1 121 ? -16.203 30.943 53.307 1.00 24.73 117 ARG B CA 1
ATOM 6677 C C . ARG B 1 121 ? -14.964 30.563 52.498 1.00 25.94 117 ARG B C 1
ATOM 6678 O O . ARG B 1 121 ? -14.020 31.371 52.321 1.00 21.13 117 ARG B O 1
ATOM 6699 N N . VAL B 1 122 ? -14.971 29.315 52.018 1.00 19.28 118 VAL B N 1
ATOM 6700 C CA . VAL B 1 122 ? -14.023 28.854 51.033 1.00 20.42 118 VAL B CA 1
ATOM 6701 C C . VAL B 1 122 ? -14.786 28.698 49.724 1.00 22.25 118 VAL B C 1
ATOM 6702 O O . VAL B 1 122 ? -15.883 28.120 49.689 1.00 23.61 118 VAL B O 1
ATOM 6715 N N . VAL B 1 123 ? -14.192 29.209 48.658 1.00 21.94 119 VAL B N 1
ATOM 6716 C CA . VAL B 1 123 ? -14.675 28.964 47.301 1.00 20.53 119 VAL B CA 1
ATOM 6717 C C . VAL B 1 123 ? -13.627 28.114 46.593 1.00 19.43 119 VAL B C 1
ATOM 6718 O O . VAL B 1 123 ? -12.458 28.511 46.515 1.00 19.19 119 VAL B O 1
ATOM 6731 N N . PHE B 1 124 ? -14.044 26.919 46.160 1.00 17.25 120 PHE B N 1
ATOM 6732 C CA . PHE B 1 124 ? -13.162 25.927 45.575 1.00 16.53 120 PHE B CA 1
ATOM 6733 C C . PHE B 1 124 ? -13.377 25.843 44.071 1.00 16.86 120 PHE B C 1
ATOM 6734 O O . PHE B 1 124 ? -14.522 25.718 43.604 1.00 18.37 120 PHE B O 1
ATOM 6751 N N . THR B 1 125 ? -12.283 25.905 43.314 1.00 16.68 121 THR B N 1
ATOM 6752 C CA . THR B 1 125 ? -12.366 25.743 41.858 1.00 17.02 121 THR B CA 1
ATOM 6753 C C . THR B 1 125 ? -12.336 24.265 41.498 1.00 16.11 121 THR B C 1
ATOM 6754 O O . THR B 1 125 ? -11.274 23.612 41.612 1.00 17.70 121 THR B O 1
ATOM 6765 N N . SER B 1 126 ? -13.501 23.734 41.113 1.00 19.33 122 SER B N 1
ATOM 6766 C CA . SER B 1 126 ? -13.590 22.368 40.607 1.00 15.52 122 SER B CA 1
ATOM 6767 C C . SER B 1 126 ? -13.510 22.460 39.083 1.00 19.11 122 SER B C 1
ATOM 6768 O O . SER B 1 126 ? -12.800 23.311 38.578 1.00 19.36 122 SER B O 1
ATOM 6776 N N . SER B 1 127 ? -14.267 21.630 38.378 1.00 17.85 123 SER B N 1
ATOM 6777 C CA . SER B 1 127 ? -14.207 21.582 36.925 1.00 16.67 123 SER B CA 1
ATOM 6778 C C . SER B 1 127 ? -15.427 20.905 36.357 1.00 21.34 123 SER B C 1
ATOM 6779 O O . SER B 1 127 ? -16.076 20.117 37.037 1.00 20.27 123 SER B O 1
ATOM 6787 N N . ILE B 1 128 ? -15.744 21.208 35.100 1.00 21.08 124 ILE B N 1
ATOM 6788 C CA . ILE B 1 128 ? -16.738 20.428 34.376 1.00 21.53 124 ILE B CA 1
ATOM 6789 C C . ILE B 1 128 ? -16.303 18.965 34.313 1.00 18.28 124 ILE B C 1
ATOM 6790 O O . ILE B 1 128 ? -17.131 18.072 34.152 1.00 24.19 124 ILE B O 1
ATOM 6806 N N . GLY B 1 129 ? -15.006 18.715 34.495 1.00 18.43 125 GLY B N 1
ATOM 6807 C CA . GLY B 1 129 ? -14.489 17.357 34.476 1.00 20.27 125 GLY B CA 1
ATOM 6808 C C . GLY B 1 129 ? -15.028 16.516 35.622 1.00 23.74 125 GLY B C 1
ATOM 6809 O O . GLY B 1 129 ? -15.051 15.281 35.527 1.00 21.12 125 GLY B O 1
ATOM 6813 N N . ALA B 1 130 ? -15.471 17.184 36.686 1.00 21.29 126 ALA B N 1
ATOM 6814 C CA . ALA B 1 130 ? -16.120 16.518 37.818 1.00 22.20 126 ALA B CA 1
ATOM 6815 C C . ALA B 1 130 ? -17.628 16.323 37.646 1.00 24.18 126 ALA B C 1
ATOM 6816 O O . ALA B 1 130 ? -18.298 15.740 38.518 1.00 21.10 126 ALA B O 1
ATOM 6823 N N . VAL B 1 131 ? -18.152 16.826 36.534 1.00 23.90 127 VAL B N 1
ATOM 6824 C CA . VAL B 1 131 ? -19.589 16.838 36.236 1.00 23.02 127 VAL B CA 1
ATOM 6825 C C . VAL B 1 131 ? -19.982 15.938 35.060 1.00 24.93 127 VAL B C 1
ATOM 6826 O O . VAL B 1 131 ? -20.921 15.142 35.172 1.00 30.12 127 VAL B O 1
ATOM 6839 N N . TYR B 1 132 ? -19.258 16.071 33.935 1.00 24.06 128 TYR B N 1
ATOM 6840 C CA . TYR B 1 132 ? -19.729 15.627 32.611 1.00 28.31 128 TYR B CA 1
ATOM 6841 C C . TYR B 1 132 ? -19.349 14.182 32.259 1.00 27.35 128 TYR B C 1
ATOM 6842 O O . TYR B 1 132 ? -19.989 13.573 31.393 1.00 28.58 128 TYR B O 1
ATOM 6860 N N . MET B 1 133 ? -18.316 13.641 32.908 1.00 25.53 129 MET B N 1
ATOM 6861 C CA . MET B 1 133 ? -17.667 12.425 32.408 1.00 29.19 129 MET B CA 1
ATOM 6862 C C . MET B 1 133 ? -18.380 11.166 32.883 1.00 32.59 129 MET B C 1
ATOM 6863 O O . MET B 1 133 ? -17.840 10.380 33.657 1.00 33.96 129 MET B O 1
ATOM 6877 N N . ASP B 1 134 ? -19.615 10.996 32.423 1.00 35.01 130 ASP B N 1
ATOM 6878 C CA . ASP B 1 134 ? -20.445 9.860 32.797 1.00 39.43 130 ASP B CA 1
ATOM 6879 C C . ASP B 1 134 ? -20.999 9.190 31.547 1.00 40.47 130 ASP B C 1
ATOM 6880 O O . ASP B 1 134 ? -21.850 9.763 30.870 1.00 39.02 130 ASP B O 1
ATOM 6889 N N . PRO B 1 135 ? -20.520 7.969 31.242 1.00 38.81 131 PRO B N 1
ATOM 6890 C CA . PRO B 1 135 ? -20.914 7.193 30.061 1.00 46.32 131 PRO B CA 1
ATOM 6891 C C . PRO B 1 135 ? -22.386 6.810 30.082 1.00 40.12 131 PRO B C 1
ATOM 6892 O O . PRO B 1 135 ? -22.983 6.590 29.030 1.00 46.79 131 PRO B O 1
ATOM 6903 N N . ASN B 1 136 ? -22.954 6.720 31.281 1.00 44.85 132 ASN B N 1
ATOM 6904 C CA . ASN B 1 136 ? -24.330 6.271 31.454 1.00 48.18 132 ASN B CA 1
ATOM 6905 C C . ASN B 1 136 ? -25.361 7.374 31.281 1.00 46.44 132 ASN B C 1
ATOM 6906 O O . ASN B 1 136 ? -26.545 7.093 31.210 1.00 49.19 132 ASN B O 1
ATOM 6917 N N . ARG B 1 137 ? -24.930 8.628 31.257 1.00 41.68 133 ARG B N 1
ATOM 6918 C CA . ARG B 1 137 ? -25.887 9.720 31.189 1.00 39.19 133 ARG B CA 1
ATOM 6919 C C . ARG B 1 137 ? -26.480 9.789 29.784 1.00 46.36 133 ARG B C 1
ATOM 6920 O O . ARG B 1 137 ? -25.758 9.649 28.800 1.00 41.87 133 ARG B O 1
ATOM 6941 N N . ASP B 1 138 ? -27.798 9.972 29.696 1.00 48.30 134 ASP B N 1
ATOM 6942 C CA . ASP B 1 138 ? -28.477 10.132 28.414 1.00 51.76 134 ASP B CA 1
ATOM 6943 C C . ASP B 1 138 ? -27.950 11.396 27.743 1.00 43.58 134 ASP B C 1
ATOM 6944 O O . ASP B 1 138 ? -27.922 12.461 28.361 1.00 39.50 134 ASP B O 1
ATOM 6953 N N . PRO B 1 139 ? -27.528 11.287 26.476 1.00 44.55 135 PRO B N 1
ATOM 6954 C CA . PRO B 1 139 ? -26.947 12.453 25.797 1.00 44.27 135 PRO B CA 1
ATOM 6955 C C . PRO B 1 139 ? -27.910 13.636 25.714 1.00 44.24 135 PRO B C 1
ATOM 6956 O O . PRO B 1 139 ? -27.486 14.783 25.540 1.00 40.14 135 PRO B O 1
ATOM 6967 N N . GLU B 1 140 ? -29.198 13.350 25.847 1.00 39.14 136 GLU B N 1
ATOM 6968 C CA . GLU B 1 140 ? -30.235 14.379 25.805 1.00 49.66 136 GLU B CA 1
ATOM 6969 C C . GLU B 1 140 ? -30.413 15.070 27.154 1.00 47.32 136 GLU B C 1
ATOM 6970 O O . GLU B 1 140 ? -30.970 16.163 27.213 1.00 44.96 136 GLU B O 1
ATOM 6982 N N . THR B 1 141 ? -29.957 14.429 28.232 1.00 38.40 137 THR B N 1
ATOM 6983 C CA . THR B 1 141 ? -30.119 14.971 29.586 1.00 34.61 137 THR B CA 1
ATOM 6984 C C . THR B 1 141 ? -29.356 16.285 29.725 1.00 39.41 137 THR B C 1
ATOM 6985 O O . THR B 1 141 ? -28.214 16.393 29.279 1.00 35.72 137 THR B O 1
ATOM 6996 N N . VAL B 1 142 ? -29.969 17.292 30.338 1.00 32.74 138 VAL B N 1
ATOM 6997 C CA . VAL B 1 142 ? -29.273 18.560 30.541 1.00 33.60 138 VAL B CA 1
ATOM 6998 C C . VAL B 1 142 ? -28.147 18.393 31.555 1.00 40.31 138 VAL B C 1
ATOM 6999 O O . VAL B 1 142 ? -28.355 17.870 32.654 1.00 34.94 138 VAL B O 1
ATOM 7012 N N . VAL B 1 143 ? -26.948 18.838 31.186 1.00 28.47 139 VAL B N 1
ATOM 7013 C CA . VAL B 1 143 ? -25.804 18.783 32.077 1.00 27.04 139 VAL B CA 1
ATOM 7014 C C . VAL B 1 143 ? -25.919 19.918 33.087 1.00 33.06 139 VAL B C 1
ATOM 7015 O O . VAL B 1 143 ? -26.010 21.080 32.694 1.00 28.86 139 VAL B O 1
ATOM 7028 N N . ASP B 1 144 ? -25.972 19.581 34.381 1.00 26.55 140 ASP B N 1
ATOM 7029 C CA . ASP B 1 144 ? -26.125 20.605 35.411 1.00 29.45 140 ASP B CA 1
ATOM 7030 C C . ASP B 1 144 ? -25.447 20.162 36.704 1.00 28.78 140 ASP B C 1
ATOM 7031 O O . ASP B 1 144 ? -24.757 19.144 36.725 1.00 24.71 140 ASP B O 1
ATOM 7040 N N . GLU B 1 145 ? -25.640 20.929 37.776 1.00 26.21 141 GLU B N 1
ATOM 7041 C CA . GLU B 1 145 ? -24.890 20.713 38.998 1.00 31.36 141 GLU B CA 1
ATOM 7042 C C . GLU B 1 145 ? -25.225 19.396 39.685 1.00 28.96 141 GLU B C 1
ATOM 7043 O O . GLU B 1 145 ? -24.480 18.953 40.573 1.00 28.33 141 GLU B O 1
ATOM 7055 N N . THR B 1 146 ? -26.318 18.758 39.278 1.00 26.18 142 THR B N 1
ATOM 7056 C CA . THR B 1 146 ? -26.670 17.462 39.839 1.00 30.89 142 THR B CA 1
ATOM 7057 C C . THR B 1 146 ? -25.844 16.321 39.236 1.00 35.14 142 THR B C 1
ATOM 7058 O O . THR B 1 146 ? -25.811 15.214 39.780 1.00 33.52 142 THR B O 1
ATOM 7069 N N . CYS B 1 147 ? -25.181 16.588 38.113 1.00 27.65 143 CYS B N 1
ATOM 7070 C CA . CYS B 1 147 ? -24.422 15.565 37.412 1.00 27.05 143 CYS B CA 1
ATOM 7071 C C . CYS B 1 147 ? -23.012 15.435 37.984 1.00 24.53 143 CYS B C 1
ATOM 7072 O O . CYS B 1 147 ? -22.291 16.423 38.159 1.00 23.64 143 CYS B O 1
ATOM 7080 N N . TRP B 1 148 ? -22.616 14.200 38.272 1.00 29.61 144 TRP B N 1
ATOM 7081 C CA . TRP B 1 148 ? -21.239 13.896 38.640 1.00 25.36 144 TRP B CA 1
ATOM 7082 C C . TRP B 1 148 ? -20.594 12.927 37.657 1.00 26.98 144 TRP B C 1
ATOM 7083 O O . TRP B 1 148 ? -21.268 12.093 37.057 1.00 29.32 144 TRP B O 1
ATOM 7104 N N . SER B 1 149 ? -19.281 13.044 37.482 1.00 22.96 145 SER B N 1
ATOM 7105 C CA . SER B 1 149 ? -18.559 12.093 36.653 1.00 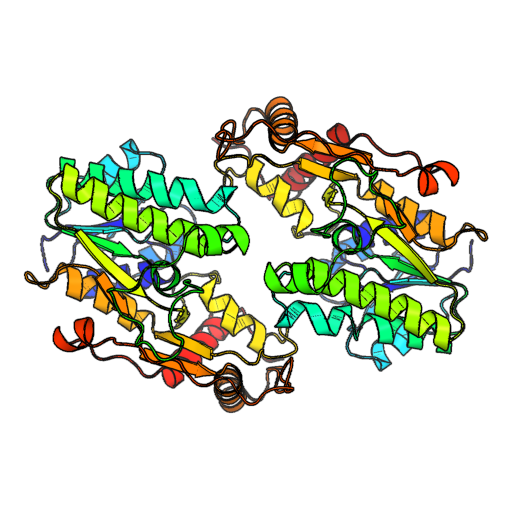24.87 145 SER B CA 1
ATOM 7106 C C . SER B 1 149 ? -18.490 10.695 37.292 1.00 33.36 145 SER B C 1
ATOM 7107 O O . SER B 1 149 ? -18.735 10.521 38.493 1.00 31.11 145 SER B O 1
ATOM 7115 N N . ASP B 1 150 ? -18.186 9.709 36.452 1.00 32.98 146 ASP B N 1
ATOM 7116 C CA . ASP B 1 150 ? -17.984 8.321 36.853 1.00 35.67 146 ASP B CA 1
ATOM 7117 C C . ASP B 1 150 ? -16.468 8.084 37.027 1.00 28.51 146 ASP B C 1
ATOM 7118 O O . ASP B 1 150 ? -15.703 8.151 36.064 1.00 34.06 146 ASP B O 1
ATOM 7127 N N . PRO B 1 151 ? -16.020 7.839 38.262 1.00 35.52 147 PRO B N 1
ATOM 7128 C CA . PRO B 1 151 ? -14.570 7.747 38.486 1.00 32.73 147 PRO B CA 1
ATOM 7129 C C . PRO B 1 151 ? -13.925 6.581 37.751 1.00 44.36 147 PRO B C 1
ATOM 7130 O O . PRO B 1 151 ? -12.822 6.733 37.217 1.00 41.07 147 PRO B O 1
ATOM 7141 N N . ASP B 1 152 ? -14.604 5.438 37.709 1.00 42.55 148 ASP B N 1
ATOM 7142 C CA . ASP B 1 152 ? -14.052 4.268 37.035 1.00 49.59 148 ASP B CA 1
ATOM 7143 C C . ASP B 1 152 ? -13.884 4.545 35.550 1.00 49.29 148 ASP B C 1
ATOM 7144 O O . ASP B 1 152 ? -12.913 4.109 34.924 1.00 46.43 148 ASP B O 1
ATOM 7153 N N . PHE B 1 153 ? -14.825 5.292 34.988 1.00 39.50 149 PHE B N 1
ATOM 7154 C CA . PHE B 1 153 ? -14.728 5.702 33.599 1.00 39.26 149 PHE B CA 1
ATOM 7155 C C . PHE B 1 153 ? -13.527 6.625 33.374 1.00 41.84 149 PHE B C 1
ATOM 7156 O O . PHE B 1 153 ? -12.755 6.442 32.420 1.00 43.99 149 PHE B O 1
ATOM 7173 N N . CYS B 1 154 ? -13.371 7.616 34.248 1.00 37.41 150 CYS B N 1
ATOM 7174 C CA . CYS B 1 154 ? -12.234 8.536 34.148 1.00 31.79 150 CYS B CA 1
ATOM 7175 C C . CYS B 1 154 ? -10.913 7.772 34.224 1.00 30.86 150 CYS B C 1
ATOM 7176 O O . CYS B 1 154 ? -10.052 7.935 33.366 1.00 36.43 150 CYS B O 1
ATOM 7184 N N . LYS B 1 155 ? -10.784 6.919 35.237 1.00 34.67 151 LYS B N 1
ATOM 7185 C CA . LYS B 1 155 ? -9.602 6.074 35.395 1.00 43.22 151 LYS B CA 1
ATOM 7186 C C . LYS B 1 155 ? -9.380 5.211 34.157 1.00 49.94 151 LYS B C 1
ATOM 7187 O O . LYS B 1 155 ? -8.319 5.264 33.528 1.00 49.59 151 LYS B O 1
ATOM 7206 N N . ASN B 1 156 ? -10.396 4.411 33.826 1.00 48.99 152 ASN B N 1
ATOM 7207 C CA . ASN B 1 156 ? -10.347 3.484 32.701 1.00 48.91 152 ASN B CA 1
ATOM 7208 C C . ASN B 1 156 ? -10.002 4.159 31.375 1.00 43.69 152 ASN B C 1
ATOM 7209 O O . ASN B 1 156 ? -9.435 3.530 30.477 1.00 54.57 152 ASN B O 1
ATOM 7220 N N . THR B 1 157 ? -10.349 5.436 31.237 1.00 44.12 153 THR B N 1
ATOM 7221 C CA . THR B 1 157 ? -10.034 6.174 30.012 1.00 40.11 153 THR B CA 1
ATOM 7222 C C . THR B 1 157 ? -8.870 7.154 30.202 1.00 43.85 153 THR B C 1
ATOM 7223 O O . THR B 1 157 ? -8.607 8.010 29.337 1.00 30.64 153 THR B O 1
ATOM 7234 N N . LYS B 1 158 ? -8.201 7.032 31.348 1.00 47.98 154 LYS B N 1
ATOM 7235 C CA . LYS B 1 158 ? -6.986 7.799 31.651 1.00 48.83 154 LYS B CA 1
ATOM 7236 C C . LYS B 1 158 ? -7.232 9.314 31.637 1.00 35.60 154 LYS B C 1
ATOM 7237 O O . LYS B 1 158 ? -6.370 10.130 31.281 1.00 29.90 154 LYS B O 1
ATOM 7256 N N . ASN B 1 159 ? -8.449 9.661 32.025 1.00 31.46 155 ASN B N 1
ATOM 7257 C CA . ASN B 1 159 ? -8.829 11.036 32.265 1.00 23.46 155 ASN B CA 1
ATOM 7258 C C . ASN B 1 159 ? -8.557 11.351 33.731 1.00 22.08 155 ASN B C 1
ATOM 7259 O O . ASN B 1 159 ? -9.461 11.642 34.520 1.00 21.64 155 ASN B O 1
ATOM 7270 N N . TRP B 1 160 ? -7.284 11.265 34.083 1.00 21.12 156 TRP B N 1
ATOM 7271 C CA . TRP B 1 160 ? -6.870 11.395 35.477 1.00 16.76 156 TRP B CA 1
ATOM 7272 C C . TRP B 1 160 ? -7.003 12.815 35.989 1.00 17.11 156 TRP B C 1
ATOM 7273 O O . TRP B 1 160 ? -7.181 13.024 37.184 1.00 18.33 156 TRP B O 1
ATOM 7294 N N . TYR B 1 161 ? -6.936 13.793 35.099 1.00 18.22 157 TYR B N 1
ATOM 7295 C CA . TYR B 1 161 ? -7.245 15.164 35.490 1.00 17.63 157 TYR B CA 1
ATOM 7296 C C . TYR B 1 161 ? -8.694 15.275 35.970 1.00 18.45 157 TYR B C 1
ATOM 7297 O O . TYR B 1 161 ? -8.962 15.855 37.022 1.00 19.18 157 TYR B O 1
ATOM 7315 N N . CYS B 1 162 ? -9.637 14.722 35.213 1.00 18.47 158 CYS B N 1
ATOM 7316 C CA . CYS B 1 162 ? -11.035 14.775 35.622 1.00 20.66 158 CYS B CA 1
ATOM 7317 C C . CYS B 1 162 ? -11.229 13.995 36.916 1.00 18.41 158 CYS B C 1
ATOM 7318 O O . CYS B 1 162 ? -11.963 14.444 37.787 1.00 21.51 158 CYS B O 1
ATOM 7326 N N . TYR B 1 163 ? -10.582 12.832 37.024 1.00 22.39 159 TYR B N 1
ATOM 7327 C CA . TYR B 1 163 ? -10.661 12.010 38.230 1.00 23.62 159 TYR B CA 1
ATOM 7328 C C . TYR B 1 163 ? -10.184 12.823 39.426 1.00 20.60 159 TYR B C 1
ATOM 7329 O O . TYR B 1 163 ? -10.856 12.900 40.455 1.00 19.63 159 TYR B O 1
ATOM 7347 N N . GLY B 1 164 ? -9.033 13.464 39.266 1.00 18.89 160 GLY B N 1
ATOM 7348 C CA . GLY B 1 164 ? -8.431 14.258 40.315 1.00 18.04 160 GLY B CA 1
ATOM 7349 C C . GLY B 1 164 ? -9.319 15.398 40.752 1.00 19.94 160 GLY B C 1
ATOM 7350 O O . GLY B 1 164 ? -9.472 15.636 41.947 1.00 19.30 160 GLY B O 1
ATOM 7354 N N . LYS B 1 165 ? -9.929 16.093 39.795 1.00 17.71 161 LYS B N 1
ATOM 7355 C CA . LYS B 1 165 ? -10.795 17.206 40.152 1.00 18.12 161 LYS B CA 1
ATOM 7356 C C . LYS B 1 165 ? -12.034 16.694 40.901 1.00 20.78 161 LYS B C 1
ATOM 7357 O O . LYS B 1 165 ? -12.478 17.308 41.875 1.00 20.80 161 LYS B O 1
ATOM 7376 N N . MET B 1 166 ? -12.575 15.558 40.457 1.00 18.58 162 MET B N 1
ATOM 7377 C CA . MET B 1 166 ? -13.768 15.017 41.091 1.00 16.83 162 MET B CA 1
ATOM 7378 C C . MET B 1 166 ? -13.498 14.569 42.527 1.00 21.48 162 MET B C 1
ATOM 7379 O O . MET B 1 166 ? -14.267 14.880 43.420 1.00 22.70 162 MET B O 1
ATOM 7393 N N . VAL B 1 167 ? -12.443 13.797 42.729 1.00 19.80 163 VAL B N 1
ATOM 7394 C CA . VAL B 1 167 ? -12.142 13.297 44.076 1.00 18.12 163 VAL B CA 1
ATOM 7395 C C . VAL B 1 167 ? -11.703 14.438 44.992 1.00 22.06 163 VAL B C 1
ATOM 7396 O O . VAL B 1 167 ? -12.000 14.414 46.179 1.00 21.62 163 VAL B O 1
ATOM 7409 N N . ALA B 1 168 ? -11.041 15.452 44.448 1.00 19.70 164 ALA B N 1
ATOM 7410 C CA . ALA B 1 168 ? -10.728 16.653 45.217 1.00 18.80 164 ALA B CA 1
ATOM 7411 C C . ALA B 1 168 ? -11.997 17.385 45.630 1.00 21.30 164 ALA B C 1
ATOM 7412 O O . ALA B 1 168 ? -12.105 17.843 46.754 1.00 19.36 164 ALA B O 1
ATOM 7419 N N . GLU B 1 169 ? -12.969 17.508 44.722 1.00 17.64 165 GLU B N 1
ATOM 7420 C CA . GLU B 1 169 ? -14.204 18.190 45.075 1.00 21.13 165 GLU B CA 1
ATOM 7421 C C . GLU B 1 169 ? -14.951 17.380 46.128 1.00 20.83 165 GLU B C 1
ATOM 7422 O O . GLU B 1 169 ? -15.536 17.931 47.069 1.00 22.83 165 GLU B O 1
ATOM 7434 N N . GLN B 1 170 ? -14.933 16.061 45.965 1.00 21.01 166 GLN B N 1
ATOM 7435 C CA . GLN B 1 170 ? -15.606 15.190 46.929 1.00 23.21 166 GLN B CA 1
ATOM 7436 C C . GLN B 1 170 ? -14.975 15.357 48.304 1.00 24.95 166 GLN B C 1
ATOM 7437 O O . GLN B 1 170 ? -15.696 15.490 49.313 1.00 24.07 166 GLN B O 1
ATOM 7451 N N . ALA B 1 171 ? -13.646 15.365 48.337 1.00 22.40 167 ALA B N 1
ATOM 7452 C CA . ALA B 1 171 ? -12.910 15.564 49.594 1.00 24.97 167 ALA B CA 1
ATOM 7453 C C . ALA B 1 171 ? -13.234 16.920 50.215 1.00 23.83 167 ALA B C 1
ATOM 7454 O O . ALA B 1 171 ? -13.353 17.039 51.443 1.00 24.93 167 ALA B O 1
ATOM 7461 N N . ALA B 1 172 ? -13.365 17.945 49.379 1.00 19.26 168 ALA B N 1
ATOM 7462 C CA . ALA B 1 172 ? -13.681 19.281 49.865 1.00 21.19 168 ALA B CA 1
ATOM 7463 C C . ALA B 1 172 ? -15.032 19.277 50.570 1.00 23.13 168 ALA B C 1
ATOM 7464 O O . ALA B 1 172 ? -15.156 19.784 51.690 1.00 21.68 168 ALA B O 1
ATOM 7471 N N . TRP B 1 173 ? -16.057 18.694 49.949 1.00 23.35 169 TRP B N 1
ATOM 7472 C CA . TRP B 1 173 ? -17.362 18.668 50.585 1.00 23.82 169 TRP B CA 1
ATOM 7473 C C . TRP B 1 173 ? -17.327 17.888 51.897 1.00 22.71 169 TRP B C 1
ATOM 7474 O O . TRP B 1 173 ? -17.930 18.298 52.889 1.00 27.97 169 TRP B O 1
ATOM 7495 N N . GLU B 1 174 ? -16.616 16.763 51.883 1.00 25.26 170 GLU B N 1
ATOM 7496 C CA . GLU B 1 174 ? -16.524 15.896 53.052 1.00 23.45 170 GLU B CA 1
ATOM 7497 C C . GLU B 1 174 ? -15.809 16.601 54.184 1.00 26.46 170 GLU B C 1
ATOM 7498 O O . GLU B 1 174 ? -16.294 16.611 55.308 1.00 28.49 170 GLU B O 1
ATOM 7510 N N . GLU B 1 175 ? -14.659 17.183 53.884 1.00 25.02 171 GLU B N 1
ATOM 7511 C CA . GLU B 1 175 ? -13.856 17.852 54.920 1.00 24.89 171 GLU B CA 1
ATOM 7512 C C . GLU B 1 175 ? -14.612 19.071 55.448 1.00 24.63 171 GLU B C 1
ATOM 7513 O O . GLU B 1 175 ? -14.640 19.331 56.652 1.00 26.02 171 GLU B O 1
ATOM 7525 N N . ALA B 1 176 ? -15.243 19.819 54.546 1.00 24.63 172 ALA B N 1
ATOM 7526 C CA . ALA B 1 176 ? -15.962 21.009 54.955 1.00 24.92 172 ALA B CA 1
ATOM 7527 C C . ALA B 1 176 ? -17.149 20.643 55.855 1.00 29.91 172 ALA B C 1
ATOM 7528 O O . ALA B 1 176 ? -17.405 21.303 56.867 1.00 29.98 172 ALA B O 1
ATOM 7535 N N . LYS B 1 177 ? -17.843 19.558 55.525 1.00 25.68 173 LYS B N 1
ATOM 7536 C CA . LYS B 1 177 ? -18.957 19.104 56.361 1.00 29.80 173 LYS B CA 1
ATOM 7537 C C . LYS B 1 177 ? -18.447 18.755 57.757 1.00 32.79 173 LYS B C 1
ATOM 7538 O O . LYS B 1 177 ? -19.019 19.158 58.762 1.00 34.60 173 LYS B O 1
ATOM 7557 N N . GLU B 1 178 ? -17.354 18.016 57.803 1.00 32.13 174 GLU B N 1
ATOM 7558 C CA . GLU B 1 178 ? -16.818 17.515 59.066 1.00 37.27 174 GLU B CA 1
ATOM 7559 C C . GLU B 1 178 ? -16.288 18.643 59.955 1.00 32.95 174 GLU B C 1
ATOM 7560 O O . GLU B 1 178 ? -16.385 18.571 61.181 1.00 35.41 174 GLU B O 1
ATOM 7572 N N . LYS B 1 179 ? -15.725 19.680 59.341 1.00 29.62 175 LYS B N 1
ATOM 7573 C CA . LYS B 1 179 ? -15.087 20.772 60.075 1.00 32.94 175 LYS B CA 1
ATOM 7574 C C . LYS B 1 179 ? -15.965 22.015 60.196 1.00 39.65 175 LYS B C 1
ATOM 7575 O O . LYS B 1 179 ? -15.557 23.008 60.790 1.00 42.17 175 LYS B O 1
ATOM 7594 N N . GLY B 1 180 ? -17.161 21.967 59.627 1.00 31.20 176 GLY B N 1
ATOM 7595 C CA . GLY B 1 180 ? -18.090 23.074 59.740 1.00 30.30 176 GLY B CA 1
ATOM 7596 C C . GLY B 1 180 ? -17.727 24.314 58.941 1.00 30.85 176 GLY B C 1
ATOM 7597 O O . GLY B 1 180 ? -17.999 25.439 59.369 1.00 29.38 176 GLY B O 1
ATOM 7601 N N . VAL B 1 181 ? -17.126 24.106 57.772 1.00 26.07 177 VAL B N 1
ATOM 7602 C CA . VAL B 1 181 ? -16.750 25.196 56.879 1.00 25.04 177 VAL B CA 1
ATOM 7603 C C . VAL B 1 181 ? -17.815 25.426 55.811 1.00 28.03 177 VAL B C 1
ATOM 7604 O O . VAL B 1 181 ? -18.321 24.468 55.209 1.00 26.72 177 VAL B O 1
ATOM 7617 N N . ASP B 1 182 ? -18.126 26.697 55.559 1.00 23.59 178 ASP B N 1
ATOM 7618 C CA . ASP B 1 182 ? -19.041 27.076 54.485 1.00 25.06 178 ASP B CA 1
ATOM 7619 C C . ASP B 1 182 ? -18.270 27.026 53.191 1.00 26.95 178 ASP B C 1
ATOM 7620 O O . ASP B 1 182 ? -17.399 27.855 52.956 1.00 22.87 178 ASP B O 1
ATOM 7629 N N . LEU B 1 183 ? -18.591 26.039 52.359 1.00 21.64 179 LEU B N 1
ATOM 7630 C CA . LEU B 1 183 ? -17.878 25.784 51.125 1.00 21.49 179 LEU B CA 1
ATOM 7631 C C . LEU B 1 183 ? -18.842 25.981 49.967 1.00 24.55 179 LEU B C 1
ATOM 7632 O O . LEU B 1 183 ? -19.959 25.446 49.984 1.00 24.07 179 LEU B O 1
ATOM 7648 N N . VAL B 1 184 ? -18.391 26.723 48.961 1.00 24.75 180 VAL B N 1
ATOM 7649 C CA . VAL B 1 184 ? -19.109 26.821 47.683 1.00 21.80 180 VAL B CA 1
ATOM 7650 C C . VAL B 1 184 ? -18.162 26.399 46.586 1.00 24.19 180 VAL B C 1
ATOM 7651 O O . VAL B 1 184 ? -16.968 26.665 46.661 1.00 21.97 180 VAL B O 1
ATOM 7664 N N . VAL B 1 185 ? -18.684 25.721 45.571 1.00 21.24 181 VAL B N 1
ATOM 7665 C CA . VAL B 1 185 ? -17.833 25.191 44.517 1.00 20.19 181 VAL B CA 1
ATOM 7666 C C . VAL B 1 185 ? -18.225 25.752 43.163 1.00 20.66 181 VAL B C 1
ATOM 7667 O O . VAL B 1 185 ? -19.411 25.857 42.852 1.00 22.81 181 VAL B O 1
ATOM 7680 N N . ILE B 1 186 ? -17.226 26.133 42.378 1.00 19.95 182 ILE B N 1
ATOM 7681 C CA . ILE B 1 186 ? -17.477 26.558 40.998 1.00 20.36 182 ILE B CA 1
ATOM 7682 C C . ILE B 1 186 ? -16.870 25.508 40.039 1.00 19.92 182 ILE B C 1
ATOM 7683 O O . ILE B 1 186 ? -15.769 24.967 40.265 1.00 18.49 182 ILE B O 1
ATOM 7699 N N . ASN B 1 187 ? -17.617 25.196 38.980 1.00 20.24 183 ASN B N 1
ATOM 7700 C CA . ASN B 1 187 ? -17.204 24.196 38.013 1.00 19.94 183 ASN B CA 1
ATOM 7701 C C . ASN B 1 187 ? -17.076 24.799 36.617 1.00 20.77 183 ASN B C 1
ATOM 7702 O O . ASN B 1 187 ? -18.020 24.753 35.826 1.00 22.04 183 ASN B O 1
ATOM 7713 N N . PRO B 1 188 ? -15.913 25.385 36.305 1.00 19.15 184 PRO B N 1
ATOM 7714 C CA . PRO B 1 188 ? -15.794 25.950 34.958 1.00 21.86 184 PRO B CA 1
ATOM 7715 C C . PRO B 1 188 ? -15.569 24.886 33.914 1.00 21.22 184 PRO B C 1
ATOM 7716 O O . PRO B 1 188 ? -15.043 23.796 34.164 1.00 20.17 184 PRO B O 1
ATOM 7727 N N . VAL B 1 189 ? -15.994 25.229 32.710 1.00 19.55 185 VAL B N 1
ATOM 7728 C CA . VAL B 1 189 ? -15.636 24.479 31.541 1.00 19.12 185 VAL B CA 1
ATOM 7729 C C . VAL B 1 189 ? -14.313 25.012 30.999 1.00 20.20 185 VAL B C 1
ATOM 7730 O O . VAL B 1 189 ? -13.617 25.755 31.683 1.00 21.20 185 VAL B O 1
ATOM 7743 N N . LEU B 1 190 ? -13.948 24.645 29.770 1.00 20.19 186 LEU B N 1
ATOM 7744 C CA . LEU B 1 190 ? -12.671 25.101 29.220 1.00 20.10 186 LEU B CA 1
ATOM 7745 C C . LEU B 1 190 ? -12.596 26.629 29.202 1.00 18.41 186 LEU B C 1
ATOM 7746 O O . LEU B 1 190 ? -13.480 27.298 28.658 1.00 23.13 186 LEU B O 1
ATOM 7762 N N . VAL B 1 191 ? -11.508 27.167 29.755 1.00 18.59 187 VAL B N 1
ATOM 7763 C CA . VAL B 1 191 ? -11.399 28.602 30.016 1.00 19.89 187 VAL B CA 1
ATOM 7764 C C . VAL B 1 191 ? -10.385 29.214 29.062 1.00 19.48 187 VAL B C 1
ATOM 7765 O O . VAL B 1 191 ? -9.280 28.709 28.901 1.00 19.28 187 VAL B O 1
ATOM 7778 N N . GLN B 1 192 ? -10.827 30.253 28.348 1.00 23.38 188 GLN B N 1
ATOM 7779 C CA . GLN B 1 192 ? -9.936 31.010 27.486 1.00 21.80 188 GLN B CA 1
ATOM 7780 C C . GLN B 1 192 ? -9.955 32.485 27.849 1.00 21.60 188 GLN B C 1
ATOM 7781 O O . GLN B 1 192 ? -10.817 32.960 28.597 1.00 26.57 188 GLN B O 1
ATOM 7795 N N . GLY B 1 193 ? -9.021 33.225 27.246 1.00 22.34 189 GLY B N 1
ATOM 7796 C CA . GLY B 1 193 ? -8.958 34.660 27.432 1.00 27.22 189 GLY B CA 1
ATOM 7797 C C . GLY B 1 193 ? -7.517 35.103 27.420 1.00 22.06 189 GLY B C 1
ATOM 7798 O O . GLY B 1 193 ? -6.663 34.277 27.242 1.00 22.58 189 GLY B O 1
ATOM 7802 N N . PRO B 1 194 ? -7.248 36.395 27.686 1.00 28.84 190 PRO B N 1
ATOM 7803 C CA . PRO B 1 194 ? -5.868 36.898 27.704 1.00 23.37 190 PRO B CA 1
ATOM 7804 C C . PRO B 1 194 ? -5.124 36.358 28.929 1.00 27.69 190 PRO B C 1
ATOM 7805 O O . PRO B 1 194 ? -5.713 36.152 29.986 1.00 26.88 190 PRO B O 1
ATOM 7816 N N . LEU B 1 195 ? -3.854 36.048 28.725 1.00 25.61 191 LEU B N 1
ATOM 7817 C CA . LEU B 1 195 ? -2.945 35.610 29.776 1.00 26.61 191 LEU B CA 1
ATOM 7818 C C . LEU B 1 195 ? -2.208 36.760 30.458 1.00 29.69 191 LEU B C 1
ATOM 7819 O O . LEU B 1 195 ? -1.513 37.520 29.795 1.00 28.75 191 LEU B O 1
ATOM 7835 N N . LEU B 1 196 ? -2.318 36.879 31.779 1.00 23.38 192 LEU B N 1
ATOM 7836 C CA . LEU B 1 196 ? -1.479 37.846 32.493 1.00 26.73 192 LEU B CA 1
ATOM 7837 C C . LEU B 1 196 ? -0.068 37.291 32.737 1.00 28.88 192 LEU B C 1
ATOM 7838 O O . LEU B 1 196 ? 0.890 38.047 32.794 1.00 25.62 192 LEU B O 1
ATOM 7854 N N . GLN B 1 197 ? 0.043 35.976 32.901 1.00 25.60 193 GLN B N 1
ATOM 7855 C CA . GLN B 1 197 ? 1.320 35.316 33.142 1.00 28.25 193 GLN B CA 1
ATOM 7856 C C . GLN B 1 197 ? 2.149 35.187 31.861 1.00 32.88 193 GLN B C 1
ATOM 7857 O O . GLN B 1 197 ? 1.646 35.431 30.769 1.00 31.25 193 GLN B O 1
ATOM 7871 N N . THR B 1 198 ? 3.419 34.805 31.987 1.00 28.91 194 THR B N 1
ATOM 7872 C CA . THR B 1 198 ? 4.334 34.809 30.842 1.00 35.80 194 THR B CA 1
ATOM 7873 C C . THR B 1 198 ? 4.341 33.511 30.025 1.00 39.28 194 THR B C 1
ATOM 7874 O O . THR B 1 198 ? 4.785 33.483 28.871 1.00 48.67 194 THR B O 1
ATOM 7885 N N . THR B 1 199 ? 3.868 32.437 30.637 1.00 37.94 195 THR B N 1
ATOM 7886 C CA . THR B 1 199 ? 3.839 31.139 29.990 1.00 35.88 195 THR B CA 1
ATOM 7887 C C . THR B 1 199 ? 2.442 30.817 29.490 1.00 39.78 195 THR B C 1
ATOM 7888 O O . THR B 1 199 ? 1.507 31.618 29.624 1.00 38.01 195 THR B O 1
ATOM 7899 N N . VAL B 1 200 ? 2.305 29.640 28.901 1.00 24.65 196 VAL B N 1
ATOM 7900 C CA . VAL B 1 200 ? 1.039 29.238 28.364 1.00 25.29 196 VAL B CA 1
ATOM 7901 C C . VAL B 1 200 ? 0.554 28.025 29.136 1.00 23.61 196 VAL B C 1
ATOM 7902 O O . VAL B 1 200 ? 1.183 26.957 29.128 1.00 21.62 196 VAL B O 1
ATOM 7915 N N . ASN B 1 201 ? -0.569 28.210 29.810 1.00 22.28 197 ASN B N 1
ATOM 7916 C CA . ASN B 1 201 ? -1.169 27.165 30.619 1.00 18.11 197 ASN B CA 1
ATOM 7917 C C . ASN B 1 201 ? -1.943 26.184 29.784 1.00 16.47 197 ASN B C 1
ATOM 7918 O O . ASN B 1 201 ? -2.197 26.441 28.583 1.00 18.28 197 ASN B O 1
ATOM 7929 N N . ALA B 1 202 ? -2.350 25.073 30.380 1.00 15.50 198 ALA B N 1
ATOM 7930 C CA . ALA B 1 202 ? -2.905 23.975 29.612 1.00 15.02 198 ALA B CA 1
ATOM 7931 C C . ALA B 1 202 ? -4.127 24.354 28.766 1.00 16.37 198 ALA B C 1
ATOM 7932 O O . ALA B 1 202 ? -4.229 23.988 27.583 1.00 18.16 198 ALA B O 1
ATOM 7939 N N . SER B 1 203 ? -5.078 25.087 29.330 1.00 14.42 199 SER B N 1
ATOM 7940 C CA . SER B 1 203 ? -6.306 25.334 28.591 1.00 17.77 199 SER B CA 1
ATOM 7941 C C . SER B 1 203 ? -6.016 26.162 27.328 1.00 20.57 199 SER B C 1
ATOM 7942 O O . SER B 1 203 ? -6.607 25.940 26.258 1.00 19.58 199 SER B O 1
ATOM 7950 N N . VAL B 1 204 ? -5.099 27.110 27.433 1.00 17.06 200 VAL B N 1
ATOM 7951 C CA . VAL B 1 204 ? -4.800 27.963 26.284 1.00 20.06 200 VAL B CA 1
ATOM 7952 C C . VAL B 1 204 ? -4.043 27.195 25.198 1.00 17.44 200 VAL B C 1
ATOM 7953 O O . VAL B 1 204 ? -4.079 27.579 24.009 1.00 17.98 200 VAL B O 1
ATOM 7966 N N . LEU B 1 205 ? -3.381 26.103 25.566 1.00 14.68 201 LEU B N 1
ATOM 7967 C CA . LEU B 1 205 ? -2.671 25.292 24.566 1.00 17.20 201 LEU B CA 1
ATOM 7968 C C . LEU B 1 205 ? -3.654 24.730 23.562 1.00 16.18 201 LEU B C 1
ATOM 7969 O O . LEU B 1 205 ? -3.270 24.404 22.437 1.00 17.28 201 LEU B O 1
ATOM 7985 N N . HIS B 1 206 ? -4.922 24.628 23.963 1.00 17.63 202 HIS B N 1
ATOM 7986 C CA . HIS B 1 206 ? -5.977 24.119 23.101 1.00 21.65 202 HIS B CA 1
ATOM 7987 C C . HIS B 1 206 ? -6.219 25.048 21.944 1.00 21.49 202 HIS B C 1
ATOM 7988 O O . HIS B 1 206 ? -6.648 24.617 20.875 1.00 27.32 202 HIS B O 1
ATOM 8003 N N . ILE B 1 207 ? -5.959 26.331 22.142 1.00 20.94 203 ILE B N 1
ATOM 8004 C CA . ILE B 1 207 ? -6.151 27.299 21.063 1.00 24.47 203 ILE B CA 1
ATOM 8005 C C . ILE B 1 207 ? -4.826 27.544 20.328 1.00 20.39 203 ILE B C 1
ATOM 8006 O O . ILE B 1 207 ? -4.780 27.652 19.079 1.00 19.78 203 ILE B O 1
ATOM 8022 N N . LEU B 1 208 ? -3.734 27.603 21.084 1.00 19.68 204 LEU B N 1
ATOM 8023 C CA . LEU B 1 208 ? -2.430 27.851 20.497 1.00 18.98 204 LEU B CA 1
ATOM 8024 C C . LEU B 1 208 ? -2.113 26.805 19.401 1.00 19.05 204 LEU B C 1
ATOM 8025 O O . LEU B 1 208 ? -1.521 27.147 18.370 1.00 21.64 204 LEU B O 1
ATOM 8041 N N . LYS B 1 209 ? -2.484 25.545 19.630 1.00 19.42 205 LYS B N 1
ATOM 8042 C CA . LYS B 1 209 ? -2.136 24.482 18.666 1.00 16.96 205 LYS B CA 1
ATOM 8043 C C . LYS B 1 209 ? -2.763 24.706 17.292 1.00 17.35 205 LYS B C 1
ATOM 8044 O O . LYS B 1 209 ? -2.222 24.246 16.279 1.00 19.26 205 LYS B O 1
ATOM 8063 N N . TYR B 1 210 ? -3.892 25.412 17.245 1.00 17.06 206 TYR B N 1
ATOM 8064 C CA . TYR B 1 210 ? -4.520 25.707 15.954 1.00 18.78 206 TYR B CA 1
ATOM 8065 C C . TYR B 1 210 ? -3.758 26.831 15.252 1.00 19.41 206 TYR B C 1
ATOM 8066 O O . TYR B 1 210 ? -3.566 26.785 14.029 1.00 21.97 206 TYR B O 1
ATOM 8084 N N . LEU B 1 211 ? -3.311 27.822 16.017 1.00 20.07 207 LEU B N 1
ATOM 8085 C CA . LEU B 1 211 ? -2.614 28.985 15.479 1.00 23.29 207 LEU B CA 1
ATOM 8086 C C . LEU B 1 211 ? -1.182 28.636 15.040 1.00 25.31 207 LEU B C 1
ATOM 8087 O O . LEU B 1 211 ? -0.682 29.193 14.060 1.00 27.28 207 LEU B O 1
ATOM 8103 N N . THR B 1 212 ? -0.530 27.701 15.726 1.00 21.70 208 THR B N 1
ATOM 8104 C CA . THR B 1 212 ? 0.809 27.292 15.309 1.00 25.69 208 THR B CA 1
ATOM 8105 C C . THR B 1 212 ? 0.731 26.240 14.203 1.00 23.43 208 THR B C 1
ATOM 8106 O O . THR B 1 212 ? 1.735 25.912 13.589 1.00 22.19 208 THR B O 1
ATOM 8117 N N . GLY B 1 213 ? -0.459 25.686 13.983 1.00 19.60 209 GLY B N 1
ATOM 8118 C CA . GLY B 1 213 ? -0.634 24.631 13.009 1.00 21.00 209 GLY B CA 1
ATOM 8119 C C . GLY B 1 213 ? -0.119 23.280 13.487 1.00 19.20 209 GLY B C 1
ATOM 8120 O O . GLY B 1 213 ? -0.007 22.355 12.703 1.00 18.75 209 GLY B O 1
ATOM 8124 N N . SER B 1 214 ? 0.224 23.141 14.761 1.00 19.49 210 SER B N 1
ATOM 8125 C CA . SER B 1 214 ? 0.567 21.798 15.246 1.00 15.02 210 SER B CA 1
ATOM 8126 C C . SER B 1 214 ? -0.602 20.856 15.129 1.00 16.97 210 SER B C 1
ATOM 8127 O O . SER B 1 214 ? -0.426 19.670 14.886 1.00 15.36 210 SER B O 1
ATOM 8135 N N . ALA B 1 215 ? -1.813 21.382 15.308 1.00 14.68 211 ALA B N 1
ATOM 8136 C CA . ALA B 1 215 ? -3.027 20.638 15.013 1.00 16.87 211 ALA B CA 1
ATOM 8137 C C . ALA B 1 215 ? -3.236 20.689 13.500 1.00 16.28 211 ALA B C 1
ATOM 8138 O O . ALA B 1 215 ? -3.305 21.767 12.908 1.00 18.24 211 ALA B O 1
ATOM 8145 N N . LYS B 1 216 ? -3.339 19.520 12.892 1.00 14.06 212 LYS B N 1
ATOM 8146 C CA . LYS B 1 216 ? -3.446 19.410 11.448 1.00 14.57 212 LYS B CA 1
ATOM 8147 C C . LYS B 1 216 ? -4.882 19.248 11.013 1.00 17.50 212 LYS B C 1
ATOM 8148 O O . LYS B 1 216 ? -5.184 19.411 9.822 1.00 18.27 212 LYS B O 1
ATOM 8167 N N . THR B 1 217 ? -5.752 18.910 11.959 1.00 15.89 213 THR B N 1
ATOM 8168 C CA . THR B 1 217 ? -7.169 18.763 11.702 1.00 15.88 213 THR B CA 1
ATOM 8169 C C . THR B 1 217 ? -7.906 19.189 12.947 1.00 16.09 213 THR B C 1
ATOM 8170 O O . THR B 1 217 ? -7.298 19.447 13.970 1.00 18.43 213 THR B O 1
ATOM 8181 N N . TYR B 1 218 ? -9.220 19.243 12.855 1.00 17.21 214 TYR B N 1
ATOM 8182 C CA . TYR B 1 218 ? -10.077 19.362 14.045 1.00 18.20 214 TYR B CA 1
ATOM 8183 C C . TYR B 1 218 ? -11.011 18.149 14.136 1.00 20.71 214 TYR B C 1
ATOM 8184 O O . TYR B 1 218 ? -11.519 17.656 13.125 1.00 21.34 214 TYR B O 1
ATOM 8202 N N . ALA B 1 219 ? -11.263 17.683 15.357 1.00 16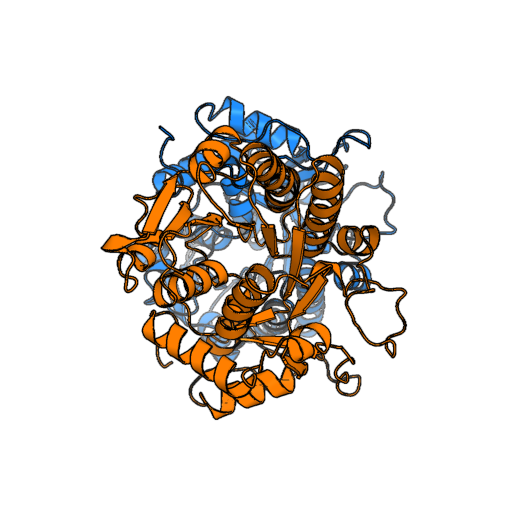.76 215 ALA B N 1
ATOM 8203 C CA . ALA B 1 219 ? -12.129 16.521 15.583 1.00 19.12 215 ALA B CA 1
ATOM 8204 C C . ALA B 1 219 ? -13.610 16.863 15.433 1.00 19.12 215 ALA B C 1
ATOM 8205 O O . ALA B 1 219 ? -14.008 18.013 15.588 1.00 20.38 215 ALA B O 1
ATOM 8212 N N . ASN B 1 220 ? -14.420 15.866 15.099 1.00 19.64 216 ASN B N 1
ATOM 8213 C CA . ASN B 1 220 ? -15.882 16.036 15.093 1.00 19.64 216 ASN B CA 1
ATOM 8214 C C . ASN B 1 220 ? -16.383 15.949 16.539 1.00 22.25 216 ASN B C 1
ATOM 8215 O O . ASN B 1 220 ? -16.794 14.891 17.030 1.00 24.36 216 ASN B O 1
ATOM 8226 N N . SER B 1 221 ? -16.260 17.061 17.240 1.00 20.89 217 SER B N 1
ATOM 8227 C CA . SER B 1 221 ? -16.590 17.083 18.673 1.00 25.01 217 SER B CA 1
ATOM 8228 C C . SER B 1 221 ? -16.985 18.483 19.098 1.00 25.50 217 SER B C 1
ATOM 8229 O O . SER B 1 221 ? -16.685 19.455 18.392 1.00 22.43 217 SER B O 1
ATOM 8237 N N . VAL B 1 222 ? -17.683 18.578 20.230 1.00 22.23 218 VAL B N 1
ATOM 8238 C CA . VAL B 1 222 ? -18.113 19.862 20.744 1.00 21.75 218 VAL B CA 1
ATOM 8239 C C . VAL B 1 222 ? -17.557 20.006 22.131 1.00 27.10 218 VAL B C 1
ATOM 8240 O O . VAL B 1 222 ? -17.270 19.019 22.788 1.00 28.08 218 VAL B O 1
ATOM 8253 N N . GLN B 1 223 ? -17.418 21.240 22.565 1.00 21.63 219 GLN B N 1
ATOM 8254 C CA . GLN B 1 223 ? -17.188 21.464 23.989 1.00 27.27 219 GLN B CA 1
ATOM 8255 C C . GLN B 1 223 ? -17.520 22.877 24.404 1.00 27.71 219 GLN B C 1
ATOM 8256 O O . GLN B 1 223 ? -17.714 23.774 23.584 1.00 25.55 219 GLN B O 1
ATOM 8270 N N . ALA B 1 224 ? -17.631 23.046 25.710 1.00 25.24 220 ALA B N 1
ATOM 8271 C CA . ALA B 1 224 ? -18.084 24.293 26.292 1.00 24.53 220 ALA B CA 1
ATOM 8272 C C . ALA B 1 224 ? -16.900 25.207 26.565 1.00 24.09 220 ALA B C 1
ATOM 8273 O O . ALA B 1 224 ? -15.807 24.740 26.908 1.00 25.81 220 ALA B O 1
ATOM 8280 N N . TYR B 1 225 ? -17.139 26.502 26.417 1.00 25.58 221 TYR B N 1
ATOM 8281 C CA . TYR B 1 225 ? -16.121 27.523 26.615 1.00 22.39 221 TYR B CA 1
ATOM 8282 C C . TYR B 1 225 ? -16.646 28.586 27.571 1.00 25.48 221 TYR B C 1
ATOM 8283 O O . TYR B 1 225 ? -17.857 28.831 27.663 1.00 25.36 221 TYR B O 1
ATOM 8301 N N . VAL B 1 226 ? -15.723 29.233 28.267 1.00 22.64 222 VAL B N 1
ATOM 8302 C CA . VAL B 1 226 ? -16.063 30.387 29.086 1.00 25.48 222 VAL B CA 1
ATOM 8303 C C . VAL B 1 226 ? -14.828 31.311 29.155 1.00 23.06 222 VAL B C 1
ATOM 8304 O O . VAL B 1 226 ? -13.693 30.839 29.062 1.00 24.93 222 VAL B O 1
ATOM 8317 N N . ASP B 1 227 ? -15.064 32.615 29.290 1.00 26.30 223 ASP B N 1
ATOM 8318 C CA . ASP B 1 227 ? -13.973 33.577 29.433 1.00 24.01 223 ASP B CA 1
ATOM 8319 C C . ASP B 1 227 ? -13.433 33.653 30.867 1.00 26.26 223 ASP B C 1
ATOM 8320 O O . ASP B 1 227 ? -14.194 33.650 31.827 1.00 25.42 223 ASP B O 1
ATOM 8329 N N . VAL B 1 228 ? -12.123 33.816 30.956 1.00 22.37 224 VAL B N 1
ATOM 8330 C CA . VAL B 1 228 ? -11.386 33.816 32.216 1.00 21.78 224 VAL B CA 1
ATOM 8331 C C . VAL B 1 228 ? -11.815 34.973 33.113 1.00 23.58 224 VAL B C 1
ATOM 8332 O O . VAL B 1 228 ? -11.844 34.827 34.342 1.00 24.97 224 VAL B O 1
ATOM 8345 N N . LYS B 1 229 ? -12.162 36.116 32.538 1.00 24.05 225 LYS B N 1
ATOM 8346 C CA . LYS B 1 229 ? -12.628 37.221 33.397 1.00 25.09 225 LYS B CA 1
ATOM 8347 C C . LYS B 1 229 ? -13.975 36.885 34.058 1.00 25.97 225 LYS B C 1
ATOM 8348 O O . LYS B 1 229 ? -14.169 37.127 35.258 1.00 27.85 225 LYS B O 1
ATOM 8367 N N . ASP B 1 230 ? -14.900 36.315 33.283 1.00 28.06 226 ASP B N 1
ATOM 8368 C CA . ASP B 1 230 ? -16.158 35.816 33.854 1.00 28.69 226 ASP B CA 1
ATOM 8369 C C . ASP B 1 230 ? -15.895 34.785 34.963 1.00 27.68 226 ASP B C 1
ATOM 8370 O O . ASP B 1 230 ? -16.535 34.828 36.008 1.00 27.08 226 ASP B O 1
ATOM 8379 N N . VAL B 1 231 ? -14.957 33.868 34.751 1.00 24.24 227 VAL B N 1
ATOM 8380 C CA . VAL B 1 231 ? -14.634 32.864 35.787 1.00 25.86 227 VAL B CA 1
ATOM 8381 C C . VAL B 1 231 ? -14.158 33.530 37.082 1.00 27.63 227 VAL B C 1
ATOM 8382 O O . VAL B 1 231 ? -14.587 33.175 38.188 1.00 22.43 227 VAL B O 1
ATOM 8395 N N . ALA B 1 232 ? -13.263 34.498 36.940 1.00 23.97 228 ALA B N 1
ATOM 8396 C CA . ALA B 1 232 ? -12.758 35.231 38.080 1.00 23.01 228 ALA B CA 1
ATOM 8397 C C . ALA B 1 232 ? -13.900 35.966 38.803 1.00 26.04 228 ALA B C 1
ATOM 8398 O O . ALA B 1 232 ? -14.104 35.846 40.029 1.00 24.66 228 ALA B O 1
ATOM 8405 N N . LEU B 1 233 ? -14.667 36.735 38.038 1.00 26.44 229 LEU B N 1
ATOM 8406 C CA . LEU B 1 233 ? -15.806 37.446 38.570 1.00 25.47 229 LEU B CA 1
ATOM 8407 C C . LEU B 1 233 ? -16.788 36.502 39.251 1.00 25.62 229 LEU B C 1
ATOM 8408 O O . LEU B 1 233 ? -17.334 36.826 40.304 1.00 29.08 229 LEU B O 1
ATOM 8424 N N . ALA B 1 234 ? -16.996 35.327 38.669 1.00 24.87 230 ALA B N 1
ATOM 8425 C CA . ALA B 1 234 ? -17.922 34.355 39.271 1.00 26.82 230 ALA B CA 1
ATOM 8426 C C . ALA B 1 234 ? -17.425 33.863 40.642 1.00 24.62 230 ALA B C 1
ATOM 8427 O O . ALA B 1 234 ? -18.228 33.713 41.585 1.00 24.28 230 ALA B O 1
ATOM 8434 N N . HIS B 1 235 ? -16.122 33.607 40.763 1.00 22.68 231 HIS B N 1
ATOM 8435 C CA . HIS B 1 235 ? -15.567 33.223 42.070 1.00 21.77 231 HIS B CA 1
ATOM 8436 C C . HIS B 1 235 ? -15.917 34.279 43.120 1.00 23.15 231 HIS B C 1
ATOM 8437 O O . HIS B 1 235 ? -16.317 33.966 44.248 1.00 22.46 231 HIS B O 1
ATOM 8452 N N . ILE B 1 236 ? -15.722 35.545 42.764 1.00 23.24 232 ILE B N 1
ATOM 8453 C CA . ILE B 1 236 ? -15.976 36.634 43.707 1.00 25.72 232 ILE B CA 1
ATOM 8454 C C . ILE B 1 236 ? -17.469 36.712 44.064 1.00 25.03 232 ILE B C 1
ATOM 8455 O O . ILE B 1 236 ? -17.822 36.909 45.227 1.00 25.58 232 ILE B O 1
ATOM 8471 N N . LEU B 1 237 ? -18.324 36.530 43.072 1.00 25.82 233 LEU B N 1
ATOM 8472 C CA . LEU B 1 237 ? -19.770 36.556 43.271 1.00 28.65 233 LEU B CA 1
ATOM 8473 C C . LEU B 1 237 ? -20.204 35.464 44.257 1.00 27.58 233 LEU B C 1
ATOM 8474 O O . LEU B 1 237 ? -21.045 35.707 45.127 1.00 28.46 233 LEU B O 1
ATOM 8490 N N . LEU B 1 238 ? -19.634 34.269 44.113 1.00 27.87 234 LEU B N 1
ATOM 8491 C CA . LEU B 1 238 ? -19.946 33.158 45.006 1.00 27.00 234 LEU B CA 1
ATOM 8492 C C . LEU B 1 238 ? -19.454 33.411 46.430 1.00 27.20 234 LEU B C 1
ATOM 8493 O O . LEU B 1 238 ? -20.096 32.997 47.405 1.00 29.17 234 LEU B O 1
ATOM 8509 N N . TYR B 1 239 ? -18.337 34.114 46.562 1.00 24.47 235 TYR B N 1
ATOM 8510 C CA . TYR B 1 239 ? -17.845 34.496 47.888 1.00 26.46 235 TYR B CA 1
ATOM 8511 C C . TYR B 1 239 ? -18.755 35.530 48.567 1.00 29.66 235 TYR B C 1
ATOM 8512 O O . TYR B 1 239 ? -19.130 35.396 49.761 1.00 26.69 235 TYR B O 1
ATOM 8530 N N . GLU B 1 240 ? -19.122 36.556 47.800 1.00 29.66 236 GLU B N 1
ATOM 8531 C CA . GLU B 1 240 ? -19.804 37.726 48.348 1.00 29.90 236 GLU B CA 1
ATOM 8532 C C . GLU B 1 240 ? -21.308 37.542 48.514 1.00 30.12 236 GLU B C 1
ATOM 8533 O O . GLU B 1 240 ? -21.938 38.319 49.201 1.00 34.55 236 GLU B O 1
ATOM 8545 N N . THR B 1 241 ? -21.880 36.524 47.889 1.00 28.30 237 THR B N 1
ATOM 8546 C CA . THR B 1 241 ? -23.335 36.362 47.952 1.00 29.67 237 THR B CA 1
ATOM 8547 C C . THR B 1 241 ? -23.692 35.447 49.113 1.00 31.29 237 THR B C 1
ATOM 8548 O O . THR B 1 241 ? -23.440 34.258 49.055 1.00 29.05 237 THR B O 1
ATOM 8559 N N . PRO B 1 242 ? -24.291 36.004 50.184 1.00 30.24 238 PRO B N 1
ATOM 8560 C CA . PRO B 1 242 ? -24.453 35.168 51.381 1.00 30.46 238 PRO B CA 1
ATOM 8561 C C . PRO B 1 242 ? -25.217 33.853 51.118 1.00 31.77 238 PRO B C 1
ATOM 8562 O O . PRO B 1 242 ? -24.870 32.812 51.672 1.00 32.87 238 PRO B O 1
ATOM 8573 N N . GLU B 1 243 ? -26.229 33.912 50.255 1.00 32.54 239 GLU B N 1
ATOM 8574 C CA . GLU B 1 243 ? -27.099 32.762 49.985 1.00 36.82 239 GLU B CA 1
ATOM 8575 C C . GLU B 1 243 ? -26.495 31.723 49.024 1.00 33.34 239 GLU B C 1
ATOM 8576 O O . GLU B 1 243 ? -27.097 30.678 48.771 1.00 34.48 239 GLU B O 1
ATOM 8588 N N . ALA B 1 244 ? -25.319 31.990 48.471 1.00 29.96 240 ALA B N 1
ATOM 8589 C CA . ALA B 1 244 ? -24.703 31.020 47.555 1.00 28.66 240 ALA B CA 1
ATOM 8590 C C . ALA B 1 244 ? -24.503 29.687 48.284 1.00 31.72 240 ALA B C 1
ATOM 8591 O O . ALA B 1 244 ? -24.183 29.649 49.484 1.00 28.96 240 ALA B O 1
ATOM 8598 N N . SER B 1 245 ? -24.754 28.599 47.574 1.00 27.92 241 SER B N 1
ATOM 8599 C CA . SER B 1 245 ? -24.724 27.269 48.169 1.00 27.48 241 SER B CA 1
ATOM 8600 C C . SER B 1 245 ? -24.560 26.226 47.080 1.00 28.98 241 SER B C 1
ATOM 8601 O O . SER B 1 245 ? -25.143 26.353 45.995 1.00 31.60 241 SER B O 1
ATOM 8609 N N . GLY B 1 246 ? -23.741 25.212 47.334 1.00 25.93 242 GLY B N 1
ATOM 8610 C CA . GLY B 1 246 ? -23.642 24.080 46.437 1.00 28.23 242 GLY B CA 1
ATOM 8611 C C . GLY B 1 246 ? -22.616 24.298 45.344 1.00 28.36 242 GLY B C 1
ATOM 8612 O O . GLY B 1 246 ? -21.639 25.013 45.550 1.00 25.05 242 GLY B O 1
ATOM 8616 N N . ARG B 1 247 ? -22.847 23.671 44.192 1.00 25.46 243 ARG B N 1
ATOM 8617 C CA . ARG B 1 247 ? -21.950 23.754 43.036 1.00 24.47 243 ARG B CA 1
ATOM 8618 C C . ARG B 1 247 ? -22.539 24.710 42.001 1.00 25.80 243 ARG B C 1
ATOM 8619 O O . ARG B 1 247 ? -23.739 24.940 41.991 1.00 26.95 243 ARG B O 1
ATOM 8640 N N . TYR B 1 248 ? -21.693 25.268 41.145 1.00 25.36 244 TYR B N 1
ATOM 8641 C CA . TYR B 1 248 ? -22.142 26.229 40.142 1.00 27.76 244 TYR B CA 1
ATOM 8642 C C . TYR B 1 248 ? -21.425 25.978 38.823 1.00 27.02 244 TYR B C 1
ATOM 8643 O O . TYR B 1 248 ? -20.214 26.168 38.739 1.00 23.55 244 TYR B O 1
ATOM 8661 N N . LEU B 1 249 ? -22.163 25.562 37.793 1.00 24.71 245 LEU B N 1
ATOM 8662 C CA . LEU B 1 249 ? -21.578 25.301 36.479 1.00 24.64 245 LEU B CA 1
ATOM 8663 C C . LEU B 1 249 ? -21.291 26.648 35.805 1.00 25.44 245 LEU B C 1
ATOM 8664 O O . LEU B 1 249 ? -22.158 27.512 35.734 1.00 29.08 245 LEU B O 1
ATOM 8680 N N . CYS B 1 250 ? -20.052 26.828 35.334 1.00 26.23 246 CYS B N 1
ATOM 8681 C CA . CYS B 1 250 ? -19.624 28.121 34.808 1.00 26.27 246 CYS B CA 1
ATOM 8682 C C . CYS B 1 250 ? -19.203 27.963 33.363 1.00 28.16 246 CYS B C 1
ATOM 8683 O O . CYS B 1 250 ? -18.100 27.517 33.074 1.00 24.99 246 CYS B O 1
ATOM 8691 N N . ALA B 1 251 ? -20.121 28.307 32.463 1.00 26.97 247 ALA B N 1
ATOM 8692 C CA . ALA B 1 251 ? -19.947 28.085 31.028 1.00 24.95 247 ALA B CA 1
ATOM 8693 C C . ALA B 1 251 ? -20.770 29.083 30.250 1.00 27.38 247 ALA B C 1
ATOM 8694 O O . ALA B 1 251 ? -21.850 29.467 30.690 1.00 29.45 247 ALA B O 1
ATOM 8701 N N . GLU B 1 252 ? -20.301 29.476 29.067 1.00 26.96 248 GLU B N 1
ATOM 8702 C CA . GLU B 1 252 ? -21.089 30.414 28.266 1.00 28.45 248 GLU B CA 1
ATOM 8703 C C . GLU B 1 252 ? -21.839 29.721 27.143 1.00 29.18 248 GLU B C 1
ATOM 8704 O O . GLU B 1 252 ? -23.027 29.981 26.937 1.00 31.60 248 GLU B O 1
ATOM 8716 N N . SER B 1 253 ? -21.146 28.864 26.399 1.00 28.13 249 SER B N 1
ATOM 8717 C CA . SER B 1 253 ? -21.787 28.124 25.322 1.00 28.71 249 SER B CA 1
ATOM 8718 C C . SER B 1 253 ? -20.953 26.913 24.910 1.00 27.18 249 SER B C 1
ATOM 8719 O O . SER B 1 253 ? -19.788 26.766 25.291 1.00 26.29 249 SER B O 1
ATOM 8727 N N . VAL B 1 254 ? -21.564 26.056 24.111 1.00 27.58 250 VAL B N 1
ATOM 8728 C CA . VAL B 1 254 ? -20.900 24.880 23.569 1.00 26.35 250 VAL B CA 1
ATOM 8729 C C . VAL B 1 254 ? -20.730 25.071 22.069 1.00 26.82 250 VAL B C 1
ATOM 8730 O O . VAL B 1 254 ? -21.686 25.417 21.364 1.00 30.19 250 VAL B O 1
ATOM 8743 N N . LEU B 1 255 ? -19.508 24.868 21.600 1.00 25.79 251 LEU B N 1
ATOM 8744 C CA . LEU B 1 255 ? -19.174 24.971 20.181 1.00 27.91 251 LEU B CA 1
ATOM 8745 C C . LEU B 1 255 ? -18.559 23.673 19.645 1.00 24.65 251 LEU B C 1
ATOM 8746 O O . LEU B 1 255 ? -17.742 22.990 20.283 1.00 24.16 251 LEU B O 1
ATOM 8762 N N . HIS B 1 256 ? -18.950 23.367 18.420 1.00 26.58 252 HIS B N 1
ATOM 8763 C CA . HIS B 1 256 ? -18.227 22.397 17.634 1.00 26.07 252 HIS B CA 1
ATOM 8764 C C . HIS B 1 256 ? -16.846 22.970 17.284 1.00 23.50 252 HIS B C 1
ATOM 8765 O O . HIS B 1 256 ? -16.687 24.165 17.043 1.00 28.73 252 HIS B O 1
ATOM 8780 N N . ARG B 1 257 ? -15.853 22.109 17.262 1.00 24.04 253 ARG B N 1
ATOM 8781 C CA . ARG B 1 257 ? -14.478 22.552 16.991 1.00 21.26 253 ARG B CA 1
ATOM 8782 C C . ARG B 1 257 ? -14.353 23.175 15.604 1.00 22.13 253 ARG B C 1
ATOM 8783 O O . ARG B 1 257 ? -13.533 24.076 15.390 1.00 26.56 253 ARG B O 1
ATOM 8804 N N . GLY B 1 258 ? -15.176 22.696 14.673 1.00 24.88 254 GLY B N 1
ATOM 8805 C CA . GLY B 1 258 ? -15.235 23.258 13.338 1.00 27.48 254 GLY B CA 1
ATOM 8806 C C . GLY B 1 258 ? -15.629 24.722 13.361 1.00 32.30 254 GLY B C 1
ATOM 8807 O O . GLY B 1 258 ? -15.169 25.519 12.551 1.00 28.37 254 GLY B O 1
ATOM 8811 N N . ASP B 1 259 ? -16.501 25.081 14.295 1.00 29.73 255 ASP B N 1
ATOM 8812 C CA . ASP B 1 259 ? -16.946 26.457 14.390 1.00 34.03 255 ASP B CA 1
ATOM 8813 C C . ASP B 1 259 ? -15.878 27.274 15.116 1.00 31.13 255 ASP B C 1
ATOM 8814 O O . ASP B 1 259 ? -15.681 28.446 14.803 1.00 30.17 255 ASP B O 1
ATOM 8823 N N . VAL B 1 260 ? -15.191 26.657 16.083 1.00 29.33 256 VAL B N 1
ATOM 8824 C CA . VAL B 1 260 ? -14.045 27.295 16.732 1.00 24.41 256 VAL B CA 1
ATOM 8825 C C . VAL B 1 260 ? -12.959 27.675 15.725 1.00 28.83 256 VAL B C 1
ATOM 8826 O O . VAL B 1 260 ? -12.491 28.809 15.696 1.00 28.40 256 VAL B O 1
ATOM 8839 N N . VAL B 1 261 ? -12.545 26.730 14.892 1.00 24.40 257 VAL B N 1
ATOM 8840 C CA . VAL B 1 261 ? -11.499 27.069 13.915 1.00 29.42 257 VAL B CA 1
ATOM 8841 C C . VAL B 1 261 ? -12.006 28.038 12.838 1.00 33.49 257 VAL B C 1
ATOM 8842 O O . VAL B 1 261 ? -11.238 28.869 12.338 1.00 32.06 257 VAL B O 1
ATOM 8855 N N . GLU B 1 262 ? -13.295 27.969 12.489 1.00 28.91 258 GLU B N 1
ATOM 8856 C CA . GLU B 1 262 ? -13.840 28.933 11.546 1.00 31.64 258 GLU B CA 1
ATOM 8857 C C . GLU B 1 262 ? -13.686 30.339 12.133 1.00 33.25 258 GLU B C 1
ATOM 8858 O O . GLU B 1 262 ? -13.215 31.249 11.464 1.00 32.80 258 GLU B O 1
ATOM 8870 N N . ILE B 1 263 ? -14.060 30.500 13.399 1.00 31.15 259 ILE B N 1
ATOM 8871 C CA . ILE B 1 263 ? -13.896 31.784 14.072 1.00 36.86 259 ILE B CA 1
ATOM 8872 C C . ILE B 1 263 ? -12.428 32.244 14.048 1.00 31.75 259 ILE B C 1
ATOM 8873 O O . ILE B 1 263 ? -12.136 33.380 13.710 1.00 31.24 259 ILE B O 1
ATOM 8889 N N . LEU B 1 264 ? -11.505 31.362 14.411 1.00 30.65 260 LEU B N 1
ATOM 8890 C CA . LEU B 1 264 ? -10.099 31.753 14.498 1.00 26.77 260 LEU B CA 1
ATOM 8891 C C . LEU B 1 264 ? -9.527 32.098 13.123 1.00 32.73 260 LEU B C 1
ATOM 8892 O O . LEU B 1 264 ? -8.756 33.049 12.962 1.00 35.36 260 LEU B O 1
ATOM 8908 N N . SER B 1 265 ? -9.896 31.304 12.131 1.00 30.65 261 SER B N 1
ATOM 8909 C CA . SER B 1 265 ? -9.388 31.515 10.780 1.00 34.80 261 SER B CA 1
ATOM 8910 C C . SER B 1 265 ? -9.885 32.847 10.187 1.00 35.35 261 SER B C 1
ATOM 8911 O O . SER B 1 265 ? -9.185 33.466 9.394 1.00 37.76 261 SER B O 1
ATOM 8919 N N . LYS B 1 266 ? -11.069 33.302 10.594 1.00 34.65 262 LYS B N 1
ATOM 8920 C CA . LYS B 1 266 ? -11.601 34.563 10.073 1.00 43.94 262 LYS B CA 1
ATOM 8921 C C . LYS B 1 266 ? -10.885 35.752 10.713 1.00 40.99 262 LYS B C 1
ATOM 8922 O O . LYS B 1 266 ? -10.520 36.705 10.028 1.00 39.43 262 LYS B O 1
ATOM 8941 N N . PHE B 1 267 ? -10.667 35.685 12.024 1.00 35.30 263 PHE B N 1
ATOM 8942 C CA . PHE B 1 267 ? -9.937 36.740 12.723 1.00 38.43 263 PHE B CA 1
ATOM 8943 C C . PHE B 1 267 ? -8.473 36.772 12.317 1.00 36.67 263 PHE B C 1
ATOM 8944 O O . PHE B 1 267 ? -7.857 37.840 12.307 1.00 35.44 263 PHE B O 1
ATOM 8961 N N . PHE B 1 268 ? -7.929 35.592 12.018 1.00 31.71 264 PHE B N 1
ATOM 8962 C CA . PHE B 1 268 ? -6.484 35.388 11.834 1.00 30.10 264 PHE B CA 1
ATOM 8963 C C . PHE B 1 268 ? -6.167 34.574 10.575 1.00 35.38 264 PHE B C 1
ATOM 8964 O O . PHE B 1 268 ? -5.605 33.494 10.647 1.00 30.11 264 PHE B O 1
ATOM 8981 N N . PRO B 1 269 ? -6.513 35.112 9.403 1.00 35.35 265 PRO B N 1
ATOM 8982 C CA . PRO B 1 269 ? -6.382 34.375 8.140 1.00 40.05 265 PRO B CA 1
ATOM 8983 C C . PRO B 1 269 ? -4.945 34.028 7.722 1.00 39.09 265 PRO B C 1
ATOM 8984 O O . PRO B 1 269 ? -4.754 33.200 6.831 1.00 39.35 265 PRO B O 1
ATOM 8995 N N . GLU B 1 270 ? -3.954 34.643 8.356 1.00 33.97 266 GLU B N 1
ATOM 8996 C CA . GLU B 1 270 ? -2.549 34.448 7.979 1.00 36.56 266 GLU B CA 1
ATOM 8997 C C . GLU B 1 270 ? -1.919 33.203 8.630 1.00 36.80 266 GLU B C 1
ATOM 8998 O O . GLU B 1 270 ? -0.787 32.824 8.307 1.00 35.83 266 GLU B O 1
ATOM 9010 N N . TYR B 1 271 ? -2.651 32.569 9.541 1.00 31.28 267 TYR B N 1
ATOM 9011 C CA . TYR B 1 271 ? -2.112 31.458 10.307 1.00 25.44 267 TYR B CA 1
ATOM 9012 C C . TYR B 1 271 ? -2.632 30.124 9.811 1.00 27.83 267 TYR B C 1
ATOM 9013 O O . TYR B 1 271 ? -3.712 30.062 9.230 1.00 31.24 267 TYR B O 1
ATOM 9031 N N . PRO B 1 272 ? -1.856 29.050 10.046 1.00 28.81 268 PRO B N 1
ATOM 9032 C CA . PRO B 1 272 ? -2.133 27.710 9.521 1.00 25.97 268 PRO B CA 1
ATOM 9033 C C . PRO B 1 272 ? -3.139 26.934 10.356 1.00 21.51 268 PRO B C 1
ATOM 9034 O O . PRO B 1 272 ? -2.930 25.774 10.707 1.00 23.18 268 PRO B O 1
ATOM 9045 N N . ILE B 1 273 ? -4.256 27.597 10.615 1.00 23.75 269 ILE B N 1
ATOM 9046 C CA . ILE B 1 273 ? -5.402 27.002 11.298 1.00 26.48 269 ILE B CA 1
ATOM 9047 C C . ILE B 1 273 ? -6.005 25.913 10.404 1.00 23.59 269 ILE B C 1
ATOM 9048 O O . ILE B 1 273 ? -6.287 26.146 9.216 1.00 25.71 269 ILE B O 1
ATOM 9064 N N . PRO B 1 274 ? -6.174 24.702 10.939 1.00 20.93 270 PRO B N 1
ATOM 9065 C CA . PRO B 1 274 ? -6.749 23.633 10.114 1.00 24.38 270 PRO B CA 1
ATOM 9066 C C . PRO B 1 274 ? -8.200 23.907 9.653 1.00 29.69 270 PRO B C 1
ATOM 9067 O O . PRO B 1 274 ? -8.958 24.546 10.374 1.00 29.50 270 PRO B O 1
ATOM 9078 N N . THR B 1 275 ? -8.559 23.476 8.437 1.00 27.38 271 THR B N 1
ATOM 9079 C CA . THR B 1 275 ? -9.972 23.498 8.007 1.00 31.99 271 THR B CA 1
ATOM 9080 C C . THR B 1 275 ? -10.504 22.083 7.761 1.00 27.09 271 THR B C 1
ATOM 9081 O O . THR B 1 275 ? -11.717 21.879 7.480 1.00 25.87 271 THR B O 1
ATOM 9092 N N . LYS B 1 276 ? -9.579 21.126 7.789 1.00 20.70 272 LYS B N 1
ATOM 9093 C CA . LYS B 1 276 ? -9.904 19.733 7.607 1.00 20.00 272 LYS B CA 1
ATOM 9094 C C . LYS B 1 276 ? -10.375 19.130 8.913 1.00 21.39 272 LYS B C 1
ATOM 9095 O O . LYS B 1 276 ? -9.734 19.306 9.957 1.00 20.10 272 LYS B O 1
ATOM 9114 N N . CYS B 1 277 ? -11.469 18.386 8.840 1.00 20.25 273 CYS B N 1
ATOM 9115 C CA . CYS B 1 277 ? -11.963 17.630 9.980 1.00 22.15 273 CYS B CA 1
ATOM 9116 C C . CYS B 1 277 ? -11.346 16.249 9.934 1.00 20.03 273 CYS B C 1
ATOM 9117 O O . CYS B 1 277 ? -11.209 15.641 8.856 1.00 21.17 273 CYS B O 1
ATOM 9125 N N . SER B 1 278 ? -11.003 15.752 11.121 1.00 19.62 274 SER B N 1
ATOM 9126 C CA . SER B 1 278 ? -10.318 14.494 11.299 1.00 21.22 274 SER B CA 1
ATOM 9127 C C . SER B 1 278 ? -11.106 13.339 10.769 1.00 19.57 274 SER B C 1
ATOM 9128 O O . SER B 1 278 ? -10.532 12.381 10.253 1.00 29.43 274 SER B O 1
ATOM 9136 N N . ASP B 1 279 ? -12.429 13.414 10.927 1.00 22.17 275 ASP B N 1
ATOM 9137 C CA . ASP B 1 279 ? -13.346 12.336 10.534 1.00 26.57 275 ASP B CA 1
ATOM 9138 C C . ASP B 1 279 ? -14.754 12.882 10.244 1.00 25.95 275 ASP B C 1
ATOM 9139 O O . ASP B 1 279 ? -15.462 13.341 11.154 1.00 25.90 275 ASP B O 1
ATOM 9148 N N . VAL B 1 280 ? -15.172 12.837 8.982 1.00 24.39 276 VAL B N 1
ATOM 9149 C CA . VAL B 1 280 ? -16.490 13.333 8.608 1.00 24.74 276 VAL B CA 1
ATOM 9150 C C . VAL B 1 280 ? -17.453 12.205 8.263 1.00 31.48 276 VAL B C 1
ATOM 9151 O O . VAL B 1 280 ? -18.452 12.426 7.558 1.00 30.40 276 VAL B O 1
ATOM 9164 N N . THR B 1 281 ? -17.187 11.009 8.782 1.00 28.52 277 THR B N 1
ATOM 9165 C CA . THR B 1 281 ? -18.084 9.862 8.523 1.00 36.49 277 THR B CA 1
ATOM 9166 C C . THR B 1 281 ? -19.504 10.065 9.061 1.00 28.86 277 THR B C 1
ATOM 9167 O O . THR B 1 281 ? -20.469 9.547 8.494 1.00 31.72 277 THR B O 1
ATOM 9178 N N . LYS B 1 282 ? -19.621 10.784 10.170 1.00 30.44 278 LYS B N 1
ATOM 9179 C CA . LYS B 1 282 ? -20.908 11.079 10.796 1.00 35.84 278 LYS B CA 1
ATOM 9180 C C . LYS B 1 282 ? -21.153 12.555 10.618 1.00 31.29 278 LYS B C 1
ATOM 9181 O O . LYS B 1 282 ? -20.203 13.312 10.369 1.00 28.06 278 LYS B O 1
ATOM 9200 N N . PRO B 1 283 ? -22.412 12.980 10.730 1.00 29.39 279 PRO B N 1
ATOM 9201 C CA . PRO B 1 283 ? -22.694 14.413 10.709 1.00 27.65 279 PRO B CA 1
ATOM 9202 C C . PRO B 1 283 ? -22.015 15.103 11.865 1.00 26.73 279 PRO B C 1
ATOM 9203 O O . PRO B 1 283 ? -21.597 14.424 12.857 1.00 25.93 279 PRO B O 1
ATOM 9214 N N . ARG B 1 284 ? -21.910 16.430 11.814 1.00 27.25 280 ARG B N 1
ATOM 9215 C CA . ARG B 1 284 ? -21.365 17.122 12.992 1.00 26.51 280 ARG B CA 1
ATOM 9216 C C . ARG B 1 284 ? -22.142 16.782 14.250 1.00 31.86 280 ARG B C 1
ATOM 9217 O O . ARG B 1 284 ? -23.369 16.862 14.262 1.00 28.23 280 ARG B O 1
ATOM 9238 N N . VAL B 1 285 ? -21.410 16.450 15.310 1.00 29.36 281 VAL B N 1
ATOM 9239 C CA . VAL B 1 285 ? -21.992 16.280 16.645 1.00 27.94 281 VAL B CA 1
ATOM 9240 C C . VAL B 1 285 ? -22.668 17.589 17.043 1.00 31.97 281 VAL B C 1
ATOM 9241 O O . VAL B 1 285 ? -22.139 18.674 16.770 1.00 26.97 281 VAL B O 1
ATOM 9254 N N . LYS B 1 286 ? -23.845 17.501 17.674 1.00 28.94 282 LYS B N 1
ATOM 9255 C CA . LYS B 1 286 ? -24.542 18.703 18.100 1.00 29.15 282 LYS B CA 1
ATOM 9256 C C . LYS B 1 286 ? -24.106 19.117 19.497 1.00 28.33 282 LYS B C 1
ATOM 9257 O O . LYS B 1 286 ? -23.765 18.269 20.333 1.00 29.56 282 LYS B O 1
ATOM 9276 N N . PRO B 1 287 ? -24.102 20.429 19.765 1.00 30.95 283 PRO B N 1
ATOM 9277 C CA . PRO B 1 287 ? -23.865 20.839 21.149 1.00 32.72 283 PRO B CA 1
ATOM 9278 C C . PRO B 1 287 ? -24.796 20.134 22.146 1.00 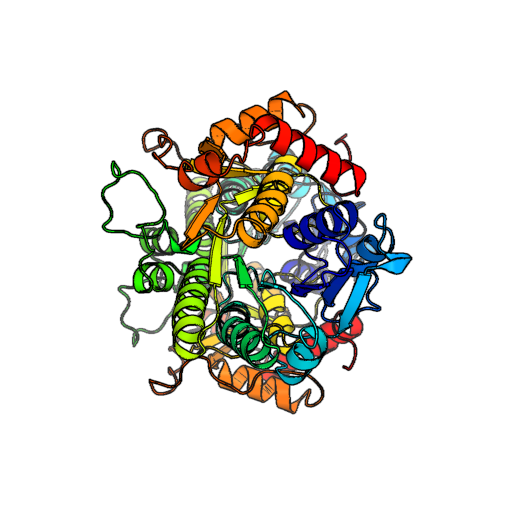34.12 283 PRO B C 1
ATOM 9279 O O . PRO B 1 287 ? -25.995 19.944 21.899 1.00 33.60 283 PRO B O 1
ATOM 9290 N N . TYR B 1 288 ? -24.231 19.708 23.261 1.00 29.14 284 TYR B N 1
ATOM 9291 C CA . TYR B 1 288 ? -25.045 19.182 24.353 1.00 31.68 284 TYR B CA 1
ATOM 9292 C C . TYR B 1 288 ? -25.712 20.331 25.101 1.00 32.07 284 TYR B C 1
ATOM 9293 O O . TYR B 1 288 ? -25.248 21.469 25.037 1.00 33.22 284 TYR B O 1
ATOM 9311 N N . LYS B 1 289 ? -26.848 20.043 25.747 1.00 33.10 285 LYS B N 1
ATOM 9312 C CA . LYS B 1 289 ? -27.538 21.024 26.568 1.00 31.43 285 LYS B CA 1
ATOM 9313 C C . LYS B 1 289 ? -26.920 21.110 27.959 1.00 32.26 285 LYS B C 1
ATOM 9314 O O . LYS B 1 289 ? -26.587 20.095 28.569 1.00 31.23 285 LYS B O 1
ATOM 9333 N N . PHE B 1 290 ? -26.790 22.329 28.470 1.00 32.27 286 PHE B N 1
ATOM 9334 C CA . PHE B 1 290 ? -26.309 22.544 29.837 1.00 31.11 286 PHE B CA 1
ATOM 9335 C C . PHE B 1 290 ? -27.107 23.669 30.475 1.00 32.87 286 PHE B C 1
ATOM 9336 O O . PHE B 1 290 ? -27.858 24.384 29.805 1.00 32.93 286 PHE B O 1
ATOM 9353 N N . SER B 1 291 ? -26.954 23.823 31.782 1.00 32.21 287 SER B N 1
ATOM 9354 C CA . SER B 1 291 ? -27.563 24.931 32.484 1.00 36.21 287 SER B CA 1
ATOM 9355 C C . SER B 1 291 ? -26.512 25.746 33.224 1.00 32.70 287 SER B C 1
ATOM 9356 O O . SER B 1 291 ? -25.716 25.202 34.009 1.00 35.09 287 SER B O 1
ATOM 9364 N N . ASN B 1 292 ? -26.516 27.052 32.977 1.00 31.26 288 ASN B N 1
ATOM 9365 C CA . ASN B 1 292 ? -25.734 27.977 33.793 1.00 33.26 288 ASN B CA 1
ATOM 9366 C C . ASN B 1 292 ? -26.681 28.907 34.535 1.00 34.73 288 ASN B C 1
ATOM 9367 O O . ASN B 1 292 ? -26.308 30.021 34.914 1.00 34.59 288 ASN B O 1
ATOM 9378 N N . GLN B 1 293 ? -27.915 28.440 34.723 1.00 35.99 289 GLN B N 1
ATOM 9379 C CA . GLN B 1 293 ? -28.971 29.248 35.357 1.00 34.92 289 GLN B CA 1
ATOM 9380 C C . GLN B 1 293 ? -28.629 29.662 36.794 1.00 34.62 289 GLN B C 1
ATOM 9381 O O . GLN B 1 293 ? -28.994 30.751 37.223 1.00 37.97 289 GLN B O 1
ATOM 9395 N N . LYS B 1 294 ? -27.916 28.808 37.534 1.00 37.99 290 LYS B N 1
ATOM 9396 C CA . LYS B 1 294 ? -27.594 29.138 38.927 1.00 35.53 290 LYS B CA 1
ATOM 9397 C C . LYS B 1 294 ? -26.752 30.412 39.009 1.00 32.90 290 LYS B C 1
ATOM 9398 O O . LYS B 1 294 ? -27.004 31.284 39.839 1.00 35.15 290 LYS B O 1
ATOM 9417 N N . LEU B 1 295 ? -25.721 30.501 38.168 1.00 30.84 291 LEU B N 1
ATOM 9418 C CA . LEU B 1 295 ? -24.883 31.695 38.148 1.00 34.39 291 LEU B CA 1
ATOM 9419 C C . LEU B 1 295 ? -25.613 32.872 37.547 1.00 38.72 291 LEU B C 1
ATOM 9420 O O . LEU B 1 295 ? -25.440 34.009 37.985 1.00 37.40 291 LEU B O 1
ATOM 9436 N N . LYS B 1 296 ? -26.440 32.608 36.540 1.00 34.67 292 LYS B N 1
ATOM 9437 C CA . LYS B 1 296 ? -27.185 33.689 35.922 1.00 36.53 292 LYS B CA 1
ATOM 9438 C C . LYS B 1 296 ? -28.116 34.324 36.948 1.00 37.14 292 LYS B C 1
ATOM 9439 O O . LYS B 1 296 ? -28.250 35.543 37.008 1.00 44.74 292 LYS B O 1
ATOM 9458 N N . ASP B 1 297 ? -28.744 33.496 37.771 1.00 38.74 293 ASP B N 1
ATOM 9459 C CA . ASP B 1 297 ? -29.721 33.988 38.746 1.00 37.77 293 ASP B CA 1
ATOM 9460 C C . ASP B 1 297 ? -29.073 34.844 39.844 1.00 37.15 293 ASP B C 1
ATOM 9461 O O . ASP B 1 297 ? -29.769 35.587 40.549 1.00 39.32 293 ASP B O 1
ATOM 9470 N N . LEU B 1 298 ? -27.754 34.722 40.003 1.00 36.55 294 LEU B N 1
ATOM 9471 C CA . LEU B 1 298 ? -26.997 35.555 40.946 1.00 36.40 294 LEU B CA 1
ATOM 9472 C C . LEU B 1 298 ? -26.514 36.859 40.288 1.00 41.58 294 LEU B C 1
ATOM 9473 O O . LEU B 1 298 ? -25.876 37.689 40.930 1.00 50.87 294 LEU B O 1
ATOM 9489 N N . GLY B 1 299 ? -26.834 37.039 39.014 1.00 37.53 295 GLY B N 1
ATOM 9490 C CA . GLY B 1 299 ? -26.544 38.284 38.322 1.00 49.88 295 GLY B CA 1
ATOM 9491 C C . GLY B 1 299 ? -25.408 38.245 37.309 1.00 48.29 295 GLY B C 1
ATOM 9492 O O . GLY B 1 299 ? -25.152 39.240 36.635 1.00 53.69 295 GLY B O 1
ATOM 9496 N N . LEU B 1 300 ? -24.721 37.114 37.199 1.00 40.31 296 LEU B N 1
ATOM 9497 C CA . LEU B 1 300 ? -23.572 37.023 36.311 1.00 39.68 296 LEU B CA 1
ATOM 9498 C C . LEU B 1 300 ? -24.004 37.096 34.839 1.00 43.07 296 LEU B C 1
ATOM 9499 O O . LEU B 1 300 ? -24.946 36.416 34.436 1.00 46.30 296 LEU B O 1
ATOM 9515 N N . GLU B 1 301 ? -23.328 37.936 34.050 1.00 37.76 297 GLU B N 1
ATOM 9516 C CA . GLU B 1 301 ? -23.498 37.939 32.585 1.00 41.24 297 GLU B CA 1
ATOM 9517 C C . GLU B 1 301 ? -22.232 37.404 31.906 1.00 40.72 297 GLU B C 1
ATOM 9518 O O . GLU B 1 301 ? -21.111 37.799 32.244 1.00 46.37 297 GLU B O 1
ATOM 9530 N N . PHE B 1 302 ? -22.418 36.492 30.955 1.00 39.32 298 PHE B N 1
ATOM 9531 C CA . PHE B 1 302 ? -21.304 35.807 30.315 1.00 38.25 298 PHE B CA 1
ATOM 9532 C C . PHE B 1 302 ? -20.856 36.504 29.038 1.00 40.32 298 PHE B C 1
ATOM 9533 O O . PHE B 1 302 ? -21.672 36.857 28.188 1.00 39.03 298 PHE B O 1
ATOM 9550 N N . THR B 1 303 ? -19.552 36.707 28.916 1.00 37.96 299 THR B N 1
ATOM 9551 C CA . THR B 1 303 ? -18.964 37.254 27.706 1.00 40.87 299 THR B CA 1
ATOM 9552 C C . THR B 1 303 ? -19.123 36.248 26.579 1.00 31.90 299 THR B C 1
ATOM 9553 O O . THR B 1 303 ? -18.829 35.067 26.757 1.00 33.08 299 THR B O 1
ATOM 9564 N N . PRO B 1 304 ? -19.577 36.707 25.400 1.00 33.45 300 PRO B N 1
ATOM 9565 C CA . PRO B 1 304 ? -19.630 35.746 24.298 1.00 33.25 300 PRO B CA 1
ATOM 9566 C C . PRO B 1 304 ? -18.254 35.166 23.920 1.00 36.44 300 PRO B C 1
ATOM 9567 O O . PRO B 1 304 ? -17.235 35.870 23.838 1.00 36.40 300 PRO B O 1
ATOM 9578 N N . VAL B 1 305 ? -18.249 33.865 23.646 1.00 35.15 301 VAL B N 1
ATOM 9579 C CA . VAL B 1 305 ? -17.030 33.117 23.329 1.00 38.91 301 VAL B CA 1
ATOM 9580 C C . VAL B 1 305 ? -16.173 33.727 22.204 1.00 39.28 301 VAL B C 1
ATOM 9581 O O . VAL B 1 305 ? -14.948 33.705 22.284 1.00 37.01 301 VAL B O 1
ATOM 9594 N N . LYS B 1 306 ? -16.806 34.272 21.166 1.00 35.24 302 LYS B N 1
ATOM 9595 C CA . LYS B 1 306 ? -16.054 34.821 20.026 1.00 37.59 302 LYS B CA 1
ATOM 9596 C C . LYS B 1 306 ? -15.047 35.905 20.420 1.00 35.41 302 LYS B C 1
ATOM 9597 O O . LYS B 1 306 ? -13.918 35.944 19.920 1.00 36.47 302 LYS B O 1
ATOM 9616 N N . GLN B 1 307 ? -15.487 36.803 21.286 1.00 39.36 303 GLN B N 1
ATOM 9617 C CA . GLN B 1 307 ? -14.665 37.895 21.795 1.00 48.40 303 GLN B CA 1
ATOM 9618 C C . GLN B 1 307 ? -13.511 37.334 22.602 1.00 41.39 303 GLN B C 1
ATOM 9619 O O . GLN B 1 307 ? -12.377 37.817 22.577 1.00 38.04 303 GLN B O 1
ATOM 9633 N N . CYS B 1 308 ? -13.842 36.306 23.358 1.00 37.39 304 CYS B N 1
ATOM 9634 C CA . CYS B 1 308 ? -12.910 35.622 24.206 1.00 30.27 304 CYS B CA 1
ATOM 9635 C C . CYS B 1 308 ? -11.789 34.898 23.420 1.00 30.77 304 CYS B C 1
ATOM 9636 O O . CYS B 1 308 ? -10.615 34.992 23.755 1.00 32.29 304 CYS B O 1
ATOM 9644 N N . LEU B 1 309 ? -12.153 34.197 22.358 1.00 30.45 305 LEU B N 1
ATOM 9645 C CA . LEU B 1 309 ? -11.157 33.526 21.533 1.00 30.86 305 LEU B CA 1
ATOM 9646 C C . LEU B 1 309 ? -10.259 34.567 20.856 1.00 32.56 305 LEU B C 1
ATOM 9647 O O . LEU B 1 309 ? -9.045 34.411 20.802 1.00 28.15 305 LEU B O 1
ATOM 9663 N N . TYR B 1 310 ? -10.855 35.646 20.370 1.00 34.58 306 TYR B N 1
ATOM 9664 C CA . TYR B 1 310 ? -10.066 36.734 19.794 1.00 32.56 306 TYR B CA 1
ATOM 9665 C C . TYR B 1 310 ? -8.996 37.248 20.750 1.00 35.14 306 TYR B C 1
ATOM 9666 O O . TYR B 1 310 ? -7.829 37.347 20.377 1.00 35.00 306 TYR B O 1
ATOM 9684 N N . GLU B 1 311 ? -9.395 37.562 21.989 1.00 31.05 307 GLU B N 1
ATOM 9685 C CA . GLU B 1 311 ? -8.472 38.103 22.980 1.00 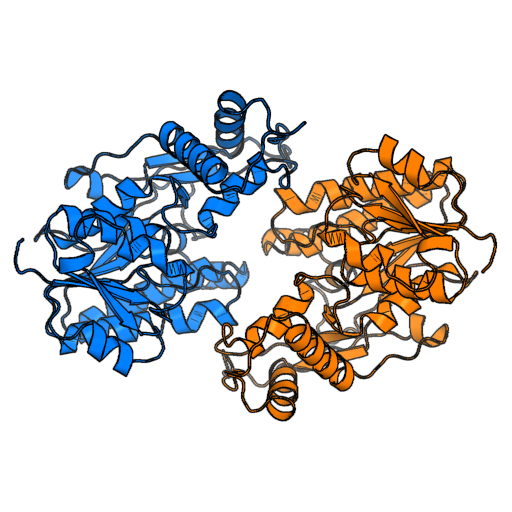33.70 307 GLU B CA 1
ATOM 9686 C C . GLU B 1 311 ? -7.383 37.101 23.359 1.00 32.35 307 GLU B C 1
ATOM 9687 O O . GLU B 1 311 ? -6.234 37.471 23.621 1.00 29.42 307 GLU B O 1
ATOM 9699 N N . THR B 1 312 ? -7.727 35.821 23.376 1.00 31.50 308 THR B N 1
ATOM 9700 C CA . THR B 1 312 ? -6.743 34.801 23.695 1.00 23.69 308 THR B CA 1
ATOM 9701 C C . THR B 1 312 ? -5.578 34.920 22.700 1.00 27.42 308 THR B C 1
ATOM 9702 O O . THR B 1 312 ? -4.412 34.991 23.094 1.00 27.85 308 THR B O 1
ATOM 9713 N N . VAL B 1 313 ? -5.899 34.961 21.411 1.00 32.19 309 VAL B N 1
ATOM 9714 C CA . VAL B 1 313 ? -4.863 34.985 20.377 1.00 30.58 309 VAL B CA 1
ATOM 9715 C C . VAL B 1 313 ? -4.050 36.281 20.414 1.00 29.40 309 VAL B C 1
ATOM 9716 O O . VAL B 1 313 ? -2.821 36.248 20.287 1.00 25.73 309 VAL B O 1
ATOM 9729 N N . LYS B 1 314 ? -4.733 37.414 20.573 1.00 29.16 310 LYS B N 1
ATOM 9730 C CA . LYS B 1 314 ? -4.049 38.700 20.677 1.00 33.10 310 LYS B CA 1
ATOM 9731 C C . LYS B 1 314 ? -3.048 38.666 21.832 1.00 36.71 310 LYS B C 1
ATOM 9732 O O . LYS B 1 314 ? -1.928 39.174 21.721 1.00 33.96 310 LYS B O 1
ATOM 9751 N N . SER B 1 315 ? -3.442 38.042 22.944 1.00 31.18 311 SER B N 1
ATOM 9752 C CA . SER B 1 315 ? -2.538 37.923 24.083 1.00 27.92 311 SER B CA 1
ATOM 9753 C C . SER B 1 315 ? -1.334 37.047 23.749 1.00 28.73 311 SER B C 1
ATOM 9754 O O . SER B 1 315 ? -0.195 37.408 24.047 1.00 28.26 311 SER B O 1
ATOM 9762 N N . LEU B 1 316 ? -1.569 35.912 23.094 1.00 24.81 312 LEU B N 1
ATOM 9763 C CA . LEU B 1 316 ? -0.460 35.033 22.718 1.00 28.09 312 LEU B CA 1
ATOM 9764 C C . LEU B 1 316 ? 0.520 35.743 21.790 1.00 30.72 312 LEU B C 1
ATOM 9765 O O . LEU B 1 316 ? 1.745 35.561 21.896 1.00 29.77 312 LEU B O 1
ATOM 9781 N N . GLN B 1 317 ? -0.018 36.535 20.861 1.00 29.11 313 GLN B N 1
ATOM 9782 C CA . GLN B 1 317 ? 0.827 37.323 19.983 1.00 29.42 313 GLN B CA 1
ATOM 9783 C C . GLN B 1 317 ? 1.679 38.298 20.803 1.00 34.97 313 GLN B C 1
ATOM 9784 O O . GLN B 1 317 ? 2.900 38.312 20.655 1.00 34.75 313 GLN B O 1
ATOM 9798 N N . GLU B 1 318 ? 1.050 39.100 21.667 1.00 32.80 314 GLU B N 1
ATOM 9799 C CA . GLU B 1 318 ? 1.806 40.048 22.485 1.00 39.19 314 GLU B CA 1
ATOM 9800 C C . GLU B 1 318 ? 2.873 39.344 23.318 1.00 50.22 314 GLU B C 1
ATOM 9801 O O . GLU B 1 318 ? 4.001 39.831 23.437 1.00 43.90 314 GLU B O 1
ATOM 9813 N N . LYS B 1 319 ? 2.517 38.194 23.889 1.00 37.09 315 LYS B N 1
ATOM 9814 C CA . LYS B 1 319 ? 3.410 37.507 24.812 1.00 45.79 315 LYS B CA 1
ATOM 9815 C C . LYS B 1 319 ? 4.534 36.799 24.080 1.00 39.89 315 LYS B C 1
ATOM 9816 O O . LYS B 1 319 ? 5.368 36.159 24.715 1.00 46.93 315 LYS B O 1
ATOM 9835 N N . GLY B 1 320 ? 4.552 36.908 22.749 1.00 38.54 316 GLY B N 1
ATOM 9836 C CA . GLY B 1 320 ? 5.651 36.406 21.950 1.00 37.11 316 GLY B CA 1
ATOM 9837 C C . GLY B 1 320 ? 5.532 34.953 21.516 1.00 43.63 316 GLY B C 1
ATOM 9838 O O . GLY B 1 320 ? 6.509 34.358 21.072 1.00 43.51 316 GLY B O 1
ATOM 9842 N N . HIS B 1 321 ? 4.337 34.381 21.618 1.00 43.87 317 HIS B N 1
ATOM 9843 C CA . HIS B 1 321 ? 4.162 32.969 21.306 1.00 39.42 317 HIS B CA 1
ATOM 9844 C C . HIS B 1 321 ? 3.709 32.716 19.852 1.00 44.36 317 HIS B C 1
ATOM 9845 O O . HIS B 1 321 ? 3.662 31.564 19.420 1.00 43.35 317 HIS B O 1
ATOM 9860 N N . LEU B 1 322 ? 3.396 33.778 19.099 1.00 35.54 318 LEU B N 1
ATOM 9861 C CA . LEU B 1 322 ? 2.801 33.638 17.755 1.00 35.99 318 LEU B CA 1
ATOM 9862 C C . LEU B 1 322 ? 3.259 34.663 16.706 1.00 41.86 318 LEU B C 1
ATOM 9863 O O . LEU B 1 322 ? 2.458 35.479 16.235 1.00 44.06 318 LEU B O 1
ATOM 9879 N N . PRO B 1 323 ? 4.527 34.614 16.298 1.00 41.08 319 PRO B N 1
ATOM 9880 C CA . PRO B 1 323 ? 4.912 35.537 15.217 1.00 46.99 319 PRO B CA 1
ATOM 9881 C C . PRO B 1 323 ? 4.133 35.301 13.915 1.00 46.80 319 PRO B C 1
ATOM 9882 O O . PRO B 1 323 ? 3.793 34.161 13.591 1.00 45.52 319 PRO B O 1
ATOM 9893 N N . ILE B 1 324 ? 3.869 36.376 13.173 1.00 49.49 320 ILE B N 1
ATOM 9894 C CA . ILE B 1 324 ? 3.141 36.274 11.907 1.00 51.64 320 ILE B CA 1
ATOM 9895 C C . ILE B 1 324 ? 3.953 35.364 10.980 1.00 57.81 320 ILE B C 1
ATOM 9896 O O . ILE B 1 324 ? 5.132 35.620 10.729 1.00 58.86 320 ILE B O 1
ATOM 9912 N N . PRO B 1 325 ? 3.330 34.289 10.474 1.00 53.06 321 PRO B N 1
ATOM 9913 C CA . PRO B 1 325 ? 4.125 33.273 9.775 1.00 55.25 321 PRO B CA 1
ATOM 9914 C C . PRO B 1 325 ? 4.143 33.448 8.259 1.00 55.37 321 PRO B C 1
ATOM 9915 O O . PRO B 1 325 ? 4.477 34.534 7.783 1.00 50.50 321 PRO B O 1
#

CATH classification: 3.40.50.720

Foldseek 3Di:
DAPAEEEEEQCLDFLNVLLLLVCQVVHYQYAYEDQDPPDCLSVLSCVHVNCVPRYHYQRDALPPLVSLLVRQAPHQEYEYEDFDQDLPLVRGACSLAVSLLSNLVSNLVNVHQEYEYEAACLQFPADPPPDQQDAGEQVGGHDLVSCVVVSVSNSNRSNNSVVNNVVSCVVSVHHYEYEHEWQEFAAGSGLDDDDSLVVLLCQQQVVPAAFELDKTFYFYSSLVSVLSVLLVPDPPRHYYAYGTDFMDTSQVVLVLVCVLQVQGNGHNHYPDPPDPRDDTGHYDRVSSVVSPRDTDDVSVRSNRRVVNCVVSPNHDRDD/DAPAEEEEEPCLDFLNVLLLLVCQVVHYAYQYEDQDPVDVLSVLSCPRVRCVPGYDYQRDALPPLVSLLVRCAPHQEYEYEDFDQDLPLVRGACSLASSLLSNLVSCLVNVHQEYEYEAACLQFDADPPDDLQDAGELVGGHDLVSCVVVSVSSSNRSNNSVVNNVVSCVVSVHHYEYEHEYQEFAAGSGLDDDDSLVVLLCQQQCVPQAFELDKTFYFYSNLVSVLSVLLVPPPPRHGYAYGTDFMDGVLVVLVLVCVLQVQGNGHNHYPDPPDPRDDGGHYDRPSSVVSPRDTDDVSVRSNRRVVNCVVSPNHDRD